Protein AF-0000000078651387 (afdb_homodimer)

pLDDT: mean 91.37, std 6.38, range [48.47, 98.44]

Sequence (576 aa):
MYYMGEIFRELRTGRHISLKEATGEEFSYSMLSKFENGTSDISASKLLIGLENIRTELEEFVYLVRGFQPTSYTLLKNKLWEAQEQKDIKTLWEMYNNEIDQYQSKKEEEHILNAIVIKGHMFFLDETIQATEVELNFLYDYFFSVEIWGEYELRLFSDIAALFPIDLYFRYTREMLQRVDFLGDLQKNKNYIYTILLNGLFKAIDKKSLNKAAYFDKKIKEKFFDENEAYLRIVYLFADGQHDYILGQRNEGLTKMKNAISTLEIIGCEHSANYYSKNMSEWLKEFEMYYMGEIFRELRTGRHISLKEATGEEFSYSMLSKFENGTSDISASKLLIGLENIRTELEEFVYLVRGFQPTSYTLLKNKLWEAQEQKDIKTLWEMYNNEIDQYQSKKEEEHILNAIVIKGHMFFLDETIQATEVELNFLYDYFFSVEIWGEYELRLFSDIAALFPIDLYFRYTREMLQRVDFLGDLQKNKNYIYTILLNGLFKAIDKKSLNKAAYFDKKIKEKFFDENEAYLRIVYLFADGQHDYILGQRNEGLTKMKNAISTLEIIGCEHSANYYSKNMSEWLKEFE

Solvent-accessible surface area (backbone atoms only — not comparable to full-atom values): 29863 Å² total; per-residue (Å²): 114,83,42,43,22,46,50,49,43,50,53,28,53,28,60,72,47,49,60,59,56,26,34,68,81,75,49,58,48,65,58,51,51,33,17,33,68,63,74,39,84,46,40,40,66,57,47,54,49,29,31,56,53,52,59,43,56,67,67,61,51,50,38,58,47,51,68,68,48,66,56,73,68,50,47,51,50,50,53,49,51,52,33,56,75,64,66,36,61,65,61,50,50,50,53,27,48,51,23,44,52,46,20,73,72,67,66,42,68,66,28,50,52,50,24,48,40,43,48,24,54,44,26,81,78,38,77,80,56,69,70,50,69,67,55,50,51,49,48,50,53,50,67,72,58,36,56,61,44,47,63,51,52,47,48,50,51,57,50,31,45,80,58,43,55,65,69,58,45,50,51,51,50,56,51,46,71,68,24,21,64,78,51,41,69,38,68,70,39,34,49,44,51,51,50,48,40,50,51,46,26,50,49,19,51,75,68,66,35,61,70,56,23,48,48,32,50,51,57,46,62,74,65,55,73,56,63,76,41,31,33,59,34,32,54,44,37,29,48,50,8,53,50,35,30,76,73,66,42,44,69,62,8,50,51,32,31,48,50,26,36,48,42,28,49,73,52,63,22,56,68,60,22,51,50,52,48,52,47,48,58,56,48,48,64,70,74,100,112,84,42,43,22,46,49,50,43,51,52,28,54,25,61,70,47,49,60,59,56,25,32,68,82,74,50,58,46,66,59,52,50,33,17,34,70,63,75,38,85,46,39,39,65,56,47,53,50,29,31,55,53,50,58,43,56,67,66,60,51,51,37,57,47,50,68,68,47,67,55,73,68,51,48,52,48,51,53,49,51,53,34,57,74,67,67,36,62,65,60,48,49,52,55,27,50,52,22,45,51,46,20,72,73,65,66,41,67,68,27,50,52,50,24,49,41,43,49,22,53,44,24,80,78,37,78,80,58,70,71,49,70,68,55,50,51,50,49,50,52,49,67,72,56,36,58,58,43,48,63,50,54,47,49,50,52,57,52,30,45,80,56,43,56,65,69,56,45,49,53,50,50,57,49,45,70,67,25,22,62,77,52,42,70,39,69,72,40,36,50,45,51,50,50,48,39,50,52,47,24,49,48,20,51,74,68,67,34,62,69,56,23,50,49,31,50,49,57,44,62,74,65,54,74,55,63,76,41,33,34,60,35,32,54,45,37,28,48,50,8,51,49,34,31,77,73,66,43,43,70,62,8,51,49,32,33,49,50,28,35,49,41,30,48,74,53,63,23,56,69,60,22,51,50,51,49,52,48,48,57,58,48,47,64,70,74,100

Foldseek 3Di:
DQQLLCLLVCLQVVLPHDLCQLQVVVDDSVQSVCSNVSNDPDDPVSVVSSCVSSVHDPVRSVCVVVVVDDPPVVVLVVVLVVCLVVLPLVVLVVLLVVLVVCCVVVVDPVSLLSNLLSLLSSCVSPVVRADDPVSVVSVVCVLQVDQADAPVNLVSCLSNVSRDQLVRLLVSLVSNVVRNPPRCPPPSNVVSNLSSLLVSLQNCLLVLVLVSNVVSVVVCVVPDDDVVVVLSVLSVLLSVLSSCCSVPVVVSSVVSNVVSLVVCVVVPVVVVSVVSVVVVVVSVVVSD/DQQLLCLLVCLQVVLPHDLCQLQVVVDDSVVSVCSNVSNDPDDPVSVVSSCVSSVHDPVRSVCVVVVVDDPPVVVLVVVLVVCLVVLPLVVLVVLLVVLVVCCVVVVDPVSLLSNLLSLLSSCVSPVVRADDPVSVVSVVCVLQVDQADAPVNLVSCLSNVSRDQLVRLLVSLVSNVVRNPPRCPPPSNVVSNLSSLLVSLQNCLLVLVLVSNVVSVVVCVVPDDDVVPVLSVLSVLLSVLSSCCSVPVVVSSVVSNVVSLVVCVVVPVVVVSVVSVVVVVVSVVVSD

Radius of gyration: 25.92 Å; Cα contacts (8 Å, |Δi|>4): 674; chains: 2; bounding box: 67×67×55 Å

Structure (mmCIF, N/CA/C/O backbone):
data_AF-0000000078651387-model_v1
#
loop_
_entity.id
_entity.type
_entity.pdbx_description
1 polymer 'Transcriptional regulator'
#
loop_
_atom_site.group_PDB
_atom_site.id
_atom_site.type_symbol
_atom_site.label_atom_id
_atom_site.label_alt_id
_atom_site.label_comp_id
_atom_site.label_asym_id
_atom_site.label_entity_id
_atom_site.label_seq_id
_atom_site.pdbx_PDB_ins_code
_atom_site.Cartn_x
_atom_site.Cartn_y
_atom_site.Cartn_z
_atom_site.occupancy
_atom_site.B_iso_or_equiv
_atom_site.auth_seq_id
_atom_site.auth_comp_id
_atom_site.auth_asym_id
_atom_site.auth_atom_id
_atom_site.pdbx_PDB_model_num
ATOM 1 N N . MET A 1 1 ? 24.266 -2.66 8.367 1 48.47 1 MET A N 1
ATOM 2 C CA . MET A 1 1 ? 24.156 -3.225 7.027 1 48.47 1 MET A CA 1
ATOM 3 C C . MET A 1 1 ? 24.828 -4.594 6.957 1 48.47 1 MET A C 1
ATOM 5 O O . MET A 1 1 ? 24.969 -5.164 5.875 1 48.47 1 MET A O 1
ATOM 9 N N . TYR A 1 2 ? 25.266 -4.969 8.172 1 57.41 2 TYR A N 1
ATOM 10 C CA . TYR A 1 2 ? 26.141 -6.105 8.422 1 57.41 2 TYR A CA 1
ATOM 11 C C . TYR A 1 2 ? 25.422 -7.422 8.148 1 57.41 2 TYR A C 1
ATOM 13 O O . TYR A 1 2 ? 26.062 -8.43 7.844 1 57.41 2 TYR A O 1
ATOM 21 N N . TYR A 1 3 ? 24.125 -7.297 7.785 1 80.81 3 TYR A N 1
ATOM 22 C CA . TYR A 1 3 ? 23.547 -8.633 7.688 1 80.81 3 TYR A CA 1
ATOM 23 C C . TYR A 1 3 ? 22.891 -8.844 6.332 1 80.81 3 TYR A C 1
ATOM 25 O O . TYR A 1 3 ? 22.031 -9.727 6.184 1 80.81 3 TYR A O 1
ATOM 33 N N . MET A 1 4 ? 23.391 -8.039 5.441 1 87.5 4 MET A N 1
ATOM 34 C CA . MET A 1 4 ? 22.75 -8.141 4.129 1 87.5 4 MET A CA 1
ATOM 35 C C . MET A 1 4 ? 23.047 -9.484 3.48 1 87.5 4 MET A C 1
ATOM 37 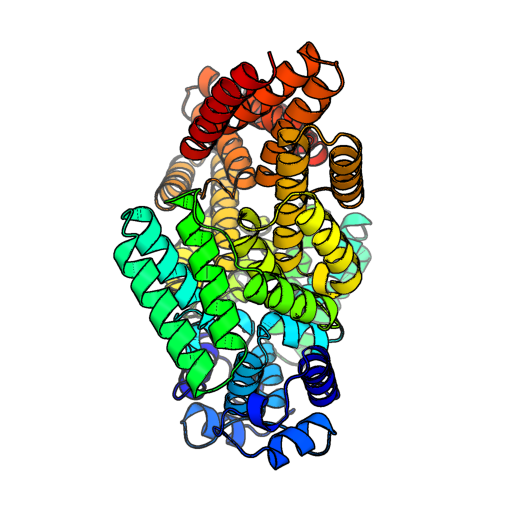O O . MET A 1 4 ? 22.156 -10.141 2.953 1 87.5 4 MET A O 1
ATOM 41 N N . GLY A 1 5 ? 24.297 -9.82 3.598 1 91 5 GLY A N 1
ATOM 42 C CA . GLY A 1 5 ? 24.719 -11.078 3.006 1 91 5 GLY A CA 1
ATOM 43 C C . GLY A 1 5 ? 24.047 -12.289 3.631 1 91 5 GLY A C 1
ATOM 44 O O . GLY A 1 5 ? 23.562 -13.18 2.92 1 91 5 GLY A O 1
ATOM 45 N N . GLU A 1 6 ? 23.969 -12.242 4.895 1 90.5 6 GLU A N 1
ATOM 46 C CA . GLU A 1 6 ? 23.344 -13.336 5.629 1 90.5 6 GLU A CA 1
ATOM 47 C C . GLU A 1 6 ? 21.859 -13.453 5.293 1 90.5 6 GLU A C 1
ATOM 49 O O . GLU A 1 6 ? 21.344 -14.562 5.133 1 90.5 6 GLU A O 1
ATOM 54 N N . ILE A 1 7 ? 21.234 -12.367 5.191 1 88.94 7 ILE A N 1
ATOM 55 C CA . ILE A 1 7 ? 19.812 -12.352 4.871 1 88.94 7 ILE A CA 1
ATOM 56 C C . ILE A 1 7 ? 19.594 -12.891 3.459 1 88.94 7 ILE A C 1
ATOM 58 O O . ILE A 1 7 ? 18.688 -13.688 3.223 1 88.94 7 ILE A O 1
ATOM 62 N N . PHE A 1 8 ? 20.453 -12.43 2.566 1 92.88 8 PHE A N 1
ATOM 63 C CA . PHE A 1 8 ? 20.375 -12.914 1.194 1 92.88 8 PHE A CA 1
ATOM 64 C C . PHE A 1 8 ? 20.5 -14.438 1.15 1 92.88 8 PHE A C 1
ATOM 66 O O . PHE A 1 8 ? 19.719 -15.117 0.488 1 92.88 8 PHE A O 1
ATOM 73 N N . ARG A 1 9 ? 21.469 -14.891 1.906 1 92.06 9 ARG A N 1
ATOM 74 C CA . ARG A 1 9 ? 21.719 -16.328 1.956 1 92.06 9 ARG A CA 1
ATOM 75 C C . ARG A 1 9 ? 20.5 -17.078 2.484 1 92.06 9 ARG A C 1
ATOM 77 O O . ARG A 1 9 ? 20.078 -18.094 1.914 1 92.06 9 ARG A O 1
ATOM 84 N N . GLU A 1 10 ? 19.953 -16.547 3.49 1 89.38 10 GLU A N 1
ATOM 85 C CA . GLU A 1 10 ? 18.797 -17.188 4.105 1 89.38 10 GLU A CA 1
ATOM 86 C C . GLU A 1 10 ? 17.625 -17.25 3.131 1 89.38 10 GLU A C 1
ATOM 88 O O . GLU A 1 10 ? 16.953 -18.281 3.02 1 89.38 10 GLU A O 1
ATOM 93 N N . LEU A 1 11 ? 17.359 -16.188 2.42 1 88.88 11 LEU A N 1
ATOM 94 C CA . LEU A 1 11 ? 16.266 -16.156 1.448 1 88.88 11 LEU A CA 1
ATOM 95 C C . LEU A 1 11 ? 16.547 -17.094 0.285 1 88.88 11 LEU A C 1
ATOM 97 O O . LEU A 1 11 ? 15.648 -17.828 -0.153 1 88.88 11 LEU A O 1
ATOM 101 N N . ARG A 1 12 ? 17.781 -17.047 -0.187 1 91.69 12 ARG A N 1
ATOM 102 C CA . ARG A 1 12 ? 18.172 -17.891 -1.319 1 91.69 12 ARG A CA 1
ATOM 103 C C . ARG A 1 12 ? 18.047 -19.375 -0.971 1 91.69 12 ARG A C 1
ATOM 105 O O . ARG A 1 12 ? 17.391 -20.125 -1.693 1 91.69 12 ARG A O 1
ATOM 112 N N . THR A 1 13 ? 18.625 -19.734 0.197 1 91.56 13 THR A N 1
ATOM 113 C CA . THR A 1 13 ? 18.656 -21.141 0.593 1 91.56 13 THR A CA 1
ATOM 114 C C . THR A 1 13 ? 17.266 -21.609 1.031 1 91.56 13 THR A C 1
ATOM 116 O O . THR A 1 13 ? 16.906 -22.766 0.831 1 91.56 13 THR A O 1
ATOM 119 N N . GLY A 1 14 ? 16.531 -20.734 1.576 1 87.62 14 GLY A N 1
ATOM 120 C CA . GLY A 1 14 ? 15.164 -21.062 1.968 1 87.62 14 GLY A CA 1
ATOM 121 C C . GLY A 1 14 ? 14.281 -21.422 0.793 1 87.62 14 GLY A C 1
ATOM 122 O O . GLY A 1 14 ? 13.25 -22.094 0.968 1 87.62 14 GLY A O 1
ATOM 123 N N . ARG A 1 15 ? 14.656 -20.984 -0.419 1 88.56 15 ARG A N 1
ATOM 124 C CA . ARG A 1 15 ? 13.922 -21.297 -1.64 1 88.56 15 ARG A CA 1
ATOM 125 C C . ARG A 1 15 ? 14.633 -22.375 -2.447 1 88.56 15 ARG A C 1
ATOM 127 O O . ARG A 1 15 ? 14.273 -22.641 -3.596 1 88.56 15 ARG A O 1
ATOM 134 N N . HIS A 1 16 ? 15.672 -22.844 -1.885 1 88.06 16 HIS A N 1
ATOM 135 C CA . HIS A 1 16 ? 16.469 -23.922 -2.488 1 88.06 16 HIS A CA 1
ATOM 136 C C . HIS A 1 16 ? 17.047 -23.484 -3.828 1 88.06 16 HIS A C 1
ATOM 138 O O . HIS A 1 16 ? 17.078 -24.266 -4.785 1 88.06 16 HIS A O 1
ATOM 144 N N . ILE A 1 17 ? 17.469 -22.266 -3.893 1 91.25 17 ILE A N 1
ATOM 145 C CA . ILE A 1 17 ? 18.125 -21.734 -5.086 1 91.25 17 ILE A CA 1
ATOM 146 C C . ILE A 1 17 ? 19.641 -21.781 -4.914 1 91.25 17 ILE A C 1
ATOM 148 O O . ILE A 1 17 ? 20.156 -21.391 -3.873 1 91.25 17 ILE A O 1
ATOM 152 N N . SER A 1 18 ? 20.297 -22.281 -5.887 1 92.69 18 SER A N 1
ATOM 153 C CA . SER A 1 18 ? 21.75 -22.406 -5.824 1 92.69 18 SER A CA 1
ATOM 154 C C . SER A 1 18 ? 22.438 -21.062 -6.082 1 92.69 18 SER A C 1
ATOM 156 O O . SER A 1 18 ? 21.781 -20.109 -6.523 1 92.69 18 SER A O 1
ATOM 158 N N . LEU A 1 19 ? 23.719 -20.984 -5.711 1 94.5 19 LEU A N 1
ATOM 159 C CA . LEU A 1 19 ? 24.484 -19.781 -6 1 94.5 19 LEU A CA 1
ATOM 160 C C . LEU A 1 19 ? 24.5 -19.484 -7.496 1 94.5 19 LEU A C 1
ATOM 162 O O . LEU A 1 19 ? 24.375 -18.344 -7.91 1 94.5 19 LEU A O 1
ATOM 166 N N . LYS A 1 20 ? 24.562 -20.547 -8.211 1 92.06 20 LYS A N 1
ATOM 167 C CA . LYS A 1 20 ? 24.609 -20.422 -9.664 1 92.06 20 LYS A CA 1
ATOM 168 C C . LYS A 1 20 ? 23.312 -19.844 -10.211 1 92.06 20 LYS A C 1
ATOM 170 O O . LYS A 1 20 ? 23.328 -18.922 -11.031 1 92.06 20 LYS A O 1
ATOM 175 N N . GLU A 1 21 ? 22.234 -20.359 -9.727 1 91.25 21 GLU A N 1
ATOM 176 C CA . GLU A 1 21 ? 20.938 -19.875 -10.156 1 91.25 21 GLU A CA 1
ATOM 177 C C . GLU A 1 21 ? 20.703 -18.422 -9.734 1 91.25 21 GLU A C 1
ATOM 179 O O . GLU A 1 21 ? 20.094 -17.641 -10.461 1 91.25 21 GLU A O 1
ATOM 184 N N . ALA A 1 22 ? 21.203 -18.062 -8.578 1 93.44 22 ALA A N 1
ATOM 185 C CA . ALA A 1 22 ? 21.016 -16.719 -8.031 1 93.44 22 ALA A CA 1
ATOM 186 C C . ALA A 1 22 ? 21.781 -15.688 -8.844 1 93.44 22 ALA A C 1
ATOM 188 O O . ALA A 1 22 ? 21.297 -14.562 -9.039 1 93.44 22 ALA A O 1
ATOM 189 N N . THR A 1 23 ? 22.891 -16.016 -9.383 1 94 23 THR A N 1
ATOM 190 C CA . THR A 1 23 ? 23.719 -15.07 -10.125 1 94 23 THR A CA 1
ATOM 191 C C . THR A 1 23 ? 23.312 -15.047 -11.602 1 94 23 THR A C 1
ATOM 193 O O . THR A 1 23 ? 23.547 -14.055 -12.297 1 94 23 THR A O 1
ATOM 196 N N . GLY A 1 24 ? 22.547 -16.047 -12.203 1 85.94 24 GLY A N 1
ATOM 197 C CA . GLY A 1 24 ? 22.047 -16.109 -13.57 1 85.94 24 GLY A CA 1
ATOM 198 C C . GLY A 1 24 ? 23.125 -15.836 -14.609 1 85.94 24 GLY A C 1
ATOM 199 O O . GLY A 1 24 ? 22.859 -15.18 -15.617 1 85.94 24 GLY A O 1
ATOM 200 N N . GLU A 1 25 ? 24.438 -16.141 -14.32 1 85.62 25 GLU A N 1
ATOM 201 C CA . GLU A 1 25 ? 25.594 -15.945 -15.18 1 85.62 25 GLU A CA 1
ATOM 202 C C . GLU A 1 25 ? 25.953 -14.461 -15.289 1 85.62 25 GLU A C 1
ATOM 204 O O . GLU A 1 25 ? 26.766 -14.078 -16.125 1 85.62 25 GLU A O 1
ATOM 209 N N . GLU A 1 26 ? 25.172 -13.672 -14.594 1 88.62 26 GLU A N 1
ATOM 210 C CA . GLU A 1 26 ? 25.406 -12.234 -14.68 1 88.62 26 GLU A CA 1
ATOM 211 C C . GLU A 1 26 ? 26.625 -11.82 -13.867 1 88.62 26 GLU A C 1
ATOM 213 O O . GLU A 1 26 ? 27.234 -10.781 -14.133 1 88.62 26 GLU A O 1
ATOM 218 N N . PHE A 1 27 ? 27 -12.578 -12.836 1 91.25 27 PHE A N 1
ATOM 219 C CA . PHE A 1 27 ? 28.234 -12.398 -12.078 1 91.25 27 PHE A CA 1
ATOM 220 C C . PHE A 1 27 ? 28.641 -13.703 -11.391 1 91.25 27 PHE A C 1
ATOM 222 O O . PHE A 1 27 ? 27.906 -14.688 -11.438 1 91.25 27 PHE A O 1
ATOM 229 N N . SER A 1 28 ? 29.781 -13.719 -10.867 1 91.56 28 SER A N 1
ATOM 230 C CA . SER A 1 28 ? 30.344 -14.992 -10.438 1 91.56 28 SER A CA 1
ATOM 231 C C . SER A 1 28 ? 29.719 -15.469 -9.133 1 91.56 28 SER A C 1
ATOM 233 O O . SER A 1 28 ? 29.344 -14.656 -8.281 1 91.56 28 SER A O 1
ATOM 235 N N . TYR A 1 29 ? 29.625 -16.844 -9.055 1 92.31 29 TYR A N 1
ATOM 236 C CA . TYR A 1 29 ? 29.125 -17.438 -7.828 1 92.31 29 TYR A CA 1
ATOM 237 C C . TYR A 1 29 ? 30.047 -17.156 -6.652 1 92.31 29 TYR A C 1
ATOM 239 O O . TYR A 1 29 ? 29.594 -17 -5.516 1 92.31 29 TYR A O 1
ATOM 247 N N . SER A 1 30 ? 31.359 -16.922 -6.914 1 92.31 30 SER A N 1
ATOM 248 C CA . SER A 1 30 ? 32.312 -16.609 -5.875 1 92.31 30 SER A CA 1
ATOM 249 C C . SER A 1 30 ? 32.031 -15.25 -5.234 1 92.31 30 SER A C 1
ATOM 251 O O . SER A 1 30 ? 32.094 -15.102 -4.016 1 92.31 30 SER A O 1
ATOM 253 N N . MET A 1 31 ? 31.672 -14.375 -6.023 1 92.62 31 MET A N 1
ATOM 254 C CA . MET A 1 31 ? 31.328 -13.039 -5.539 1 92.62 31 MET A CA 1
ATOM 255 C C . MET A 1 31 ? 30.125 -13.078 -4.621 1 92.62 31 MET A C 1
ATOM 257 O O . MET A 1 31 ? 30.109 -12.445 -3.562 1 92.62 31 MET A O 1
ATOM 261 N N . LEU A 1 32 ? 29.125 -13.82 -5.062 1 95 32 LEU A N 1
ATOM 262 C CA . LEU A 1 32 ? 27.922 -13.93 -4.254 1 95 32 LEU A CA 1
ATOM 263 C C . LEU A 1 32 ? 28.203 -14.633 -2.934 1 95 32 LEU A C 1
ATOM 265 O O . LEU A 1 32 ? 27.688 -14.234 -1.886 1 95 32 LEU A O 1
ATOM 269 N N . SER A 1 33 ? 29.016 -15.664 -3.01 1 93.88 33 SER A N 1
ATOM 270 C CA . SER A 1 33 ? 29.359 -16.406 -1.805 1 93.88 33 SER A CA 1
ATOM 271 C C . SER A 1 33 ? 30.094 -15.523 -0.797 1 93.88 33 SER A C 1
ATOM 273 O O . SER A 1 33 ? 29.797 -15.57 0.399 1 93.88 33 SER A O 1
ATOM 275 N N . LYS A 1 34 ? 30.984 -14.703 -1.296 1 94.06 34 LYS A N 1
ATOM 276 C CA . LYS A 1 34 ? 31.719 -13.773 -0.429 1 94.06 34 LYS A CA 1
ATOM 277 C C . LYS A 1 34 ? 30.766 -12.766 0.212 1 94.06 34 LYS A C 1
ATOM 279 O O . LYS A 1 34 ? 30.906 -12.438 1.391 1 94.06 34 LYS A O 1
ATOM 284 N N . PHE A 1 35 ? 29.859 -12.344 -0.554 1 94.44 35 PHE A N 1
ATOM 285 C CA . PHE A 1 35 ? 28.844 -11.422 -0.05 1 94.44 35 PHE A CA 1
ATOM 286 C C . PHE A 1 35 ? 28 -12.086 1.031 1 94.44 35 PHE A C 1
ATOM 288 O O . PHE A 1 35 ? 27.828 -11.531 2.117 1 94.44 35 PHE A O 1
ATOM 295 N N . GLU A 1 36 ? 27.562 -13.305 0.775 1 94.31 36 GLU A N 1
ATOM 296 C CA . GLU A 1 36 ? 26.688 -14.023 1.695 1 94.31 36 GLU A CA 1
ATOM 297 C C . GLU A 1 36 ? 27.406 -14.328 3.008 1 94.31 36 GLU A C 1
ATOM 299 O O . GLU A 1 36 ? 26.781 -14.422 4.062 1 94.31 36 GLU A O 1
ATOM 304 N N . ASN A 1 37 ? 28.734 -14.43 2.922 1 91.31 37 ASN A N 1
ATOM 305 C CA . ASN A 1 37 ? 29.516 -14.781 4.102 1 91.31 37 ASN A CA 1
ATOM 306 C C . ASN A 1 37 ? 30.062 -13.539 4.809 1 91.31 37 ASN A C 1
ATOM 308 O O . ASN A 1 37 ? 30.781 -13.648 5.805 1 91.31 37 ASN A O 1
ATOM 312 N N . GLY A 1 38 ? 29.734 -12.406 4.344 1 88.62 38 GLY A N 1
ATOM 313 C CA . GLY A 1 38 ? 30.094 -11.156 5.004 1 88.62 38 GLY A CA 1
ATOM 314 C C . GLY A 1 38 ? 31.516 -10.711 4.707 1 88.62 38 GLY A C 1
ATOM 315 O O . GLY A 1 38 ? 32.031 -9.789 5.344 1 88.62 38 GLY A O 1
ATOM 316 N N . THR A 1 39 ? 32.188 -11.312 3.727 1 88.25 39 THR A N 1
ATOM 317 C CA . THR A 1 39 ? 33.562 -11.016 3.439 1 88.25 39 THR A CA 1
ATOM 318 C C . THR A 1 39 ? 33.688 -9.82 2.5 1 88.25 39 THR A C 1
ATOM 320 O O . THR A 1 39 ? 34.719 -9.148 2.469 1 88.25 39 THR A O 1
ATOM 323 N N . SER A 1 40 ? 32.688 -9.656 1.709 1 89.19 40 SER A N 1
ATOM 324 C CA . SER A 1 40 ? 32.688 -8.516 0.794 1 89.19 40 SER A CA 1
ATOM 325 C C . SER A 1 40 ? 31.281 -7.961 0.598 1 89.19 40 SER A C 1
ATOM 327 O O . SER A 1 40 ? 30.281 -8.664 0.819 1 89.19 40 SER A O 1
ATOM 329 N N . ASP A 1 41 ? 31.297 -6.703 0.237 1 91.25 41 ASP A N 1
ATOM 330 C CA . ASP A 1 41 ? 30.031 -6.105 -0.182 1 91.25 41 ASP A CA 1
ATOM 331 C C . ASP A 1 41 ? 29.719 -6.445 -1.638 1 91.25 41 ASP A C 1
ATOM 333 O O . ASP A 1 41 ? 30.562 -7.02 -2.34 1 91.25 41 ASP A O 1
ATOM 337 N N . ILE A 1 42 ? 28.516 -6.289 -2.025 1 92.19 42 ILE A N 1
ATOM 338 C CA . ILE A 1 42 ? 28.094 -6.527 -3.4 1 92.19 42 ILE A CA 1
ATOM 339 C C . ILE A 1 42 ? 27.641 -5.215 -4.035 1 92.19 42 ILE A C 1
ATOM 341 O O . ILE A 1 42 ? 27.203 -4.297 -3.336 1 92.19 42 ILE A O 1
ATOM 345 N N . SER A 1 43 ? 27.844 -5.121 -5.301 1 91.12 43 SER A N 1
ATOM 346 C CA . SER A 1 43 ? 27.391 -3.906 -5.969 1 91.12 43 SER A CA 1
ATOM 347 C C . SER A 1 43 ? 25.859 -3.834 -6.004 1 91.12 43 SER A C 1
ATOM 349 O O . SER A 1 43 ? 25.188 -4.863 -5.926 1 91.12 43 SER A O 1
ATOM 351 N N . ALA A 1 44 ? 25.359 -2.643 -6.141 1 89.5 44 ALA A N 1
ATOM 352 C CA . ALA A 1 44 ? 23.906 -2.436 -6.195 1 89.5 44 ALA A CA 1
ATOM 353 C C . ALA A 1 44 ? 23.297 -3.164 -7.387 1 89.5 44 ALA A C 1
ATOM 355 O O . ALA A 1 44 ? 22.25 -3.812 -7.254 1 89.5 44 ALA A O 1
ATOM 356 N N . SER A 1 45 ? 23.922 -3.105 -8.492 1 89.19 45 SER A N 1
ATOM 357 C CA . SER A 1 45 ? 23.391 -3.746 -9.703 1 89.19 45 SER A CA 1
ATOM 358 C C . SER A 1 45 ? 23.344 -5.262 -9.539 1 89.19 45 SER A C 1
ATOM 360 O O . SER A 1 45 ? 22.344 -5.895 -9.906 1 89.19 45 SER A O 1
ATOM 362 N N . LYS A 1 46 ? 24.312 -5.773 -8.984 1 91.06 46 LYS A N 1
ATOM 363 C CA . LYS A 1 46 ? 24.391 -7.219 -8.797 1 91.06 46 LYS A CA 1
ATOM 364 C C . LYS A 1 46 ? 23.375 -7.684 -7.754 1 91.06 46 LYS A C 1
ATOM 366 O O . LYS A 1 46 ? 22.781 -8.758 -7.887 1 91.06 46 LYS A O 1
ATOM 371 N N . LEU A 1 47 ? 23.25 -6.816 -6.766 1 90.94 47 LEU A N 1
ATOM 372 C CA . LEU A 1 47 ? 22.25 -7.141 -5.754 1 90.94 47 LEU A CA 1
ATOM 373 C C . LEU A 1 47 ? 20.859 -7.23 -6.375 1 90.94 47 LEU A C 1
ATOM 375 O O . LEU A 1 47 ? 20.094 -8.164 -6.09 1 90.94 47 LEU A O 1
ATOM 379 N N . LEU A 1 48 ? 20.547 -6.324 -7.219 1 87.56 48 LEU A N 1
ATOM 380 C CA . LEU A 1 48 ? 19.234 -6.285 -7.84 1 87.56 48 LEU A CA 1
ATOM 381 C C . LEU A 1 48 ? 19 -7.512 -8.719 1 87.56 48 LEU A C 1
ATOM 383 O O . LEU A 1 48 ? 17.922 -8.094 -8.719 1 87.56 48 LEU A O 1
ATOM 387 N N . ILE A 1 49 ? 20 -7.887 -9.391 1 88.88 49 ILE A N 1
ATOM 388 C CA . ILE A 1 49 ? 19.922 -9.07 -10.242 1 88.88 49 ILE A CA 1
ATOM 389 C C . ILE A 1 49 ? 19.719 -10.312 -9.383 1 88.88 49 ILE A C 1
ATOM 391 O O . ILE A 1 49 ? 18.859 -11.141 -9.68 1 88.88 49 ILE A O 1
ATOM 395 N N . GLY A 1 50 ? 20.516 -10.383 -8.367 1 92 50 GLY A N 1
ATOM 396 C CA . GLY A 1 50 ? 20.391 -11.516 -7.461 1 92 50 GLY A CA 1
ATOM 397 C C . GLY A 1 50 ? 19.031 -11.633 -6.824 1 92 50 GLY A C 1
ATOM 398 O O . GLY A 1 50 ? 18.453 -12.727 -6.746 1 92 50 GLY A O 1
ATOM 399 N N . LEU A 1 51 ? 18.562 -10.523 -6.371 1 90.38 51 LEU A N 1
ATOM 400 C CA . LEU A 1 51 ? 17.25 -10.508 -5.719 1 90.38 51 LEU A CA 1
ATOM 401 C C . LEU A 1 51 ? 16.172 -10.969 -6.684 1 90.38 51 LEU A C 1
ATOM 403 O O . LEU A 1 51 ? 15.266 -11.711 -6.297 1 90.38 51 LEU A O 1
ATOM 407 N N . GLU A 1 52 ? 16.234 -10.5 -7.875 1 86.94 52 GLU A N 1
ATOM 408 C CA . GLU A 1 52 ? 15.289 -10.938 -8.891 1 86.94 52 GLU A CA 1
ATOM 409 C C . GLU A 1 52 ? 15.367 -12.445 -9.117 1 86.94 52 GLU A C 1
ATOM 411 O O . GLU A 1 52 ? 14.344 -13.125 -9.164 1 86.94 52 GLU A O 1
ATOM 416 N N . ASN A 1 53 ? 16.547 -12.93 -9.164 1 90.12 53 ASN A N 1
ATOM 417 C CA . ASN A 1 53 ? 16.766 -14.344 -9.461 1 90.12 53 ASN A CA 1
ATOM 418 C C . ASN A 1 53 ? 16.328 -15.234 -8.312 1 90.12 53 ASN A C 1
ATOM 420 O O . ASN A 1 53 ? 16 -16.406 -8.516 1 90.12 53 ASN A O 1
ATOM 424 N N . ILE A 1 54 ? 16.297 -14.641 -7.137 1 90.94 54 ILE A N 1
ATOM 425 C CA . ILE A 1 54 ? 15.883 -15.469 -6.012 1 90.94 54 ILE A CA 1
ATOM 426 C C . ILE A 1 54 ? 14.453 -15.102 -5.609 1 90.94 54 ILE A C 1
ATOM 428 O O . ILE A 1 54 ? 14.023 -15.406 -4.492 1 90.94 54 ILE A O 1
ATOM 432 N N . ARG A 1 55 ? 13.812 -14.367 -6.434 1 87.56 55 ARG A N 1
ATOM 433 C CA . ARG A 1 55 ? 12.383 -14.078 -6.324 1 87.56 55 ARG A CA 1
ATOM 434 C C . ARG A 1 55 ? 12.086 -13.266 -5.066 1 87.56 55 ARG A C 1
ATOM 436 O O . ARG A 1 55 ? 11.141 -13.578 -4.332 1 87.56 55 ARG A O 1
ATOM 443 N N . THR A 1 56 ? 12.906 -12.328 -4.801 1 86.44 56 THR A N 1
ATOM 444 C CA . THR A 1 56 ? 12.742 -11.453 -3.645 1 86.44 56 THR A CA 1
ATOM 445 C C . THR A 1 56 ? 12.602 -10 -4.082 1 86.44 56 THR A C 1
ATOM 447 O O . THR A 1 56 ? 13.391 -9.5 -4.883 1 86.44 56 THR A O 1
ATOM 450 N N . GLU A 1 57 ? 11.547 -9.406 -3.557 1 82.44 57 GLU A N 1
ATOM 451 C CA . GLU A 1 57 ? 11.359 -7.98 -3.822 1 82.44 57 GLU A CA 1
ATOM 452 C C . GLU A 1 57 ? 12.312 -7.133 -2.979 1 82.44 57 GLU A C 1
ATOM 454 O O . GLU A 1 57 ? 12.555 -7.441 -1.81 1 82.44 57 GLU A O 1
ATOM 459 N N . LEU A 1 58 ? 12.797 -6.125 -3.602 1 81.06 58 LEU A N 1
ATOM 460 C CA . LEU A 1 58 ? 13.758 -5.246 -2.943 1 81.06 58 LEU A CA 1
ATOM 461 C C . LEU A 1 58 ? 13.203 -4.723 -1.623 1 81.06 58 LEU A C 1
ATOM 463 O O . LEU A 1 58 ? 13.922 -4.652 -0.625 1 81.06 58 LEU A O 1
ATOM 467 N N . GLU A 1 59 ? 11.977 -4.375 -1.611 1 77.69 59 GLU A N 1
ATOM 468 C CA . GLU A 1 59 ? 11.352 -3.846 -0.401 1 77.69 59 GLU A CA 1
ATOM 469 C C . GLU A 1 59 ? 11.398 -4.867 0.733 1 77.69 59 GLU A C 1
ATOM 471 O O . GLU A 1 59 ? 11.688 -4.516 1.879 1 77.69 59 GLU A O 1
ATOM 476 N N . GLU A 1 60 ? 11.109 -6.105 0.439 1 82.25 60 GLU A N 1
ATOM 477 C CA . GLU A 1 60 ? 11.164 -7.172 1.434 1 82.25 60 GLU A CA 1
ATOM 478 C C . GLU A 1 60 ? 12.578 -7.359 1.974 1 82.25 60 GLU A C 1
ATOM 480 O O . GLU A 1 60 ? 12.773 -7.52 3.18 1 82.25 60 GLU A O 1
ATOM 485 N N . PHE A 1 61 ? 13.477 -7.316 1.045 1 86.38 61 PHE A N 1
ATOM 486 C CA . PHE A 1 61 ? 14.875 -7.527 1.411 1 86.38 61 PHE A CA 1
ATOM 487 C C . PHE A 1 61 ? 15.359 -6.434 2.355 1 86.38 61 PHE A C 1
ATOM 489 O O . PHE A 1 61 ? 15.969 -6.719 3.385 1 86.38 61 PHE A O 1
ATOM 496 N N . VAL A 1 62 ? 15.07 -5.199 2.051 1 82 62 VAL A N 1
ATOM 497 C CA . VAL A 1 62 ? 15.523 -4.062 2.846 1 82 62 VAL A CA 1
ATOM 498 C C . VAL A 1 62 ? 14.844 -4.078 4.211 1 82 62 VAL A C 1
ATOM 500 O O . VAL A 1 62 ? 15.453 -3.736 5.223 1 82 62 VAL A O 1
ATOM 503 N N . TYR A 1 63 ? 13.617 -4.477 4.172 1 79.12 63 TYR A N 1
ATOM 504 C CA . TYR A 1 63 ? 12.891 -4.629 5.43 1 79.12 63 TYR A CA 1
ATOM 505 C C . TYR A 1 63 ? 13.609 -5.59 6.363 1 79.12 63 TYR A C 1
ATOM 507 O O . TYR A 1 63 ? 13.758 -5.312 7.555 1 79.12 63 TYR A O 1
ATOM 515 N N . LEU A 1 64 ? 14.078 -6.672 5.816 1 80.5 64 LEU A N 1
ATOM 516 C CA . LEU A 1 64 ? 14.789 -7.676 6.598 1 80.5 64 LEU A CA 1
ATOM 517 C C . LEU A 1 64 ? 16.156 -7.164 7.031 1 80.5 64 LEU A C 1
ATOM 519 O O . LEU A 1 64 ? 16.562 -7.348 8.188 1 80.5 64 LEU A O 1
ATOM 523 N N . VAL A 1 65 ? 16.828 -6.504 6.156 1 81.88 65 VAL A N 1
ATOM 524 C CA . VAL A 1 65 ? 18.188 -6.035 6.402 1 81.88 65 VAL A CA 1
ATOM 525 C C . VAL A 1 65 ? 18.172 -4.973 7.496 1 81.88 65 VAL A C 1
ATOM 527 O O . VAL A 1 65 ? 19.109 -4.902 8.305 1 81.88 65 VAL A O 1
ATOM 530 N N . ARG A 1 66 ? 17.156 -4.145 7.496 1 76.12 66 ARG A N 1
ATOM 531 C CA . ARG A 1 66 ? 17.047 -3.08 8.492 1 76.12 66 ARG A CA 1
ATOM 532 C C . ARG A 1 66 ? 16.609 -3.633 9.836 1 76.12 66 ARG A C 1
ATOM 534 O O . ARG A 1 66 ? 16.484 -2.885 10.812 1 76.12 66 ARG A O 1
ATOM 541 N N . GLY A 1 67 ? 16.453 -5.02 9.938 1 74.25 67 GLY A N 1
ATOM 542 C CA . GLY A 1 67 ? 15.977 -5.605 11.188 1 74.25 67 GLY A CA 1
ATOM 543 C C . GLY A 1 67 ? 14.562 -5.191 11.531 1 74.25 67 GLY A C 1
ATOM 544 O O . GLY A 1 67 ? 14.258 -4.914 12.695 1 74.25 67 GLY A O 1
ATOM 545 N N . PHE A 1 68 ? 13.898 -4.961 10.508 1 67.94 68 PHE A N 1
ATOM 546 C CA . PHE A 1 68 ? 12.484 -4.621 10.633 1 67.94 68 PHE A CA 1
ATOM 547 C C . PHE A 1 68 ? 12.312 -3.199 11.148 1 67.94 68 PHE A C 1
ATOM 549 O O . PHE A 1 68 ? 11.219 -2.812 11.57 1 67.94 68 PHE A O 1
ATOM 556 N N . GLN A 1 69 ? 13.539 -2.555 11.25 1 67.12 69 GLN A N 1
ATOM 557 C CA . GLN A 1 69 ? 13.469 -1.177 11.727 1 67.12 69 GLN A CA 1
ATOM 558 C C . GLN A 1 69 ? 13 -0.238 10.617 1 67.12 69 GLN A C 1
ATOM 560 O O . GLN A 1 69 ? 13.375 -0.408 9.453 1 67.12 69 GLN A O 1
ATOM 565 N N . PRO A 1 70 ? 12.148 0.682 11.094 1 68.31 70 PRO A N 1
ATOM 566 C CA . PRO A 1 70 ? 11.68 1.654 10.102 1 68.31 70 PRO A CA 1
ATOM 567 C C . PRO A 1 70 ? 12.742 2.688 9.742 1 68.31 70 PRO A C 1
ATOM 569 O O . PRO A 1 70 ? 13.836 2.676 10.312 1 68.31 70 PRO A O 1
ATOM 572 N N . THR A 1 71 ? 12.648 3.441 8.633 1 76.25 71 THR A N 1
ATOM 573 C CA . THR A 1 71 ? 13.5 4.562 8.258 1 76.25 71 THR A CA 1
ATOM 574 C C . THR A 1 71 ? 13.539 5.613 9.367 1 76.25 71 THR A C 1
ATOM 576 O O . THR A 1 71 ? 12.742 5.559 10.305 1 76.25 71 THR A O 1
ATOM 579 N N . SER A 1 72 ? 14.508 6.48 9.328 1 79.81 72 SER A N 1
ATOM 580 C CA . SER A 1 72 ? 14.625 7.535 10.328 1 79.81 72 SER A CA 1
ATOM 581 C C . SER A 1 72 ? 13.336 8.344 10.43 1 79.81 72 SER A C 1
ATOM 583 O O . SER A 1 72 ? 12.898 8.695 11.523 1 79.81 72 SER A O 1
ATOM 585 N N . TYR A 1 73 ? 12.781 8.586 9.289 1 84.25 73 TYR A N 1
ATOM 586 C CA . TYR A 1 73 ? 11.539 9.352 9.281 1 84.25 73 TYR A CA 1
ATOM 587 C C . TYR A 1 73 ? 10.414 8.57 9.945 1 84.25 73 TYR A C 1
ATOM 589 O O . TYR A 1 73 ? 9.641 9.133 10.727 1 84.25 73 TYR A O 1
ATOM 597 N N . THR A 1 74 ? 10.398 7.305 9.664 1 83.06 74 THR A N 1
ATOM 598 C CA . THR A 1 74 ? 9.367 6.457 10.25 1 83.06 74 THR A CA 1
ATOM 599 C C . THR A 1 74 ? 9.562 6.328 11.758 1 83.06 74 THR A C 1
ATOM 601 O O . THR A 1 74 ? 8.586 6.328 12.516 1 83.06 74 THR A O 1
ATOM 604 N N . LEU A 1 75 ? 10.766 6.266 12.148 1 83.38 75 LEU A N 1
ATOM 605 C CA . LEU A 1 75 ? 11.07 6.215 13.57 1 83.38 75 LEU A CA 1
ATOM 606 C C . LEU A 1 75 ? 10.617 7.488 14.273 1 83.38 75 LEU A C 1
ATOM 608 O O . LEU A 1 75 ? 10.031 7.43 15.359 1 83.38 75 LEU A O 1
ATOM 612 N N . LEU A 1 76 ? 10.945 8.602 13.695 1 89.25 76 LEU A N 1
ATOM 613 C CA . LEU A 1 76 ? 10.484 9.883 14.234 1 89.25 76 LEU A CA 1
ATOM 614 C C . LEU A 1 76 ? 8.961 9.898 14.352 1 89.25 76 LEU A C 1
ATOM 616 O O . LEU A 1 76 ? 8.43 10.242 15.406 1 89.25 76 LEU A O 1
ATOM 620 N N . LYS A 1 77 ? 8.242 9.438 13.32 1 89.75 77 LYS A N 1
ATOM 621 C CA . LYS A 1 77 ? 6.781 9.445 13.305 1 89.75 77 LYS A CA 1
ATOM 622 C C . LYS A 1 77 ? 6.215 8.57 14.422 1 89.75 77 LYS A C 1
ATOM 624 O O . LYS A 1 77 ? 5.234 8.945 15.07 1 89.75 77 LYS A O 1
ATOM 629 N N . ASN A 1 78 ? 6.902 7.484 14.586 1 87.44 78 ASN A N 1
ATOM 630 C CA . ASN A 1 78 ? 6.449 6.59 15.641 1 87.44 78 ASN A CA 1
ATOM 631 C C . ASN A 1 78 ? 6.566 7.242 17.016 1 87.44 78 ASN A C 1
ATOM 633 O O . ASN A 1 78 ? 5.652 7.141 17.844 1 87.44 78 ASN A O 1
ATOM 637 N N . LYS A 1 79 ? 7.641 7.859 17.234 1 90.62 79 LYS A N 1
ATOM 638 C CA . LYS A 1 79 ? 7.848 8.562 18.484 1 90.62 79 LYS A CA 1
ATOM 639 C C . LYS A 1 79 ? 6.832 9.688 18.672 1 90.62 79 LYS A C 1
ATOM 641 O O . LYS A 1 79 ? 6.309 9.891 19.766 1 90.62 79 LYS A O 1
ATOM 646 N N . LEU A 1 80 ? 6.559 10.367 17.594 1 93.06 80 LEU A N 1
ATOM 647 C CA . LEU A 1 80 ? 5.617 11.477 17.641 1 93.06 80 LEU A CA 1
ATOM 648 C C . LEU A 1 80 ? 4.203 10.984 17.922 1 93.06 80 LEU A C 1
ATOM 650 O O . LEU A 1 80 ? 3.471 11.594 18.703 1 93.06 80 LEU A O 1
ATOM 654 N N . TRP A 1 81 ? 3.865 9.914 17.281 1 88.81 81 TRP A N 1
ATOM 655 C CA . TRP A 1 81 ? 2.545 9.328 17.5 1 88.81 81 TRP A CA 1
ATOM 656 C C . TRP A 1 81 ? 2.377 8.891 18.953 1 88.81 81 TRP A C 1
ATOM 658 O O . TRP A 1 81 ? 1.316 9.094 19.547 1 88.81 81 TRP A O 1
ATOM 668 N N . GLU A 1 82 ? 3.41 8.289 19.5 1 89 82 GLU A N 1
ATOM 669 C CA . GLU A 1 82 ? 3.383 7.852 20.891 1 89 82 GLU A CA 1
ATOM 670 C C . GLU A 1 82 ? 3.207 9.031 21.844 1 89 82 GLU A C 1
ATOM 672 O O . GLU A 1 82 ? 2.387 8.984 22.766 1 89 82 GLU A O 1
ATOM 677 N N . ALA A 1 83 ? 3.947 10.023 21.625 1 91.56 83 ALA A N 1
ATOM 678 C CA . ALA A 1 83 ? 3.867 11.219 22.469 1 91.56 83 ALA A CA 1
ATOM 679 C C . ALA A 1 83 ? 2.51 11.898 22.328 1 91.56 83 ALA A C 1
ATOM 681 O O . ALA A 1 83 ? 1.938 12.367 23.312 1 91.56 83 ALA A O 1
ATOM 682 N N . GLN A 1 84 ? 1.975 11.969 21.125 1 89.75 84 GLN A N 1
ATOM 683 C CA . GLN A 1 84 ? 0.673 12.578 20.859 1 89.75 84 GLN A CA 1
ATOM 684 C C . GLN A 1 84 ? -0.444 11.805 21.547 1 89.75 84 GLN A C 1
ATOM 686 O O . GLN A 1 84 ? -1.342 12.398 22.156 1 89.75 84 GLN A O 1
ATOM 691 N N . GLU A 1 85 ? -0.339 10.508 21.469 1 86.88 85 GLU A N 1
ATOM 692 C CA . GLU A 1 85 ? -1.333 9.648 22.109 1 86.88 85 GLU A CA 1
ATOM 693 C C . GLU A 1 85 ? -1.335 9.844 23.625 1 86.88 85 GLU A C 1
ATOM 695 O O . GLU A 1 85 ? -2.393 9.812 24.25 1 86.88 85 GLU A O 1
ATOM 700 N N . GLN A 1 86 ? -0.189 10.07 24.141 1 90.75 86 GLN A N 1
ATOM 701 C CA . GLN A 1 86 ? -0.046 10.242 25.578 1 90.75 86 GLN A CA 1
ATOM 702 C C . GLN A 1 86 ? -0.267 11.695 25.984 1 90.75 86 GLN A C 1
ATOM 704 O O . GLN A 1 86 ? -0.165 12.047 27.156 1 90.75 86 GLN A O 1
ATOM 709 N N . LYS A 1 87 ? -0.568 12.555 25.031 1 92.12 87 LYS A N 1
ATOM 710 C CA . LYS A 1 87 ? -0.762 13.984 25.25 1 92.12 87 LYS A CA 1
ATOM 711 C C . LYS A 1 87 ? 0.439 14.602 25.953 1 92.12 87 LYS A C 1
ATOM 713 O O . LYS A 1 87 ? 0.277 15.422 26.859 1 92.12 87 LYS A O 1
ATOM 718 N N . ASP A 1 88 ? 1.606 14.094 25.625 1 93.19 88 ASP A N 1
ATOM 719 C CA . ASP A 1 88 ? 2.855 14.508 26.25 1 93.19 88 ASP A CA 1
ATOM 720 C C . ASP A 1 88 ? 3.516 15.641 25.469 1 93.19 88 ASP A C 1
ATOM 722 O O . ASP A 1 88 ? 4.547 15.438 24.828 1 93.19 88 ASP A O 1
ATOM 726 N N . ILE A 1 89 ? 3.049 16.797 25.641 1 93.88 89 ILE A N 1
ATOM 727 C CA . ILE A 1 89 ? 3.516 17.969 24.891 1 93.88 89 ILE A CA 1
ATOM 728 C C . ILE A 1 89 ? 4.938 18.312 25.312 1 93.88 89 ILE A C 1
ATOM 730 O O . ILE A 1 89 ? 5.711 18.859 24.531 1 93.88 89 ILE A O 1
ATOM 734 N N . LYS A 1 90 ? 5.328 18.016 26.516 1 94.88 90 LYS A N 1
ATOM 735 C CA . LYS A 1 90 ? 6.668 18.297 27.031 1 94.88 90 LYS A CA 1
ATOM 736 C C . LYS A 1 90 ? 7.73 17.547 26.234 1 94.88 90 LYS A C 1
ATOM 738 O O . LYS A 1 90 ? 8.734 18.125 25.828 1 94.88 90 LYS A O 1
ATOM 743 N N . THR A 1 91 ? 7.453 16.281 26.031 1 95.44 91 THR A N 1
ATOM 744 C CA . THR A 1 91 ? 8.375 15.469 25.25 1 95.44 91 THR A CA 1
ATOM 745 C C . THR A 1 91 ? 8.516 16.016 23.828 1 95.44 91 THR A C 1
ATOM 747 O O . THR A 1 91 ? 9.609 16.047 23.281 1 95.44 91 THR A O 1
ATOM 750 N N . LEU A 1 92 ? 7.453 16.438 23.219 1 96.5 92 LEU A N 1
ATOM 751 C CA . LEU A 1 92 ? 7.48 16.969 21.859 1 96.5 92 LEU A CA 1
ATOM 752 C C . LEU A 1 92 ? 8.305 18.25 21.812 1 96.5 92 LEU A C 1
ATOM 754 O O . LEU A 1 92 ? 9.086 18.453 20.875 1 96.5 92 LEU A O 1
ATOM 758 N N . TRP A 1 93 ? 8.156 19.031 22.859 1 95.5 93 TRP A N 1
ATOM 759 C CA . TRP A 1 93 ? 8.953 20.25 22.922 1 95.5 93 TRP A CA 1
ATOM 760 C C . TRP A 1 93 ? 10.438 19.922 23.047 1 95.5 93 TRP A C 1
ATOM 762 O O . TRP A 1 93 ? 11.273 20.594 22.453 1 95.5 93 TRP A O 1
ATOM 772 N N . GLU A 1 94 ? 10.734 18.938 23.828 1 96.56 94 GLU A N 1
ATOM 773 C CA . GLU A 1 94 ? 12.117 18.516 23.969 1 96.56 94 GLU A CA 1
ATOM 774 C C . GLU A 1 94 ? 12.688 18.031 22.641 1 96.56 94 GLU A C 1
ATOM 776 O O . GLU A 1 94 ? 13.82 18.359 22.281 1 96.56 94 GLU A O 1
ATOM 781 N N . MET A 1 95 ? 11.922 17.25 21.938 1 96.44 95 MET A N 1
ATOM 782 C CA . MET A 1 95 ? 12.344 16.766 20.625 1 96.44 95 MET A CA 1
ATOM 783 C C . MET A 1 95 ? 12.555 17.938 19.656 1 96.44 95 MET A C 1
ATOM 785 O O . MET A 1 95 ? 13.531 17.953 18.906 1 96.44 95 MET A O 1
ATOM 789 N N . TYR A 1 96 ? 11.633 18.859 19.734 1 97.06 96 TYR A N 1
ATOM 790 C CA . TYR A 1 96 ? 11.719 20.047 18.859 1 97.06 96 TYR A CA 1
ATOM 791 C C . TYR A 1 96 ? 13 20.828 19.141 1 97.06 96 TYR A C 1
ATOM 793 O O . TYR A 1 96 ? 13.758 21.125 18.203 1 97.06 96 TYR A O 1
ATOM 801 N N . ASN A 1 97 ? 13.227 21.047 20.406 1 96.81 97 ASN A N 1
ATOM 802 C CA . ASN A 1 97 ? 14.406 21.828 20.781 1 96.81 97 ASN A CA 1
ATOM 803 C C . ASN A 1 97 ? 15.695 21.094 20.438 1 96.81 97 ASN A C 1
ATOM 805 O O . ASN A 1 97 ? 16.672 21.719 20.016 1 96.81 97 ASN A O 1
ATOM 809 N N . ASN A 1 98 ? 15.68 19.859 20.594 1 96.38 98 ASN A N 1
ATOM 810 C CA . ASN A 1 98 ? 16.844 19.062 20.219 1 96.38 98 ASN A CA 1
ATOM 811 C C . ASN A 1 98 ? 17.141 19.172 18.734 1 96.38 98 ASN A C 1
ATOM 813 O O . ASN A 1 98 ? 18.297 19.328 18.344 1 96.38 98 ASN A O 1
ATOM 817 N N . GLU A 1 99 ? 16.109 19.125 17.922 1 95.75 99 GLU A N 1
ATOM 818 C CA . GLU A 1 99 ? 16.281 19.25 16.469 1 95.75 99 GLU A CA 1
ATOM 819 C C . GLU A 1 99 ? 16.781 20.641 16.094 1 95.75 99 GLU A C 1
ATOM 821 O O . GLU A 1 99 ? 17.641 20.781 15.219 1 95.75 99 GLU A O 1
ATOM 826 N N . ILE A 1 100 ? 16.266 21.594 16.797 1 95.44 100 ILE A N 1
ATOM 827 C CA . ILE A 1 100 ? 16.656 22.969 16.516 1 95.44 100 ILE A CA 1
ATOM 828 C C . ILE A 1 100 ? 18.125 23.172 16.891 1 95.44 100 ILE A C 1
ATOM 830 O O . ILE A 1 100 ? 18.875 23.812 16.156 1 95.44 100 ILE A O 1
ATOM 834 N N . ASP A 1 101 ? 18.484 22.594 18 1 96.06 101 ASP A N 1
ATOM 835 C CA . ASP A 1 101 ? 19.875 22.672 18.422 1 96.06 101 ASP A CA 1
ATOM 836 C C . ASP A 1 101 ? 20.812 22.016 17.406 1 96.06 101 ASP A C 1
ATOM 838 O O . ASP A 1 101 ? 21.859 22.562 17.062 1 96.06 101 ASP A O 1
ATOM 842 N N . GLN A 1 102 ? 20.375 20.938 16.906 1 93.56 102 GLN A N 1
ATOM 843 C CA . GLN A 1 102 ? 21.172 20.234 15.898 1 93.56 102 GLN A CA 1
ATOM 844 C C . GLN A 1 102 ? 21.234 21.047 14.602 1 93.56 102 GLN A C 1
ATOM 846 O O . GLN A 1 102 ? 22.281 21.094 13.953 1 93.56 102 GLN A O 1
ATOM 851 N N . TYR A 1 103 ? 20.156 21.656 14.266 1 92.56 103 TYR A N 1
ATOM 852 C CA . TYR A 1 103 ? 20.125 22.484 13.062 1 92.56 103 TYR A CA 1
ATOM 853 C C . TYR A 1 103 ? 21.062 23.672 13.188 1 92.56 103 TYR A C 1
ATOM 855 O O . TYR A 1 103 ? 21.75 24.031 12.234 1 92.56 103 TYR A O 1
ATOM 863 N N . GLN A 1 104 ? 21.078 24.25 14.367 1 92.94 104 GLN A N 1
ATOM 864 C CA . GLN A 1 104 ? 21.938 25.406 14.594 1 92.94 104 GLN A CA 1
ATOM 865 C C . GLN A 1 104 ? 23.406 25 14.602 1 92.94 104 GLN A C 1
ATOM 867 O O . GLN A 1 104 ? 24.266 25.75 14.141 1 92.94 104 GLN A O 1
ATOM 872 N N . SER A 1 105 ? 23.688 23.781 15.016 1 91.75 105 SER A N 1
ATOM 873 C CA . SER A 1 105 ? 25.047 23.297 15.125 1 91.75 105 SER A CA 1
ATOM 874 C C . SER A 1 105 ? 25.547 22.75 13.789 1 91.75 105 SER A C 1
ATOM 876 O O . SER A 1 105 ? 26.656 23.062 13.352 1 91.75 105 SER A O 1
ATOM 878 N N . LYS A 1 106 ? 24.703 22.031 13.102 1 87.62 106 LYS A N 1
ATOM 879 C CA . LYS A 1 106 ? 25.172 21.266 11.945 1 87.62 106 LYS A CA 1
ATOM 880 C C . LYS A 1 106 ? 24.703 21.922 10.641 1 87.62 106 LYS A C 1
ATOM 882 O O . LYS A 1 106 ? 25.234 21.625 9.57 1 87.62 106 LYS A O 1
ATOM 887 N N . LYS A 1 107 ? 23.719 22.672 10.734 1 84.56 107 LYS A N 1
ATOM 888 C CA . LYS A 1 107 ? 23.125 23.391 9.602 1 84.56 107 LYS A CA 1
ATOM 889 C C . LYS A 1 107 ? 22.641 22.406 8.539 1 84.56 107 LYS A C 1
ATOM 891 O O . LYS A 1 107 ? 22.766 22.688 7.34 1 84.56 107 LYS A O 1
ATOM 896 N N . GLU A 1 108 ? 22.266 21.297 8.977 1 85.44 108 GLU A N 1
ATOM 897 C CA . GLU A 1 108 ? 21.641 20.312 8.094 1 85.44 108 GLU A CA 1
ATOM 898 C C . GLU A 1 108 ? 20.141 20.516 8.023 1 85.44 108 GLU A C 1
ATOM 900 O O . GLU A 1 108 ? 19.453 20.562 9.055 1 85.44 108 GLU A O 1
ATOM 905 N N . GLU A 1 109 ? 19.609 20.516 6.805 1 89.06 109 GLU A N 1
ATOM 906 C CA . GLU A 1 109 ? 18.203 20.844 6.562 1 89.06 109 GLU A CA 1
ATOM 907 C C . GLU A 1 109 ? 17.281 19.812 7.184 1 89.06 109 GLU A C 1
ATOM 909 O O . GLU A 1 109 ? 16.141 20.141 7.539 1 89.06 109 GLU A O 1
ATOM 914 N N . GLU A 1 110 ? 17.766 18.625 7.309 1 88.19 110 GLU A N 1
ATOM 915 C CA . GLU A 1 110 ? 16.938 17.547 7.855 1 88.19 110 GLU A CA 1
ATOM 916 C C . GLU A 1 110 ? 16.453 17.891 9.266 1 88.19 110 GLU A C 1
ATOM 918 O O . GLU A 1 110 ? 15.336 17.547 9.633 1 88.19 110 GLU A O 1
ATOM 923 N N . HIS A 1 111 ? 17.234 18.609 10.031 1 91.56 111 HIS A N 1
ATOM 924 C CA . HIS A 1 111 ? 16.906 18.891 11.422 1 91.56 111 HIS A CA 1
ATOM 925 C C . HIS A 1 111 ? 15.805 19.938 11.523 1 91.56 111 HIS A C 1
ATOM 927 O O . HIS A 1 111 ? 14.922 19.828 12.375 1 91.56 111 HIS A O 1
ATOM 933 N N . ILE A 1 112 ? 15.867 20.938 10.734 1 94.25 112 ILE A N 1
ATOM 934 C CA . ILE A 1 112 ? 14.805 21.938 10.766 1 94.25 112 ILE A CA 1
ATOM 935 C C . ILE A 1 112 ? 13.508 21.328 10.227 1 94.25 112 ILE A C 1
ATOM 937 O O . ILE A 1 112 ? 12.422 21.625 10.719 1 94.25 112 ILE A O 1
ATOM 941 N N . LEU A 1 113 ? 13.57 20.5 9.234 1 94.25 113 LEU A N 1
ATOM 942 C CA . LEU A 1 113 ? 12.398 19.797 8.719 1 94.25 113 LEU A CA 1
ATOM 943 C C . LEU A 1 113 ? 11.773 18.922 9.797 1 94.25 113 LEU A C 1
ATOM 945 O O . LEU A 1 113 ? 10.555 18.938 9.992 1 94.25 113 LEU A O 1
ATOM 949 N N . ASN A 1 114 ? 12.648 18.188 10.461 1 94.81 114 ASN A N 1
ATOM 950 C CA . ASN A 1 114 ? 12.172 17.375 11.578 1 94.81 114 ASN A CA 1
ATOM 951 C C . ASN A 1 114 ? 11.484 18.219 12.641 1 94.81 114 ASN A C 1
ATOM 953 O O . ASN A 1 114 ? 10.438 17.844 13.164 1 94.81 114 ASN A O 1
ATOM 957 N N . ALA A 1 115 ? 12.102 19.344 12.93 1 96.06 115 ALA A N 1
ATOM 958 C CA . ALA A 1 115 ? 11.531 20.25 13.93 1 96.06 115 ALA A CA 1
ATOM 959 C C . ALA A 1 115 ? 10.141 20.719 13.523 1 96.06 115 ALA A C 1
ATOM 961 O O . ALA A 1 115 ? 9.227 20.766 14.352 1 96.06 115 ALA A O 1
ATOM 962 N N . ILE A 1 116 ? 9.961 21.031 12.289 1 95.81 116 ILE A N 1
ATOM 963 C CA . ILE A 1 116 ? 8.688 21.516 11.781 1 95.81 116 ILE A CA 1
ATOM 964 C C . ILE A 1 116 ? 7.648 20.391 11.844 1 95.81 116 ILE A C 1
ATOM 966 O O . ILE A 1 116 ? 6.492 20.625 12.195 1 95.81 116 ILE A O 1
ATOM 970 N N . VAL A 1 117 ? 8.039 19.156 11.523 1 95.62 117 VAL A N 1
ATOM 971 C CA . VAL A 1 117 ? 7.152 18 11.625 1 95.62 117 VAL A CA 1
ATOM 972 C C . VAL A 1 117 ? 6.688 17.828 13.07 1 95.62 117 VAL A C 1
ATOM 974 O O . VAL A 1 117 ? 5.508 17.562 13.32 1 95.62 117 VAL A O 1
ATOM 977 N N . ILE A 1 118 ? 7.621 17.984 13.977 1 96.25 118 ILE A N 1
ATOM 978 C CA . ILE A 1 118 ? 7.293 17.875 15.398 1 96.25 118 ILE A CA 1
ATOM 979 C C . ILE A 1 118 ? 6.242 18.922 15.758 1 96.25 118 ILE A C 1
ATOM 981 O O . ILE A 1 118 ? 5.258 18.609 16.438 1 96.25 118 ILE A O 1
ATOM 985 N N . LYS A 1 119 ? 6.402 20.109 15.258 1 94.75 119 LYS A N 1
ATOM 986 C CA . LYS A 1 119 ? 5.449 21.188 15.516 1 94.75 119 LYS A CA 1
ATOM 987 C C . LYS A 1 119 ? 4.074 20.844 14.945 1 94.75 119 LYS A C 1
ATOM 989 O O . LYS A 1 119 ? 3.051 21.188 15.539 1 94.75 119 LYS A O 1
ATOM 994 N N . GLY A 1 120 ? 4.066 20.25 13.797 1 92.56 120 GLY A N 1
ATOM 995 C CA . GLY A 1 120 ? 2.807 19.812 13.227 1 92.56 120 GLY A CA 1
ATOM 996 C C . GLY A 1 120 ? 2.025 18.891 14.148 1 92.56 120 GLY A C 1
ATOM 997 O O . GLY A 1 120 ? 0.807 19.031 14.281 1 92.56 120 GLY A O 1
ATOM 998 N N . HIS A 1 121 ? 2.725 18.031 14.781 1 92.19 121 HIS A N 1
ATOM 999 C CA . HIS A 1 121 ? 2.082 17.125 15.727 1 92.19 121 HIS A CA 1
ATOM 1000 C C . HIS A 1 121 ? 1.678 17.844 17 1 92.19 121 HIS A C 1
ATOM 1002 O O . HIS A 1 121 ? 0.654 17.516 17.609 1 92.19 121 HIS A O 1
ATOM 1008 N N . MET A 1 122 ? 2.527 18.828 17.406 1 93.69 122 MET A N 1
ATOM 1009 C CA . MET A 1 122 ? 2.213 19.609 18.594 1 93.69 122 MET A CA 1
ATOM 1010 C C . MET A 1 122 ? 0.898 20.359 18.406 1 93.69 122 MET A C 1
ATOM 1012 O O . MET A 1 122 ? 0.161 20.578 19.375 1 93.69 122 MET A O 1
ATOM 1016 N N . PHE A 1 123 ? 0.616 20.75 17.219 1 92.06 123 PHE A N 1
ATOM 1017 C CA . PHE A 1 123 ? -0.598 21.5 16.906 1 92.06 123 PHE A CA 1
ATOM 1018 C C . PHE A 1 123 ? -1.838 20.703 17.297 1 92.06 123 PHE A C 1
ATOM 1020 O O . PHE A 1 123 ? -2.828 21.281 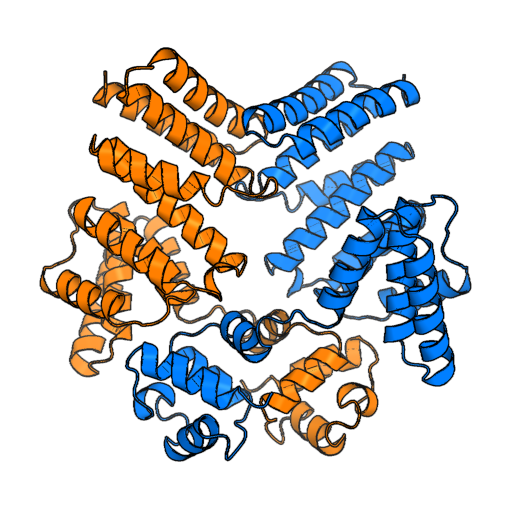17.766 1 92.06 123 PHE A O 1
ATOM 1027 N N . PHE A 1 124 ? -1.831 19.406 17.156 1 87.5 124 PHE A N 1
ATOM 1028 C CA . PHE A 1 124 ? -2.973 18.562 17.469 1 87.5 124 PHE A CA 1
ATOM 1029 C C . PHE A 1 124 ? -3.248 18.547 18.969 1 87.5 124 PHE A C 1
ATOM 1031 O O . PHE A 1 124 ? -4.359 18.234 19.391 1 87.5 124 PHE A O 1
ATOM 1038 N N . LEU A 1 125 ? -2.201 18.891 19.719 1 90.69 125 LEU A N 1
ATOM 1039 C CA . LEU A 1 125 ? -2.35 18.922 21.172 1 90.69 125 LEU A CA 1
ATOM 1040 C C . LEU A 1 125 ? -2.641 20.328 21.656 1 90.69 125 LEU A C 1
ATOM 1042 O O . LEU A 1 125 ? -3.291 20.516 22.688 1 90.69 125 LEU A O 1
ATOM 1046 N N . ASP A 1 126 ? -2.064 21.297 20.984 1 92.12 126 ASP A N 1
ATOM 1047 C CA . ASP A 1 126 ? -2.197 22.703 21.312 1 92.12 126 ASP A CA 1
ATOM 1048 C C . ASP A 1 126 ? -2.352 23.547 20.047 1 92.12 126 ASP A C 1
ATOM 1050 O O . ASP A 1 126 ? -1.362 23.875 19.391 1 92.12 126 ASP A O 1
ATOM 1054 N N . GLU A 1 127 ? -3.527 23.969 19.719 1 89 127 GLU A N 1
ATOM 1055 C CA . GLU A 1 127 ? -3.867 24.656 18.484 1 89 127 GLU A CA 1
ATOM 1056 C C . GLU A 1 127 ? -3.271 26.062 18.438 1 89 127 GLU A C 1
ATOM 1058 O O . GLU A 1 127 ? -3.336 26.734 17.406 1 89 127 GLU A O 1
ATOM 1063 N N . THR A 1 128 ? -2.633 26.422 19.484 1 90.88 128 THR A N 1
ATOM 1064 C CA . THR A 1 128 ? -2.016 27.734 19.5 1 90.88 128 THR A CA 1
ATOM 1065 C C . THR A 1 128 ? -0.619 27.688 18.891 1 90.88 128 THR A C 1
ATOM 1067 O O . THR A 1 128 ? -0.04 28.734 18.562 1 90.88 128 THR A O 1
ATOM 1070 N N . ILE A 1 129 ? -0.157 26.516 18.766 1 91.88 129 ILE A N 1
ATOM 1071 C CA . ILE A 1 129 ? 1.163 26.359 18.172 1 91.88 129 ILE A CA 1
ATOM 1072 C C . ILE A 1 129 ? 1.098 26.656 16.688 1 91.88 129 ILE A C 1
ATOM 1074 O O . ILE A 1 129 ? 0.227 26.156 15.977 1 91.88 129 ILE A O 1
ATOM 1078 N N . GLN A 1 130 ? 2.004 27.547 16.266 1 90.88 130 GLN A N 1
ATOM 1079 C CA . GLN A 1 130 ? 2.07 27.922 14.852 1 90.88 130 GLN A CA 1
ATOM 1080 C C . GLN A 1 130 ? 3.508 27.891 14.344 1 90.88 130 GLN A C 1
ATOM 1082 O O . GLN A 1 130 ? 4.457 27.969 15.125 1 90.88 130 GLN A O 1
ATOM 1087 N N . ALA A 1 131 ? 3.646 27.734 13.094 1 93.25 131 ALA A N 1
ATOM 1088 C CA . ALA A 1 131 ? 4.965 27.859 12.477 1 93.25 131 ALA A CA 1
ATOM 1089 C C . ALA A 1 131 ? 5.441 29.312 12.477 1 93.25 131 ALA A C 1
ATOM 1091 O O . ALA A 1 131 ? 4.648 30.234 12.266 1 93.25 131 ALA A O 1
ATOM 1092 N N . THR A 1 132 ? 6.684 29.531 12.758 1 93.12 132 THR A N 1
ATOM 1093 C CA . THR A 1 132 ? 7.266 30.859 12.695 1 93.12 132 THR A CA 1
ATOM 1094 C C . THR A 1 132 ? 7.477 31.297 11.25 1 93.12 132 THR A C 1
ATOM 1096 O O . THR A 1 132 ? 7.422 30.469 10.336 1 93.12 132 THR A O 1
ATOM 1099 N N . GLU A 1 133 ? 7.715 32.531 11.07 1 93.06 133 GLU A N 1
ATOM 1100 C CA . GLU A 1 133 ? 7.988 33.062 9.734 1 93.06 133 GLU A CA 1
ATOM 1101 C C . GLU A 1 133 ? 9.234 32.406 9.141 1 93.06 133 GLU A C 1
ATOM 1103 O O . GLU A 1 133 ? 9.289 32.156 7.938 1 93.06 133 GLU A O 1
ATOM 1108 N N . VAL A 1 134 ? 10.188 32.25 9.961 1 93.12 134 VAL A N 1
ATOM 1109 C CA . VAL A 1 134 ? 11.438 31.625 9.531 1 93.12 134 VAL A CA 1
ATOM 1110 C C . VAL A 1 134 ? 11.172 30.203 9.039 1 93.12 134 VAL A C 1
ATOM 1112 O O . VAL A 1 134 ? 11.672 29.797 7.984 1 93.12 134 VAL A O 1
ATOM 1115 N N . GLU A 1 135 ? 10.398 29.516 9.766 1 94.56 135 GLU A N 1
ATOM 1116 C CA . GLU A 1 135 ? 10.062 28.141 9.406 1 94.56 135 GLU A CA 1
ATOM 1117 C C . GLU A 1 135 ? 9.25 28.094 8.117 1 94.56 135 GLU A C 1
ATOM 1119 O O . GLU A 1 135 ? 9.508 27.25 7.242 1 94.56 135 GLU A O 1
ATOM 1124 N N . LEU A 1 136 ? 8.289 28.984 7.984 1 93.44 136 LEU A N 1
ATOM 1125 C CA . LEU A 1 136 ? 7.438 29.031 6.797 1 93.44 136 LEU A CA 1
ATOM 1126 C C . LEU A 1 136 ? 8.25 29.391 5.559 1 93.44 136 LEU A C 1
ATOM 1128 O O . LEU A 1 136 ? 8.047 28.797 4.492 1 93.44 136 LEU A O 1
ATOM 1132 N N . ASN A 1 137 ? 9.156 30.328 5.738 1 92.56 137 ASN A N 1
ATOM 1133 C CA . ASN A 1 137 ? 10.023 30.703 4.621 1 92.56 137 ASN A CA 1
ATOM 1134 C C . ASN A 1 137 ? 10.922 29.547 4.199 1 92.56 137 ASN A C 1
ATOM 1136 O O . ASN A 1 137 ? 11.141 29.328 3.006 1 92.56 137 ASN A O 1
ATOM 1140 N N . PHE A 1 138 ? 11.422 28.906 5.176 1 93.5 138 PHE A N 1
ATOM 1141 C CA . PHE A 1 138 ? 12.258 27.75 4.883 1 93.5 138 PHE A CA 1
ATOM 1142 C C . PHE A 1 138 ? 11.477 26.703 4.086 1 93.5 138 PHE A C 1
ATOM 1144 O O . PHE A 1 138 ? 11.977 26.188 3.086 1 93.5 138 PHE A O 1
ATOM 1151 N N . LEU A 1 139 ? 10.25 26.406 4.551 1 92.81 139 LEU A N 1
ATOM 1152 C CA . LEU A 1 139 ? 9.406 25.406 3.885 1 92.81 139 LEU A CA 1
ATOM 1153 C C . LEU A 1 139 ? 9.094 25.828 2.455 1 92.81 139 LEU A C 1
ATOM 1155 O O . LEU A 1 139 ? 9.102 25 1.542 1 92.81 139 LEU A O 1
ATOM 1159 N N . TYR A 1 140 ? 8.82 27.078 2.328 1 90.06 140 TYR A N 1
ATOM 1160 C CA . TYR A 1 140 ? 8.562 27.609 0.995 1 90.06 140 TYR A CA 1
ATOM 1161 C C . TYR A 1 140 ? 9.75 27.359 0.068 1 90.06 140 TYR A C 1
ATOM 1163 O O . TYR A 1 140 ? 9.586 26.797 -1.017 1 90.06 140 TYR A O 1
ATOM 1171 N N . ASP A 1 141 ? 10.875 27.719 0.54 1 91 141 ASP A N 1
ATOM 1172 C CA . ASP A 1 141 ? 12.086 27.531 -0.254 1 91 141 ASP A CA 1
ATOM 1173 C C . ASP A 1 141 ? 12.32 26.047 -0.551 1 91 141 ASP A C 1
ATOM 1175 O O . ASP A 1 141 ? 12.656 25.672 -1.678 1 91 141 ASP A O 1
ATOM 1179 N N . TYR A 1 142 ? 12.102 25.266 0.441 1 90.69 142 TYR A N 1
ATOM 1180 C CA . TYR A 1 142 ? 12.336 23.828 0.293 1 90.69 142 TYR A CA 1
ATOM 1181 C C . TYR A 1 142 ? 11.398 23.234 -0.747 1 90.69 142 TYR A C 1
ATOM 1183 O O . TYR A 1 142 ? 11.844 22.672 -1.744 1 90.69 142 TYR A O 1
ATOM 1191 N N . PHE A 1 143 ? 10.062 23.422 -0.604 1 89.5 143 PHE A N 1
ATOM 1192 C CA . PHE A 1 143 ? 9.062 22.781 -1.448 1 89.5 143 PHE A CA 1
ATOM 1193 C C . PHE A 1 143 ? 9.148 23.297 -2.879 1 89.5 143 PHE A C 1
ATOM 1195 O O . PHE A 1 143 ? 8.906 22.547 -3.83 1 89.5 143 PHE A O 1
ATOM 1202 N N . PHE A 1 144 ? 9.617 24.531 -3.033 1 88.62 144 PHE A N 1
ATOM 1203 C CA . PHE A 1 144 ? 9.594 25.109 -4.367 1 88.62 144 PHE A CA 1
ATOM 1204 C C . PHE A 1 144 ? 10.914 24.859 -5.086 1 88.62 144 PHE A C 1
ATOM 1206 O O . PHE A 1 144 ? 11.008 25.031 -6.305 1 88.62 144 PHE A O 1
ATOM 1213 N N . SER A 1 145 ? 11.875 24.484 -4.309 1 88.31 145 SER A N 1
ATOM 1214 C CA . SER A 1 145 ? 13.172 24.234 -4.934 1 88.31 145 SER A CA 1
ATOM 1215 C C . SER A 1 145 ? 13.32 22.766 -5.32 1 88.31 145 SER A C 1
ATOM 1217 O O . SER A 1 145 ? 14.078 22.438 -6.234 1 88.31 145 SER A O 1
ATOM 1219 N N . VAL A 1 146 ? 12.586 21.875 -4.656 1 87.75 146 VAL A N 1
ATOM 1220 C CA . VAL A 1 146 ? 12.688 20.453 -4.949 1 87.75 146 VAL A CA 1
ATOM 1221 C C . VAL A 1 146 ? 12.062 20.156 -6.312 1 87.75 146 VAL A C 1
ATOM 1223 O O . VAL A 1 146 ? 10.922 20.547 -6.578 1 87.75 146 VAL A O 1
ATOM 1226 N N . GLU A 1 147 ? 12.727 19.531 -7.172 1 84.25 147 GLU A N 1
ATOM 1227 C CA . GLU A 1 147 ? 12.312 19.359 -8.555 1 84.25 147 GLU A CA 1
ATOM 1228 C C . GLU A 1 147 ? 11.273 18.234 -8.68 1 84.25 147 GLU A C 1
ATOM 1230 O O . GLU A 1 147 ? 10.32 18.359 -9.453 1 84.25 147 GLU A O 1
ATOM 1235 N N . ILE A 1 148 ? 11.453 17.219 -7.914 1 84.5 148 ILE A N 1
ATOM 1236 C CA . ILE A 1 148 ? 10.531 16.078 -7.965 1 84.5 148 ILE A CA 1
ATOM 1237 C C . ILE A 1 148 ? 10.109 15.695 -6.547 1 84.5 148 ILE A C 1
ATOM 1239 O O . ILE A 1 148 ? 10.953 15.367 -5.711 1 84.5 148 ILE A O 1
ATOM 1243 N N . TRP A 1 149 ? 8.812 15.781 -6.352 1 87.44 149 TRP A N 1
ATOM 1244 C CA . TRP A 1 149 ? 8.297 15.359 -5.059 1 87.44 149 TRP A CA 1
ATOM 1245 C C . TRP A 1 149 ? 8.203 13.836 -4.98 1 87.44 149 TRP A C 1
ATOM 1247 O O . TRP A 1 149 ? 7.48 13.211 -5.766 1 87.44 149 TRP A O 1
ATOM 1257 N N . GLY A 1 150 ? 8.977 13.328 -4.145 1 89 150 GLY A N 1
ATOM 1258 C CA . GLY A 1 150 ? 8.875 11.906 -3.863 1 89 150 GLY A CA 1
ATOM 1259 C C . GLY A 1 150 ? 8.07 11.602 -2.613 1 89 150 GLY A C 1
ATOM 1260 O O . GLY A 1 150 ? 7.281 12.438 -2.158 1 89 150 GLY A O 1
ATOM 1261 N N . GLU A 1 151 ? 8.195 10.398 -2.113 1 88.69 151 GLU A N 1
ATOM 1262 C CA . GLU A 1 151 ? 7.465 9.969 -0.928 1 88.69 151 GLU A CA 1
ATOM 1263 C C . GLU A 1 151 ? 7.785 10.852 0.273 1 88.69 151 GLU A C 1
ATOM 1265 O O . GLU A 1 151 ? 6.895 11.195 1.053 1 88.69 151 GLU A O 1
ATOM 1270 N N . TYR A 1 152 ? 9.023 11.227 0.387 1 90.25 152 TYR A N 1
ATOM 1271 C CA . TYR A 1 152 ? 9.438 12.039 1.529 1 90.25 152 TYR A CA 1
ATOM 1272 C C . TYR A 1 152 ? 8.695 13.367 1.556 1 90.25 152 TYR A C 1
ATOM 1274 O O . TYR A 1 152 ? 8.133 13.75 2.584 1 90.25 152 TYR A O 1
ATOM 1282 N N . GLU A 1 153 ? 8.703 14.07 0.43 1 92.5 153 GLU A N 1
ATOM 1283 C CA . GLU A 1 153 ? 8.047 15.367 0.361 1 92.5 153 GLU A CA 1
ATOM 1284 C C . GLU A 1 153 ? 6.547 15.242 0.622 1 92.5 153 GLU A C 1
ATOM 1286 O O . GLU A 1 153 ? 5.957 16.078 1.303 1 92.5 153 GLU A O 1
ATOM 1291 N N . LEU A 1 154 ? 5.969 14.156 0.047 1 93.75 154 LEU A N 1
ATOM 1292 C CA . LEU A 1 154 ? 4.535 13.945 0.224 1 93.75 154 LEU A CA 1
ATOM 1293 C C . LEU A 1 154 ? 4.203 13.688 1.689 1 93.75 154 LEU A C 1
ATOM 1295 O O . LEU A 1 154 ? 3.234 14.242 2.215 1 93.75 154 LEU A O 1
ATOM 1299 N N . ARG A 1 155 ? 5.008 12.938 2.34 1 92.69 155 ARG A N 1
ATOM 1300 C CA . ARG A 1 155 ? 4.828 12.648 3.758 1 92.69 155 ARG A CA 1
ATOM 1301 C C . ARG A 1 155 ? 5.027 13.906 4.602 1 92.69 155 ARG A C 1
ATOM 1303 O O . ARG A 1 155 ? 4.234 14.188 5.504 1 92.69 155 ARG A O 1
ATOM 1310 N N . LEU A 1 156 ? 6.098 14.508 4.305 1 93.38 156 LEU A N 1
ATOM 1311 C CA . LEU A 1 156 ? 6.398 15.75 5.008 1 93.38 156 LEU A CA 1
ATOM 1312 C C . LEU A 1 156 ? 5.23 16.734 4.91 1 93.38 156 LEU A C 1
ATOM 1314 O O . LEU A 1 156 ? 4.762 17.25 5.926 1 93.38 156 LEU A O 1
ATOM 1318 N N . PHE A 1 157 ? 4.789 16.953 3.695 1 94.56 157 PHE A N 1
ATOM 1319 C CA . PHE A 1 157 ? 3.688 17.875 3.451 1 94.56 157 PHE A CA 1
ATOM 1320 C C . PHE A 1 157 ? 2.449 17.453 4.238 1 94.56 157 PHE A C 1
ATOM 1322 O O . PHE A 1 157 ? 1.791 18.281 4.859 1 94.56 157 PHE A O 1
ATOM 1329 N N . SER A 1 158 ? 2.152 16.203 4.23 1 92.56 158 SER A N 1
ATOM 1330 C CA . SER A 1 158 ? 0.996 15.672 4.949 1 92.56 158 SER A CA 1
ATOM 1331 C C . SER A 1 158 ? 1.135 15.891 6.453 1 92.56 158 SER A C 1
ATOM 1333 O O . SER A 1 158 ? 0.173 16.266 7.125 1 92.56 158 SER A O 1
ATOM 1335 N N . ASP A 1 159 ? 2.275 15.664 6.949 1 91.88 159 ASP A N 1
ATOM 1336 C CA . ASP A 1 159 ? 2.518 15.711 8.391 1 91.88 159 ASP A CA 1
ATOM 1337 C C . ASP A 1 159 ? 2.441 17.141 8.922 1 91.88 159 ASP A C 1
ATOM 1339 O O . ASP A 1 159 ? 2.072 17.359 10.078 1 91.88 159 ASP A O 1
ATOM 1343 N N . ILE A 1 160 ? 2.775 18.125 8.086 1 93.75 160 ILE A N 1
ATOM 1344 C CA . ILE A 1 160 ? 2.834 19.484 8.586 1 93.75 160 ILE A CA 1
ATOM 1345 C C . ILE A 1 160 ? 1.619 20.266 8.094 1 93.75 160 ILE A C 1
ATOM 1347 O O . ILE A 1 160 ? 1.565 21.5 8.227 1 93.75 160 ILE A O 1
ATOM 1351 N N . ALA A 1 161 ? 0.637 19.609 7.461 1 90.75 161 ALA A N 1
ATOM 1352 C CA . ALA A 1 161 ? -0.542 20.203 6.836 1 90.75 161 ALA A CA 1
ATOM 1353 C C . ALA A 1 161 ? -1.273 21.125 7.805 1 90.75 161 ALA A C 1
ATOM 1355 O O . ALA A 1 161 ? -1.745 22.203 7.418 1 90.75 161 ALA A O 1
ATOM 1356 N N . ALA A 1 162 ? -1.311 20.75 9 1 88.69 162 ALA A N 1
ATOM 1357 C CA . ALA A 1 162 ? -2.078 21.484 10 1 88.69 162 ALA A CA 1
ATOM 1358 C C . ALA A 1 162 ? -1.497 22.875 10.234 1 88.69 162 ALA A C 1
ATOM 1360 O O . ALA A 1 162 ? -2.211 23.797 10.648 1 88.69 162 ALA A O 1
ATOM 1361 N N . LEU A 1 163 ? -0.273 23.062 9.93 1 91.62 163 LEU A N 1
ATOM 1362 C CA . LEU A 1 163 ? 0.416 24.328 10.211 1 91.62 163 LEU A CA 1
ATOM 1363 C C . LEU A 1 163 ? 0.161 25.344 9.102 1 91.62 163 LEU A C 1
ATOM 1365 O O . LEU A 1 163 ? 0.474 26.531 9.25 1 91.62 163 LEU A O 1
ATOM 1369 N N . PHE A 1 164 ? -0.405 24.906 8.016 1 91.94 164 PHE A N 1
ATOM 1370 C CA . PHE A 1 164 ? -0.567 25.797 6.863 1 91.94 164 PHE A CA 1
ATOM 1371 C C . PHE A 1 164 ? -1.97 26.391 6.832 1 91.94 164 PHE A C 1
ATOM 1373 O O . PHE A 1 164 ? -2.961 25.656 6.844 1 91.94 164 PHE A O 1
ATOM 1380 N N . PRO A 1 165 ? -2.074 27.719 6.809 1 90.56 165 PRO A N 1
ATOM 1381 C CA . PRO A 1 165 ? -3.371 28.281 6.434 1 90.56 165 PRO A CA 1
ATOM 1382 C C . PRO A 1 165 ? -3.824 27.859 5.039 1 90.56 165 PRO A C 1
ATOM 1384 O O . PRO A 1 165 ? -3.016 27.359 4.246 1 90.56 165 PRO A O 1
ATOM 1387 N N . ILE A 1 166 ? -5.039 28 4.711 1 93.69 166 ILE A N 1
ATOM 1388 C CA . ILE A 1 166 ? -5.656 27.422 3.52 1 93.69 166 ILE A CA 1
ATOM 1389 C C . ILE A 1 166 ? -4.988 27.984 2.268 1 93.69 166 ILE A C 1
ATOM 1391 O O . ILE A 1 166 ? -4.797 27.266 1.284 1 93.69 166 ILE A O 1
ATOM 1395 N N . ASP A 1 167 ? -4.594 29.266 2.26 1 93.19 167 ASP A N 1
ATOM 1396 C CA . ASP A 1 167 ? -3.984 29.859 1.076 1 93.19 167 ASP A CA 1
ATOM 1397 C C . ASP A 1 167 ? -2.627 29.234 0.776 1 93.19 167 ASP A C 1
ATOM 1399 O O . ASP A 1 167 ? -2.324 28.922 -0.377 1 93.19 167 ASP A O 1
ATOM 1403 N N . LEU A 1 168 ? -1.871 29.047 1.797 1 93 168 LEU A N 1
ATOM 1404 C CA . LEU A 1 168 ? -0.558 28.438 1.641 1 93 168 LEU A CA 1
ATOM 1405 C C . LEU A 1 168 ? -0.689 26.969 1.274 1 93 168 LEU A C 1
ATOM 1407 O O . LEU A 1 168 ? 0.026 26.469 0.399 1 93 168 LEU A O 1
ATOM 1411 N N . TYR A 1 169 ? -1.579 26.266 1.956 1 94.5 169 TYR A N 1
ATOM 1412 C CA . TYR A 1 169 ? -1.829 24.859 1.659 1 94.5 169 TYR A CA 1
ATOM 1413 C C . TYR A 1 169 ? -2.211 24.672 0.196 1 94.5 169 TYR A C 1
ATOM 1415 O O . TYR A 1 169 ? -1.707 23.766 -0.471 1 94.5 169 TYR A O 1
ATOM 1423 N N . PHE A 1 170 ? -3.057 25.562 -0.238 1 94.81 170 PHE A N 1
ATOM 1424 C CA . PHE A 1 170 ? -3.535 25.531 -1.615 1 94.81 170 PHE A CA 1
ATOM 1425 C C . PHE A 1 170 ? -2.383 25.734 -2.592 1 94.81 170 PHE A C 1
ATOM 1427 O O . PHE A 1 170 ? -2.24 24.969 -3.551 1 94.81 170 PHE A O 1
ATOM 1434 N N . ARG A 1 171 ? -1.575 26.656 -2.326 1 92.44 171 ARG A N 1
ATOM 1435 C CA . ARG A 1 171 ? -0.436 26.953 -3.186 1 92.44 171 ARG A CA 1
ATOM 1436 C C . ARG A 1 171 ? 0.53 25.781 -3.246 1 92.44 171 ARG A C 1
ATOM 1438 O O . ARG A 1 171 ? 0.996 25.406 -4.324 1 92.44 171 ARG A O 1
ATOM 1445 N N . TYR A 1 172 ? 0.808 25.203 -2.104 1 93.75 172 TYR A N 1
ATOM 1446 C CA . TYR A 1 172 ? 1.743 24.078 -2.031 1 93.75 172 TYR A CA 1
ATOM 1447 C C . TYR A 1 172 ? 1.173 22.844 -2.721 1 93.75 172 TYR A C 1
ATOM 1449 O O . TYR A 1 172 ? 1.909 22.094 -3.355 1 93.75 172 TYR A O 1
ATOM 1457 N N . THR A 1 173 ? -0.113 22.625 -2.602 1 94.69 173 THR A N 1
ATOM 1458 C CA . THR A 1 173 ? -0.75 21.484 -3.26 1 94.69 173 THR A CA 1
ATOM 1459 C C . THR A 1 173 ? -0.644 21.609 -4.777 1 94.69 173 THR A C 1
ATOM 1461 O O . THR A 1 173 ? -0.362 20.625 -5.469 1 94.69 173 THR A O 1
ATOM 1464 N N . ARG A 1 174 ? -0.828 22.797 -5.223 1 92.12 174 ARG A N 1
ATOM 1465 C CA . ARG A 1 174 ? -0.695 23.031 -6.656 1 92.12 174 ARG A CA 1
ATOM 1466 C C . ARG A 1 174 ? 0.722 22.734 -7.133 1 92.12 174 ARG A C 1
ATOM 1468 O O . ARG A 1 174 ? 0.913 22.125 -8.18 1 92.12 174 ARG A O 1
ATOM 1475 N N . GLU A 1 175 ? 1.635 23.188 -6.348 1 89.69 175 GLU A N 1
ATOM 1476 C CA . GLU A 1 175 ? 3.031 22.891 -6.668 1 89.69 175 GLU A CA 1
ATOM 1477 C C . GLU A 1 175 ? 3.303 21.391 -6.652 1 89.69 175 GLU A C 1
ATOM 1479 O O . GLU A 1 175 ? 3.967 20.859 -7.547 1 89.69 175 GLU A O 1
ATOM 1484 N N . MET A 1 176 ? 2.855 20.719 -5.66 1 91.5 176 MET A N 1
ATOM 1485 C CA . MET A 1 176 ? 3.016 19.281 -5.512 1 91.5 176 MET A CA 1
ATOM 1486 C C . MET A 1 176 ? 2.514 18.547 -6.75 1 91.5 176 MET A C 1
ATOM 1488 O O . MET A 1 176 ? 3.205 17.672 -7.285 1 91.5 176 MET A O 1
ATOM 1492 N N . LEU A 1 177 ? 1.327 18.906 -7.219 1 91.75 177 LEU A N 1
ATOM 1493 C CA . LEU A 1 177 ? 0.686 18.203 -8.328 1 91.75 177 LEU A CA 1
ATOM 1494 C C . LEU A 1 177 ? 1.505 18.359 -9.609 1 91.75 177 LEU A C 1
ATOM 1496 O O . LEU A 1 177 ? 1.462 17.484 -10.484 1 91.75 177 LEU A O 1
ATOM 1500 N N . GLN A 1 178 ? 2.301 19.391 -9.664 1 87.19 178 GLN A N 1
ATOM 1501 C CA . GLN A 1 178 ? 3.156 19.625 -10.82 1 87.19 178 GLN A CA 1
ATOM 1502 C C . GLN A 1 178 ? 4.461 18.844 -10.703 1 87.19 178 GLN A C 1
ATOM 1504 O O . GLN A 1 178 ? 5.051 18.453 -11.719 1 87.19 178 GLN A O 1
ATOM 1509 N N . ARG A 1 179 ? 4.809 18.531 -9.539 1 88.81 179 ARG A N 1
ATOM 1510 C CA . ARG A 1 179 ? 6.164 18.031 -9.32 1 88.81 179 ARG A CA 1
ATOM 1511 C C . ARG A 1 179 ? 6.164 16.531 -9.047 1 88.81 179 ARG A C 1
ATOM 1513 O O . ARG A 1 179 ? 7.215 15.891 -9.078 1 88.81 179 ARG A O 1
ATOM 1520 N N . VAL A 1 180 ? 5.082 15.922 -8.766 1 87.12 180 VAL A N 1
ATOM 1521 C CA . VAL A 1 180 ? 5.055 14.5 -8.453 1 87.12 180 VAL A CA 1
ATOM 1522 C C . VAL A 1 180 ? 5.367 13.688 -9.711 1 87.12 180 VAL A C 1
ATOM 1524 O O . VAL A 1 180 ? 5.867 12.562 -9.625 1 87.12 180 VAL A O 1
ATOM 1527 N N . ASP A 1 181 ? 5.094 14.227 -10.898 1 79.69 181 ASP A N 1
ATOM 1528 C CA . ASP A 1 181 ? 5.387 13.641 -12.203 1 79.69 181 ASP A CA 1
ATOM 1529 C C . ASP A 1 181 ? 5.117 12.141 -12.203 1 79.69 181 ASP A C 1
ATOM 1531 O O . ASP A 1 181 ? 4.027 11.695 -11.82 1 79.69 181 ASP A O 1
ATOM 1535 N N . PHE A 1 182 ? 6.094 11.312 -12.516 1 74.75 182 PHE A N 1
ATOM 1536 C CA . PHE A 1 182 ? 5.98 9.875 -12.703 1 74.75 182 PHE A CA 1
ATOM 1537 C C . PHE A 1 182 ? 5.895 9.156 -11.367 1 74.75 182 PHE A C 1
ATOM 1539 O O . PHE A 1 182 ? 5.359 8.047 -11.281 1 74.75 182 PHE A O 1
ATOM 1546 N N . LEU A 1 183 ? 6.34 9.758 -10.32 1 79.31 183 LEU A N 1
ATOM 1547 C CA . LEU A 1 183 ? 6.336 9.117 -9.008 1 79.31 183 LEU A CA 1
ATOM 1548 C C . LEU A 1 183 ? 4.922 9.07 -8.43 1 79.31 183 LEU A C 1
ATOM 1550 O O . LEU A 1 183 ? 4.641 8.266 -7.539 1 79.31 183 LEU A O 1
ATOM 1554 N N . GLY A 1 184 ? 4.152 9.938 -8.984 1 77.62 184 GLY A N 1
ATOM 1555 C CA . GLY A 1 184 ? 2.775 9.984 -8.516 1 77.62 184 GLY A CA 1
ATOM 1556 C C . GLY A 1 184 ? 1.977 8.75 -8.891 1 77.62 184 GLY A C 1
ATOM 1557 O O . GLY A 1 184 ? 0.894 8.516 -8.352 1 77.62 184 GLY A O 1
ATOM 1558 N N . ASP A 1 185 ? 2.562 7.914 -9.664 1 78.5 185 ASP A N 1
ATOM 1559 C CA . ASP A 1 185 ? 1.858 6.719 -10.117 1 78.5 185 ASP A CA 1
ATOM 1560 C C . ASP A 1 185 ? 2.123 5.539 -9.188 1 78.5 185 ASP A C 1
ATOM 1562 O O . ASP A 1 185 ? 1.429 4.523 -9.25 1 78.5 185 ASP A O 1
ATOM 1566 N N . LEU A 1 186 ? 3.123 5.723 -8.383 1 82.12 186 LEU A N 1
ATOM 1567 C CA . LEU A 1 186 ? 3.352 4.699 -7.367 1 82.12 186 LEU A CA 1
ATOM 1568 C C . LEU A 1 186 ? 2.188 4.637 -6.383 1 82.12 186 LEU A C 1
ATOM 1570 O O . LEU A 1 186 ? 1.712 5.672 -5.91 1 82.12 186 LEU A O 1
ATOM 1574 N N . GLN A 1 187 ? 1.764 3.498 -6.094 1 79.38 187 GLN A N 1
ATOM 1575 C CA . GLN A 1 187 ? 0.569 3.305 -5.277 1 79.38 187 GLN A CA 1
ATOM 1576 C C . GLN A 1 187 ? 0.683 4.051 -3.949 1 79.38 187 GLN A C 1
ATOM 1578 O O . GLN A 1 187 ? -0.253 4.734 -3.535 1 79.38 187 GLN A O 1
ATOM 1583 N N . LYS A 1 188 ? 1.789 3.961 -3.326 1 84.56 188 LYS A N 1
ATOM 1584 C CA . LYS A 1 188 ? 1.991 4.637 -2.047 1 84.56 188 LYS A CA 1
ATOM 1585 C C . LYS A 1 188 ? 1.904 6.152 -2.203 1 84.56 188 LYS A C 1
ATOM 1587 O O . LYS A 1 188 ? 1.272 6.828 -1.392 1 84.56 188 LYS A O 1
ATOM 1592 N N . ASN A 1 189 ? 2.537 6.684 -3.232 1 89.12 189 ASN A N 1
ATOM 1593 C CA . ASN A 1 189 ? 2.525 8.125 -3.469 1 89.12 189 ASN A CA 1
ATOM 1594 C C . ASN A 1 189 ? 1.134 8.617 -3.859 1 89.12 189 ASN A C 1
ATOM 1596 O O . ASN A 1 189 ? 0.713 9.695 -3.439 1 89.12 189 ASN A O 1
ATOM 1600 N N . LYS A 1 190 ? 0.453 7.73 -4.574 1 90.88 190 LYS A N 1
ATOM 1601 C CA . LYS A 1 190 ? -0.92 8.055 -4.945 1 90.88 190 LYS A CA 1
ATOM 1602 C C . LYS A 1 190 ? -1.794 8.25 -3.711 1 90.88 190 LYS A C 1
ATOM 1604 O O . LYS A 1 190 ? -2.586 9.195 -3.645 1 90.88 190 LYS A O 1
ATOM 1609 N N . ASN A 1 191 ? -1.594 7.438 -2.768 1 91.38 191 ASN A N 1
ATOM 1610 C CA . ASN A 1 191 ? -2.375 7.512 -1.537 1 91.38 191 ASN A CA 1
ATOM 1611 C C . ASN A 1 191 ? -2.1 8.805 -0.778 1 91.38 191 ASN A C 1
ATOM 1613 O O . ASN A 1 191 ? -3.02 9.422 -0.233 1 91.38 191 ASN A O 1
ATOM 1617 N N . TYR A 1 192 ? -0.886 9.188 -0.725 1 93.44 192 TYR A N 1
ATOM 1618 C CA . TYR A 1 192 ? -0.55 10.453 -0.085 1 93.44 192 TYR A CA 1
ATOM 1619 C C . TYR A 1 192 ? -1.188 11.625 -0.823 1 93.44 192 TYR A C 1
ATOM 1621 O O . TYR A 1 192 ? -1.716 12.547 -0.199 1 93.44 192 TYR A O 1
ATOM 1629 N N . ILE A 1 193 ? -1.138 11.516 -2.131 1 94.88 193 ILE A N 1
ATOM 1630 C CA . ILE A 1 193 ? -1.691 12.586 -2.947 1 94.88 193 ILE A CA 1
ATOM 1631 C C . ILE A 1 193 ? -3.193 12.703 -2.697 1 94.88 193 ILE A C 1
ATOM 1633 O O . ILE A 1 193 ? -3.707 13.805 -2.473 1 94.88 193 ILE A O 1
ATOM 1637 N N . TYR A 1 194 ? -3.83 11.586 -2.648 1 94.94 194 TYR A N 1
ATOM 1638 C CA . TYR A 1 194 ? -5.266 11.578 -2.385 1 94.94 194 TYR A CA 1
ATOM 1639 C C . TYR A 1 194 ? -5.574 12.172 -1.018 1 94.94 194 TYR A C 1
ATOM 1641 O O . TYR A 1 194 ? -6.488 12.992 -0.882 1 94.94 194 TYR A O 1
ATOM 1649 N N . THR A 1 195 ? -4.812 11.805 -0.049 1 94.62 195 THR A N 1
ATOM 1650 C CA . THR A 1 195 ? -5.016 12.289 1.312 1 94.62 195 THR A CA 1
ATOM 1651 C C . THR A 1 195 ? -4.793 13.797 1.391 1 94.62 195 THR A C 1
ATOM 1653 O O . THR A 1 195 ? -5.562 14.508 2.041 1 94.62 195 THR A O 1
ATOM 1656 N N . ILE A 1 196 ? -3.787 14.234 0.701 1 96.25 196 ILE A N 1
ATOM 1657 C CA . ILE A 1 196 ? -3.473 15.656 0.687 1 96.25 196 ILE A CA 1
ATOM 1658 C C . ILE A 1 196 ? -4.609 16.422 0.028 1 96.25 196 ILE A C 1
ATOM 1660 O O . ILE A 1 196 ? -5.039 17.469 0.535 1 96.25 196 ILE A O 1
ATOM 1664 N N . LEU A 1 197 ? -5.102 15.898 -1.062 1 97.12 197 LEU A N 1
ATOM 1665 C CA . LEU A 1 197 ? -6.199 16.562 -1.766 1 97.12 197 LEU A CA 1
ATOM 1666 C C . LEU A 1 197 ? -7.465 16.562 -0.912 1 97.12 197 LEU A C 1
ATOM 1668 O O . LEU A 1 197 ? -8.156 17.578 -0.837 1 97.12 197 LEU A O 1
ATOM 1672 N N . LEU A 1 198 ? -7.738 15.492 -0.253 1 96.81 198 LEU A N 1
ATOM 1673 C CA . LEU A 1 198 ? -8.906 15.414 0.618 1 96.81 198 LEU A CA 1
ATOM 1674 C C . LEU A 1 198 ? -8.781 16.391 1.786 1 96.81 198 LEU A C 1
ATOM 1676 O O . LEU A 1 198 ? -9.742 17.078 2.125 1 96.81 198 LEU A O 1
ATOM 1680 N N . ASN A 1 199 ? -7.629 16.406 2.367 1 95.44 199 ASN A N 1
ATOM 1681 C CA . ASN A 1 199 ? -7.387 17.344 3.451 1 95.44 199 ASN A CA 1
ATOM 1682 C C . ASN A 1 199 ? -7.574 18.797 2.986 1 95.44 199 ASN A C 1
ATOM 1684 O O . ASN A 1 199 ? -8.109 19.625 3.725 1 95.44 199 ASN A O 1
ATOM 1688 N N . GLY A 1 200 ? -7.105 19.031 1.786 1 97 200 GLY A N 1
ATOM 1689 C CA . GLY A 1 200 ? -7.328 20.359 1.215 1 97 200 GLY A CA 1
ATOM 1690 C C . GLY A 1 200 ? -8.797 20.688 1.019 1 97 200 GLY A C 1
ATOM 1691 O O . GLY A 1 200 ? -9.234 21.797 1.305 1 97 200 GLY A O 1
ATOM 1692 N N . LEU A 1 201 ? -9.555 19.75 0.553 1 97.62 201 LEU A N 1
ATOM 1693 C CA . LEU A 1 201 ? -10.992 19.922 0.381 1 97.62 201 LEU A CA 1
ATOM 1694 C C . LEU A 1 201 ? -11.664 20.25 1.713 1 97.62 201 LEU A C 1
ATOM 1696 O O . LEU A 1 201 ? -12.414 21.219 1.82 1 97.62 201 LEU A O 1
ATOM 1700 N N . PHE A 1 202 ? -11.352 19.484 2.73 1 96.69 202 PHE A N 1
ATOM 1701 C CA . PHE A 1 202 ? -11.898 19.719 4.062 1 96.69 202 PHE A CA 1
ATOM 1702 C C . PHE A 1 202 ? -11.531 21.125 4.555 1 96.69 202 PHE A C 1
ATOM 1704 O O . PHE A 1 202 ? -12.391 21.844 5.07 1 96.69 202 PHE A O 1
ATOM 1711 N N . LYS A 1 203 ? -10.281 21.406 4.387 1 95.56 203 LYS A N 1
ATOM 1712 C CA . LYS A 1 203 ? -9.797 22.703 4.863 1 95.56 203 LYS A CA 1
ATOM 1713 C C . LYS A 1 203 ? -10.5 23.859 4.141 1 95.56 203 LYS A C 1
ATOM 1715 O O . LYS A 1 203 ? -10.883 24.844 4.766 1 95.56 203 LYS A O 1
ATOM 1720 N N . ALA A 1 204 ? -10.656 23.734 2.838 1 96.5 204 ALA A N 1
ATOM 1721 C CA . ALA A 1 204 ? -11.32 24.75 2.035 1 96.5 204 ALA A CA 1
ATOM 1722 C C . ALA A 1 204 ? -12.789 24.891 2.443 1 96.5 204 ALA A C 1
ATOM 1724 O O . ALA A 1 204 ? -13.312 26 2.525 1 96.5 204 ALA A O 1
ATOM 1725 N N . ILE A 1 205 ? -13.406 23.781 2.715 1 96.62 205 ILE A N 1
ATOM 1726 C CA . ILE A 1 205 ? -14.805 23.781 3.141 1 96.62 205 ILE A CA 1
ATOM 1727 C C . ILE A 1 205 ? -14.93 24.453 4.5 1 96.62 205 ILE A C 1
ATOM 1729 O O . ILE A 1 205 ? -15.805 25.297 4.695 1 96.62 205 ILE A O 1
ATOM 1733 N N . ASP A 1 206 ? -14.047 24.156 5.383 1 94.06 206 ASP A N 1
ATOM 1734 C CA . ASP A 1 206 ? -14.07 24.703 6.73 1 94.06 206 ASP A CA 1
ATOM 1735 C C . ASP A 1 206 ? -13.898 26.219 6.711 1 94.06 206 ASP A C 1
ATOM 1737 O O . ASP A 1 206 ? -14.469 26.922 7.543 1 94.06 206 ASP A O 1
ATOM 1741 N N . LYS A 1 207 ? -13.133 26.688 5.766 1 93.81 207 LYS A N 1
ATOM 1742 C CA . LYS A 1 207 ? -12.891 28.125 5.66 1 93.81 207 LYS A CA 1
ATOM 1743 C C . LYS A 1 207 ? -13.898 28.781 4.73 1 93.81 207 LYS A C 1
ATOM 1745 O O . LYS A 1 207 ? -13.789 29.969 4.434 1 93.81 207 LYS A O 1
ATOM 1750 N N . LYS A 1 208 ? -14.836 28.016 4.242 1 92.5 208 LYS A N 1
ATOM 1751 C CA . LYS A 1 208 ? -15.898 28.469 3.355 1 92.5 208 LYS A CA 1
ATOM 1752 C C . LYS A 1 208 ? -15.328 29.109 2.094 1 92.5 208 LYS A C 1
ATOM 1754 O O . LYS A 1 208 ? -15.859 30.109 1.597 1 92.5 208 LYS A O 1
ATOM 1759 N N . SER A 1 209 ? -14.164 28.625 1.732 1 94.62 209 SER A N 1
ATOM 1760 C CA . SER A 1 209 ? -13.57 29.016 0.463 1 94.62 209 SER A CA 1
ATOM 1761 C C . SER A 1 209 ? -14.078 28.156 -0.686 1 94.62 209 SER A C 1
ATOM 1763 O O . SER A 1 209 ? -13.438 27.172 -1.054 1 94.62 209 SER A O 1
ATOM 1765 N N . LEU A 1 210 ? -15.078 28.578 -1.334 1 94.19 210 LEU A N 1
ATOM 1766 C CA . LEU A 1 210 ? -15.797 27.766 -2.303 1 94.19 210 LEU A CA 1
ATOM 1767 C C . LEU A 1 210 ? -14.945 27.5 -3.543 1 94.19 210 LEU A C 1
ATOM 1769 O O . LEU A 1 210 ? -15 26.422 -4.121 1 94.19 210 LEU A O 1
ATOM 1773 N N . ASN A 1 211 ? -14.273 28.516 -3.928 1 94.88 211 ASN A N 1
ATOM 1774 C CA . ASN A 1 211 ? -13.422 28.359 -5.105 1 94.88 211 ASN A CA 1
ATOM 1775 C C . ASN A 1 211 ? -12.336 27.312 -4.883 1 94.88 211 ASN A C 1
ATOM 1777 O O . ASN A 1 211 ? -12.094 26.469 -5.75 1 94.88 211 ASN A O 1
ATOM 1781 N N . LYS A 1 212 ? -11.68 27.328 -3.748 1 96.56 212 LYS A N 1
ATOM 1782 C CA . LYS A 1 212 ? -10.641 26.344 -3.441 1 96.56 212 LYS A CA 1
ATOM 1783 C C . LYS A 1 212 ? -11.227 24.953 -3.252 1 96.56 212 LYS A C 1
ATOM 1785 O O . LYS A 1 212 ? -10.625 23.953 -3.654 1 96.56 212 LYS A O 1
ATOM 1790 N N . ALA A 1 213 ? -12.375 24.906 -2.592 1 96.75 213 ALA A N 1
ATOM 1791 C CA . ALA A 1 213 ? -13.062 23.625 -2.455 1 96.75 213 ALA A CA 1
ATOM 1792 C C . ALA A 1 213 ? -13.352 23 -3.822 1 96.75 213 ALA A C 1
ATOM 1794 O O . ALA A 1 213 ? -13.141 21.812 -4.031 1 96.75 213 ALA A O 1
ATOM 1795 N N . ALA A 1 214 ? -13.812 23.875 -4.707 1 96.06 214 ALA A N 1
ATOM 1796 C CA . ALA A 1 214 ? -14.102 23.422 -6.066 1 96.06 214 ALA A CA 1
ATOM 1797 C C . ALA A 1 214 ? -12.836 22.906 -6.754 1 96.06 214 ALA A C 1
ATOM 1799 O O . ALA A 1 214 ? -12.875 21.922 -7.48 1 96.06 214 ALA A O 1
ATOM 1800 N N . TYR A 1 215 ? -11.781 23.578 -6.555 1 96.06 215 TYR A N 1
ATOM 1801 C CA . TYR A 1 215 ? -10.516 23.172 -7.141 1 96.06 215 TYR A CA 1
ATOM 1802 C C . TYR A 1 215 ? -10.109 21.781 -6.648 1 96.06 215 TYR A C 1
ATOM 1804 O O . TYR A 1 215 ? -9.789 20.906 -7.453 1 96.06 215 TYR A O 1
ATOM 1812 N N . PHE A 1 216 ? -10.062 21.609 -5.355 1 97.44 216 PHE A N 1
ATOM 1813 C CA . PHE A 1 216 ? -9.68 20.328 -4.781 1 97.44 216 PHE A CA 1
ATOM 1814 C C . PHE A 1 216 ? -10.617 19.219 -5.25 1 97.44 216 PHE A C 1
ATOM 1816 O O . PHE A 1 216 ? -10.172 18.125 -5.578 1 97.44 216 PHE A O 1
ATOM 1823 N N . ASP A 1 217 ? -11.898 19.547 -5.242 1 97.06 217 ASP A N 1
ATOM 1824 C CA . ASP A 1 217 ? -12.883 18.594 -5.715 1 97.06 217 ASP A CA 1
ATOM 1825 C C . ASP A 1 217 ? -12.602 18.172 -7.16 1 97.06 217 ASP A C 1
ATOM 1827 O O . ASP A 1 217 ? -12.664 17 -7.496 1 97.06 217 ASP A O 1
ATOM 1831 N N . LYS A 1 218 ? -12.328 19.141 -7.98 1 96.38 218 LYS A N 1
ATOM 1832 C CA . LYS A 1 218 ? -12.023 18.875 -9.383 1 96.38 218 LYS A CA 1
ATOM 1833 C C . LYS A 1 218 ? -10.797 17.984 -9.523 1 96.38 218 LYS A C 1
ATOM 1835 O O . LYS A 1 218 ? -10.805 17.031 -10.297 1 96.38 218 LYS A O 1
ATOM 1840 N N . LYS A 1 219 ? -9.773 18.297 -8.781 1 96 219 LYS A N 1
ATOM 1841 C CA . LYS A 1 219 ? -8.539 17.531 -8.852 1 96 219 LYS A CA 1
ATOM 1842 C C . LYS A 1 219 ? -8.75 16.094 -8.391 1 96 219 LYS A C 1
ATOM 1844 O O . LYS A 1 219 ? -8.172 15.156 -8.945 1 96 219 LYS A O 1
ATOM 1849 N N . ILE A 1 220 ? -9.531 15.875 -7.371 1 96.56 220 ILE A N 1
ATOM 1850 C CA . ILE A 1 220 ? -9.867 14.547 -6.879 1 96.56 220 ILE A CA 1
ATOM 1851 C C . ILE A 1 220 ? -10.609 13.766 -7.965 1 96.56 220 ILE A C 1
ATOM 1853 O O . ILE A 1 220 ? -10.289 12.602 -8.234 1 96.56 220 ILE A O 1
ATOM 1857 N N . LYS A 1 221 ? -11.492 14.422 -8.656 1 95.25 221 LYS A N 1
ATOM 1858 C CA . LYS A 1 221 ? -12.336 13.766 -9.648 1 95.25 221 LYS A CA 1
ATOM 1859 C C . LYS A 1 221 ? -11.547 13.422 -10.906 1 95.25 221 LYS A C 1
ATOM 1861 O O . LYS A 1 221 ? -11.898 12.484 -11.633 1 95.25 221 LYS A O 1
ATOM 1866 N N . GLU A 1 222 ? -10.531 14.164 -11.234 1 93.06 222 GLU A N 1
ATOM 1867 C CA . GLU A 1 222 ? -9.68 13.898 -12.391 1 93.06 222 GLU A CA 1
ATOM 1868 C C . GLU A 1 222 ? -9.016 12.531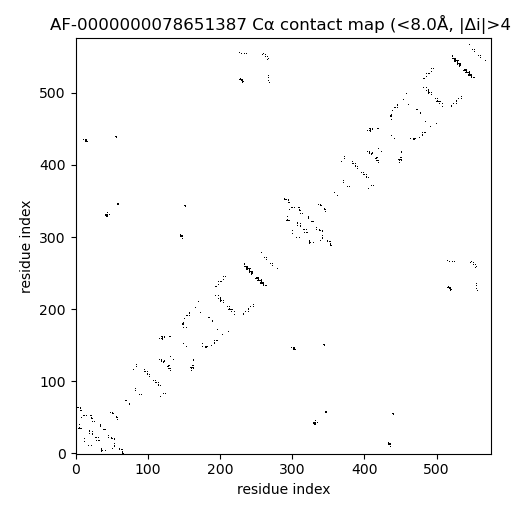 -12.281 1 93.06 222 GLU A C 1
ATOM 1870 O O . GLU A 1 222 ? -8.867 11.82 -13.281 1 93.06 222 GLU A O 1
ATOM 1875 N N . LYS A 1 223 ? -8.516 12.258 -11.141 1 90.31 223 LYS A N 1
ATOM 1876 C CA . LYS A 1 223 ? -7.98 10.93 -10.836 1 90.31 223 LYS A CA 1
ATOM 1877 C C . LYS A 1 223 ? -8.648 10.344 -9.594 1 90.31 223 LYS A C 1
ATOM 1879 O O . LYS A 1 223 ? -8.07 10.344 -8.508 1 90.31 223 LYS A O 1
ATOM 1884 N N . PHE A 1 224 ? -9.797 9.82 -9.844 1 92.69 224 PHE A N 1
ATOM 1885 C CA . PHE A 1 224 ? -10.633 9.391 -8.727 1 92.69 224 PHE A CA 1
ATOM 1886 C C . PHE A 1 224 ? -10.117 8.086 -8.141 1 92.69 224 PHE A C 1
ATOM 1888 O O . PHE A 1 224 ? -9.32 7.383 -8.766 1 92.69 224 PHE A O 1
ATOM 1895 N N . PHE A 1 225 ? -10.516 7.793 -6.988 1 93.81 225 PHE A N 1
ATOM 1896 C CA . PHE A 1 225 ? -10.086 6.637 -6.207 1 93.81 225 PHE A CA 1
ATOM 1897 C C . PHE A 1 225 ? -10.5 5.34 -6.887 1 93.81 225 PHE A C 1
ATOM 1899 O O . PHE A 1 225 ? -11.617 5.227 -7.395 1 93.81 225 PHE A O 1
ATOM 1906 N N . ASP A 1 226 ? -9.578 4.398 -6.93 1 92.25 226 ASP A N 1
ATOM 1907 C CA . ASP A 1 226 ? -9.969 3.057 -7.352 1 92.25 226 ASP A CA 1
ATOM 1908 C C . ASP A 1 226 ? -10.969 2.441 -6.375 1 92.25 226 ASP A C 1
ATOM 1910 O O . ASP A 1 226 ? -11.055 2.867 -5.219 1 92.25 226 ASP A O 1
ATOM 1914 N N . GLU A 1 227 ? -11.68 1.479 -6.801 1 93.12 227 GLU A N 1
ATOM 1915 C CA . GLU A 1 227 ? -12.719 0.898 -5.957 1 93.12 227 GLU A CA 1
ATOM 1916 C C . GLU A 1 227 ? -12.117 0.21 -4.734 1 93.12 227 GLU A C 1
ATOM 1918 O O . GLU A 1 227 ? -12.75 0.141 -3.68 1 93.12 227 GLU A O 1
ATOM 1923 N N . ASN A 1 228 ? -10.875 -0.226 -4.902 1 91.44 228 ASN A N 1
ATOM 1924 C CA . ASN A 1 228 ? -10.211 -0.859 -3.766 1 91.44 228 ASN A CA 1
ATOM 1925 C C . ASN A 1 228 ? -9.805 0.165 -2.711 1 91.44 228 ASN A C 1
ATOM 1927 O O . ASN A 1 228 ? -9.469 -0.199 -1.584 1 91.44 228 ASN A O 1
ATOM 1931 N N . GLU A 1 229 ? -9.828 1.435 -3.039 1 94.12 229 GLU A N 1
ATOM 1932 C CA . GLU A 1 229 ? -9.609 2.508 -2.074 1 94.12 229 GLU A CA 1
ATOM 1933 C C . GLU A 1 229 ? -10.922 2.98 -1.462 1 94.12 229 GLU A C 1
ATOM 1935 O O . GLU A 1 229 ? -11.203 4.18 -1.435 1 94.12 229 GLU A O 1
ATOM 1940 N N . ALA A 1 230 ? -11.633 2.074 -0.921 1 96.38 230 ALA A N 1
ATOM 1941 C CA . ALA A 1 230 ? -13 2.309 -0.459 1 96.38 230 ALA A CA 1
ATOM 1942 C C . ALA A 1 230 ? -13.023 3.295 0.707 1 96.38 230 ALA A C 1
ATOM 1944 O O . ALA A 1 230 ? -13.945 4.109 0.821 1 96.38 230 ALA A O 1
ATOM 1945 N N . TYR A 1 231 ? -12.062 3.244 1.541 1 96.62 231 TYR A N 1
ATOM 1946 C CA . TYR A 1 231 ? -12.031 4.152 2.682 1 96.62 231 TYR A CA 1
ATOM 1947 C C . TYR A 1 231 ? -11.969 5.605 2.223 1 96.62 231 TYR A C 1
ATOM 1949 O O . TYR A 1 231 ? -12.711 6.453 2.721 1 96.62 231 TYR A O 1
ATOM 1957 N N . LEU A 1 232 ? -11.07 5.809 1.331 1 95.94 232 LEU A N 1
ATOM 1958 C CA . LEU A 1 232 ? -10.914 7.16 0.81 1 95.94 232 LEU A CA 1
ATOM 1959 C C . LEU A 1 232 ? -12.188 7.617 0.102 1 95.94 232 LEU A C 1
ATOM 1961 O O . LEU A 1 232 ? -12.539 8.797 0.153 1 95.94 232 LEU A O 1
ATOM 1965 N N . ARG A 1 233 ? -12.844 6.684 -0.553 1 97.44 233 ARG A N 1
ATOM 1966 C CA . ARG A 1 233 ? -14.117 7.008 -1.198 1 97.44 233 ARG A CA 1
ATOM 1967 C C . ARG A 1 233 ? -15.164 7.402 -0.168 1 97.44 233 ARG A C 1
ATOM 1969 O O . ARG A 1 233 ? -15.969 8.305 -0.409 1 97.44 233 ARG A O 1
ATOM 1976 N N . ILE A 1 234 ? -15.18 6.766 0.964 1 98.19 234 ILE A N 1
ATOM 1977 C CA . ILE A 1 234 ? -16.125 7.082 2.033 1 98.19 234 ILE A CA 1
ATOM 1978 C C . ILE A 1 234 ? -15.82 8.477 2.586 1 98.19 234 ILE A C 1
ATOM 1980 O O . ILE A 1 234 ? -16.734 9.289 2.758 1 98.19 234 ILE A O 1
ATOM 1984 N N . VAL A 1 235 ? -14.547 8.719 2.828 1 97.69 235 VAL A N 1
ATOM 1985 C CA . VAL A 1 235 ? -14.133 10.023 3.35 1 97.69 235 VAL A CA 1
ATOM 1986 C C . VAL A 1 235 ? -14.5 11.117 2.355 1 97.69 235 VAL A C 1
ATOM 1988 O O . VAL A 1 235 ? -14.984 12.18 2.746 1 97.69 235 VAL A O 1
ATOM 1991 N N . TYR A 1 236 ? -14.273 10.789 1.101 1 98.19 236 TYR A N 1
ATOM 1992 C CA . TYR A 1 236 ? -14.625 11.75 0.063 1 98.19 236 TYR A CA 1
ATOM 1993 C C . TYR A 1 236 ? -16.125 12 0.044 1 98.19 236 TYR A C 1
ATOM 1995 O O . TYR A 1 236 ? -16.578 13.141 -0.135 1 98.19 236 TYR A O 1
ATOM 2003 N N . LEU A 1 237 ? -16.922 10.969 0.164 1 98.31 237 LEU A N 1
ATOM 2004 C CA . LEU A 1 237 ? -18.375 11.109 0.195 1 98.31 237 LEU A CA 1
ATOM 2005 C C . LEU A 1 237 ? -18.797 12.07 1.296 1 98.31 237 LEU A C 1
ATOM 2007 O O . LEU A 1 237 ? -19.688 12.898 1.091 1 98.31 237 LEU A O 1
ATOM 2011 N N . PHE A 1 238 ? -18.219 12 2.436 1 98.44 238 PHE A N 1
ATOM 2012 C CA . PHE A 1 238 ? -18.484 12.898 3.547 1 98.44 238 PHE A CA 1
ATOM 2013 C C . PHE A 1 238 ? -18.125 14.336 3.184 1 98.44 238 PHE A C 1
ATOM 2015 O O . PHE A 1 238 ? -18.922 15.25 3.359 1 98.44 238 PHE A O 1
ATOM 2022 N N . ALA A 1 239 ? -16.922 14.461 2.654 1 98 239 ALA A N 1
ATOM 2023 C CA . ALA A 1 239 ? -16.453 15.789 2.26 1 98 239 ALA A CA 1
ATOM 2024 C C . ALA A 1 239 ? -17.344 16.375 1.164 1 98 239 ALA A C 1
ATOM 2026 O O . ALA A 1 239 ? -17.641 17.578 1.178 1 98 239 ALA A O 1
ATOM 2027 N N . ASP A 1 240 ? -17.672 15.523 0.227 1 97.69 240 ASP A N 1
ATOM 2028 C CA . ASP A 1 240 ? -18.562 15.93 -0.859 1 97.69 240 ASP A CA 1
ATOM 2029 C C . ASP A 1 240 ? -19.922 16.391 -0.32 1 97.69 240 ASP A C 1
ATOM 2031 O O . ASP A 1 240 ? -20.516 17.328 -0.846 1 97.69 240 ASP A O 1
ATOM 2035 N N . GLY A 1 241 ? -20.391 15.688 0.688 1 97.88 241 GLY A N 1
ATOM 2036 C CA . GLY A 1 241 ? -21.609 16.109 1.367 1 97.88 241 GLY A CA 1
ATOM 2037 C C . GLY A 1 241 ? -21.484 17.484 1.993 1 97.88 241 GLY A C 1
ATOM 2038 O O . GLY A 1 241 ? -22.391 18.328 1.845 1 97.88 241 GLY A O 1
ATOM 2039 N N . GLN A 1 242 ? -20.391 17.703 2.67 1 97.75 242 GLN A N 1
ATOM 2040 C CA . GLN A 1 242 ? -20.141 19.031 3.246 1 97.75 242 GLN A CA 1
ATOM 2041 C C . GLN A 1 242 ? -20.109 20.109 2.162 1 97.75 242 GLN A C 1
ATOM 2043 O O . GLN A 1 242 ? -20.641 21.203 2.342 1 97.75 242 GLN A O 1
ATOM 2048 N N . HIS A 1 243 ? -19.391 19.734 1.12 1 97.06 243 HIS A N 1
ATOM 2049 C CA . HIS A 1 243 ? -19.266 20.656 -0.004 1 97.06 243 HIS A CA 1
ATOM 2050 C C . HIS A 1 243 ? -20.641 21.031 -0.571 1 97.06 243 HIS A C 1
ATOM 2052 O O . HIS A 1 243 ? -20.938 22.203 -0.758 1 97.06 243 HIS A O 1
ATOM 2058 N N . ASP A 1 244 ? -21.5 20.062 -0.837 1 96.81 244 ASP A N 1
ATOM 2059 C CA . ASP A 1 244 ? -22.844 20.297 -1.332 1 96.81 244 ASP A CA 1
ATOM 2060 C C . ASP A 1 244 ? -23.656 21.141 -0.354 1 96.81 244 ASP A C 1
ATOM 2062 O O . ASP A 1 244 ? -24.406 22.031 -0.766 1 96.81 244 ASP A O 1
ATOM 2066 N N . TYR A 1 245 ? -23.453 20.844 0.907 1 96.38 245 TYR A N 1
ATOM 2067 C CA . TYR A 1 245 ? -24.188 21.562 1.943 1 96.38 245 TYR A CA 1
ATOM 2068 C C . TYR A 1 245 ? -23.891 23.047 1.895 1 96.38 245 TYR A C 1
ATOM 2070 O O . TYR A 1 245 ? -24.812 23.875 1.916 1 96.38 245 TYR A O 1
ATOM 2078 N N . ILE A 1 246 ? -22.656 23.406 1.745 1 94.81 246 ILE A N 1
ATOM 2079 C CA . ILE A 1 246 ? -22.266 24.812 1.798 1 94.81 246 ILE A CA 1
ATOM 2080 C C . ILE A 1 246 ? -22.625 25.484 0.474 1 94.81 246 ILE A C 1
ATOM 2082 O O . ILE A 1 246 ? -22.688 26.719 0.399 1 94.81 246 ILE A O 1
ATOM 2086 N N . LEU A 1 247 ? -22.828 24.719 -0.582 1 94.62 247 LEU A N 1
ATOM 2087 C CA . LEU A 1 247 ? -23.25 25.25 -1.877 1 94.62 247 LEU A CA 1
ATOM 2088 C C . LEU A 1 247 ? -24.75 25.5 -1.905 1 94.62 247 LEU A C 1
ATOM 2090 O O . LEU A 1 247 ? -25.266 26.047 -2.883 1 94.62 247 LEU A O 1
ATOM 2094 N N . GLY A 1 248 ? -25.469 25.078 -0.802 1 93.81 248 GLY A N 1
ATOM 2095 C CA . GLY A 1 248 ? -26.891 25.344 -0.704 1 93.81 248 GLY A CA 1
ATOM 2096 C C . GLY A 1 248 ? -27.75 24.109 -0.881 1 93.81 248 GLY A C 1
ATOM 2097 O O . GLY A 1 248 ? -28.969 24.141 -0.663 1 93.81 248 GLY A O 1
ATOM 2098 N N . GLN A 1 249 ? -27.141 23.047 -1.368 1 95.88 249 GLN A N 1
ATOM 2099 C CA . GLN A 1 249 ? -27.859 21.781 -1.459 1 95.88 249 GLN A CA 1
ATOM 2100 C C . GLN A 1 249 ? -27.828 21.031 -0.127 1 95.88 249 GLN A C 1
ATOM 2102 O O . GLN A 1 249 ? -27.281 19.938 -0.04 1 95.88 249 GLN A O 1
ATOM 2107 N N . ARG A 1 250 ? -28.469 21.562 0.825 1 96.31 250 ARG A N 1
ATOM 2108 C CA . ARG A 1 250 ? -28.328 21.156 2.221 1 96.31 250 ARG A CA 1
ATOM 2109 C C . ARG A 1 250 ? -28.828 19.734 2.439 1 96.31 250 ARG A C 1
ATOM 2111 O O . ARG A 1 250 ? -28.172 18.922 3.09 1 96.31 250 ARG A O 1
ATOM 2118 N N . ASN A 1 251 ? -30 19.391 1.867 1 97 251 ASN A N 1
ATOM 2119 C CA . ASN A 1 251 ? -30.562 18.047 2.061 1 97 251 ASN A CA 1
ATOM 2120 C C . ASN A 1 251 ? -29.688 16.969 1.446 1 97 251 ASN A C 1
ATOM 2122 O O . ASN A 1 251 ? -29.453 15.93 2.059 1 97 251 ASN A O 1
ATOM 2126 N N . GLU A 1 252 ? -29.297 17.281 0.257 1 97.12 252 GLU A N 1
ATOM 2127 C CA . GLU A 1 252 ? -28.406 16.344 -0.415 1 97.12 252 GLU A CA 1
ATOM 2128 C C . GLU A 1 252 ? -27.094 16.172 0.355 1 97.12 252 GLU A C 1
ATOM 2130 O O . GLU A 1 252 ? -26.594 15.062 0.494 1 97.12 252 GLU A O 1
ATOM 2135 N N . GLY A 1 253 ? -26.516 17.281 0.801 1 97.69 253 GLY A N 1
ATOM 2136 C CA . GLY A 1 253 ? -25.297 17.266 1.577 1 97.69 253 GLY A CA 1
ATOM 2137 C C . GLY A 1 253 ? -25.406 16.453 2.854 1 97.69 253 GLY A C 1
ATOM 2138 O O . GLY A 1 253 ? -24.531 15.633 3.158 1 97.69 253 GLY A O 1
ATOM 2139 N N . LEU A 1 254 ? -26.5 16.641 3.547 1 97.69 254 LEU A N 1
ATOM 2140 C CA . LEU A 1 254 ? -26.734 15.914 4.785 1 97.69 254 LEU A CA 1
ATOM 2141 C C . LEU A 1 254 ? -26.859 14.414 4.52 1 97.69 254 LEU A C 1
ATOM 2143 O O . LEU A 1 254 ? -26.328 13.602 5.273 1 97.69 254 LEU A O 1
ATOM 2147 N N . THR A 1 255 ? -27.578 14.125 3.467 1 98.12 255 THR A N 1
ATOM 2148 C CA . THR A 1 255 ? -27.766 12.727 3.105 1 98.12 255 THR A CA 1
ATOM 2149 C C . THR A 1 255 ? -26.438 12.055 2.822 1 98.12 255 THR A C 1
ATOM 2151 O O . THR A 1 255 ? -26.172 10.945 3.291 1 98.12 255 THR A O 1
ATOM 2154 N N . LYS A 1 256 ? -25.594 12.727 2.08 1 98.12 256 LYS A N 1
ATOM 2155 C CA . LYS A 1 256 ? -24.266 12.188 1.748 1 98.12 256 LYS A CA 1
ATOM 2156 C C . LYS A 1 256 ? -23.438 11.977 3.004 1 98.12 256 LYS A C 1
ATOM 2158 O O . LYS A 1 256 ? -22.781 10.938 3.152 1 98.12 256 LYS A O 1
ATOM 2163 N N . MET A 1 257 ? -23.391 12.938 3.887 1 98.38 257 MET A N 1
ATOM 2164 C CA . MET A 1 257 ? -22.625 12.828 5.125 1 98.38 257 MET A CA 1
ATOM 2165 C C . MET A 1 257 ? -23.125 11.656 5.969 1 98.38 257 MET A C 1
ATOM 2167 O O . MET A 1 257 ? -22.328 10.859 6.473 1 98.38 257 MET A O 1
ATOM 2171 N N . LYS A 1 258 ? -24.406 11.547 6.066 1 98.12 258 LYS A N 1
ATOM 2172 C CA . LYS A 1 258 ? -25 10.461 6.84 1 98.12 258 LYS A CA 1
ATOM 2173 C C . LYS A 1 258 ? -24.703 9.102 6.207 1 98.12 258 LYS A C 1
ATOM 2175 O O . LYS A 1 258 ? -24.453 8.125 6.914 1 98.12 258 LYS A O 1
ATOM 2180 N N . ASN A 1 259 ? -24.828 9.094 4.867 1 98.25 259 ASN A N 1
ATOM 2181 C CA . ASN A 1 259 ? -24.5 7.859 4.16 1 98.25 259 ASN A CA 1
ATOM 2182 C C . ASN A 1 259 ? -23.047 7.438 4.422 1 98.25 259 ASN A C 1
ATOM 2184 O O . ASN A 1 259 ? -22.766 6.25 4.609 1 98.25 259 ASN A O 1
ATOM 2188 N N . ALA A 1 260 ? -22.125 8.391 4.398 1 98.38 260 ALA A N 1
ATOM 2189 C CA . ALA A 1 260 ? -20.719 8.102 4.668 1 98.38 260 ALA A CA 1
ATOM 2190 C C . ALA A 1 260 ? -20.547 7.508 6.059 1 98.38 260 ALA A C 1
ATOM 2192 O O . ALA A 1 260 ? -19.875 6.48 6.223 1 98.38 260 ALA A O 1
ATOM 2193 N N . ILE A 1 261 ? -21.172 8.125 7.035 1 98.19 261 ILE A N 1
ATOM 2194 C CA . ILE A 1 261 ? -21.062 7.688 8.422 1 98.19 261 ILE A CA 1
ATOM 2195 C C . ILE A 1 261 ? -21.703 6.312 8.586 1 98.19 261 ILE A C 1
ATOM 2197 O O . ILE A 1 261 ? -21.125 5.418 9.203 1 98.19 261 ILE A O 1
ATOM 2201 N N . SER A 1 262 ? -22.875 6.156 8 1 97.5 262 SER A N 1
ATOM 2202 C CA . SER A 1 262 ? -23.578 4.883 8.07 1 97.5 262 SER A CA 1
ATOM 2203 C C . SER A 1 262 ? -22.766 3.762 7.434 1 97.5 262 SER A C 1
ATOM 2205 O O . SER A 1 262 ? -22.75 2.635 7.934 1 97.5 262 SER A O 1
ATOM 2207 N N . THR A 1 263 ? -22.156 4.066 6.34 1 97.69 263 THR A N 1
ATOM 2208 C CA . THR A 1 263 ? -21.297 3.094 5.664 1 97.69 263 THR A CA 1
ATOM 2209 C C . THR A 1 263 ? -20.172 2.631 6.582 1 97.69 263 THR A C 1
ATOM 2211 O O . THR A 1 263 ? -19.891 1.435 6.676 1 97.69 263 THR A O 1
ATOM 2214 N N . LEU A 1 264 ? -19.5 3.553 7.238 1 98 264 LEU A N 1
ATOM 2215 C CA . LEU A 1 264 ? -18.438 3.23 8.18 1 98 264 LEU A CA 1
ATOM 2216 C C . LEU A 1 264 ? -18.953 2.342 9.305 1 98 264 LEU A C 1
ATOM 2218 O O . LEU A 1 264 ? -18.281 1.385 9.703 1 98 264 LEU A O 1
ATOM 2222 N N . GLU A 1 265 ? -20.141 2.635 9.773 1 97.5 265 GLU A N 1
ATOM 2223 C CA . GLU A 1 265 ? -20.75 1.846 10.844 1 97.5 265 GLU A CA 1
ATOM 2224 C C . GLU A 1 265 ? -21.047 0.422 10.375 1 97.5 265 GLU A C 1
ATOM 2226 O O . GLU A 1 265 ? -20.766 -0.542 11.086 1 97.5 265 GLU A O 1
ATOM 2231 N N . ILE A 1 266 ? -21.594 0.351 9.219 1 97.12 266 ILE A N 1
ATOM 2232 C CA . ILE A 1 266 ? -22.016 -0.927 8.656 1 97.12 266 ILE A CA 1
ATOM 2233 C C . ILE A 1 266 ? -20.812 -1.854 8.516 1 97.12 266 ILE A C 1
ATOM 2235 O O . ILE A 1 266 ? -20.906 -3.051 8.789 1 97.12 266 ILE A O 1
ATOM 2239 N N . ILE A 1 267 ? -19.672 -1.304 8.141 1 96.56 267 ILE A N 1
ATOM 2240 C CA . ILE A 1 267 ? -18.516 -2.156 7.859 1 96.56 267 ILE A CA 1
ATOM 2241 C C . ILE A 1 267 ? -17.625 -2.238 9.094 1 96.56 267 ILE A C 1
ATOM 2243 O O . ILE A 1 267 ? -16.484 -2.713 9.016 1 96.56 267 ILE A O 1
ATOM 2247 N N . GLY A 1 268 ? -18.047 -1.681 10.188 1 95.12 268 GLY A N 1
ATOM 2248 C CA . GLY A 1 268 ? -17.391 -1.878 11.469 1 95.12 268 GLY A CA 1
ATOM 2249 C C . GLY A 1 268 ? -16.219 -0.939 11.695 1 95.12 268 GLY A C 1
ATOM 2250 O O . GLY A 1 268 ? -15.266 -1.275 12.406 1 95.12 268 GLY A O 1
ATOM 2251 N N . CYS A 1 269 ? -16.141 0.103 11.008 1 96.25 269 CYS A N 1
ATOM 2252 C CA . CYS A 1 269 ? -15.148 1.143 11.266 1 96.25 269 CYS A CA 1
ATOM 2253 C C . CYS A 1 269 ? -15.602 2.061 12.391 1 96.25 269 CYS A C 1
ATOM 2255 O O . CYS A 1 269 ? -15.961 3.217 12.148 1 96.25 269 CYS A O 1
ATOM 2257 N N . GLU A 1 270 ? -15.516 1.599 13.539 1 95.5 270 GLU A N 1
ATOM 2258 C CA . GLU A 1 270 ? -16.125 2.254 14.695 1 95.5 270 GLU A CA 1
ATOM 2259 C C . GLU A 1 270 ? -15.414 3.568 15.023 1 95.5 270 GLU A C 1
ATOM 2261 O O . GLU A 1 270 ? -16.062 4.578 15.289 1 95.5 270 GLU A O 1
ATOM 2266 N N . HIS A 1 271 ? -14.164 3.543 15.023 1 94.31 271 HIS A N 1
ATOM 2267 C CA . HIS A 1 271 ? -13.406 4.746 15.344 1 94.31 271 HIS A CA 1
ATOM 2268 C C . HIS A 1 271 ? -13.672 5.855 14.336 1 94.31 271 HIS A C 1
ATOM 2270 O O . HIS A 1 271 ? -13.961 6.992 14.711 1 94.31 271 HIS A O 1
ATOM 2276 N N . SER A 1 272 ? -13.609 5.492 13.102 1 95.69 272 SER A N 1
ATOM 2277 C CA . SER A 1 272 ? -13.859 6.465 12.039 1 95.69 272 SER A CA 1
ATOM 2278 C C . SER A 1 272 ? -15.305 6.961 12.078 1 95.69 272 SER A C 1
ATOM 2280 O O . SER A 1 272 ? -15.555 8.156 11.922 1 95.69 272 SER A O 1
ATOM 2282 N N . ALA A 1 273 ? -16.234 6.047 12.242 1 97.12 273 ALA A N 1
ATOM 2283 C CA . ALA A 1 273 ? -17.641 6.426 12.312 1 97.12 273 ALA A CA 1
ATOM 2284 C C . ALA A 1 273 ? -17.875 7.43 13.438 1 97.12 273 ALA A C 1
ATOM 2286 O O . ALA A 1 273 ? -18.562 8.438 13.234 1 97.12 273 ALA A O 1
ATOM 2287 N N . ASN A 1 274 ? -17.328 7.141 14.57 1 96.44 274 ASN A N 1
ATOM 2288 C CA . ASN A 1 274 ? -17.453 8.047 15.711 1 96.44 274 ASN A CA 1
ATOM 2289 C C . ASN A 1 274 ? -16.812 9.398 15.422 1 96.44 274 ASN A C 1
ATOM 2291 O O . ASN A 1 274 ? -17.391 10.445 15.758 1 96.44 274 ASN A O 1
ATOM 2295 N N . TYR A 1 275 ? -15.703 9.344 14.867 1 94.38 275 TYR A N 1
ATOM 2296 C CA . TYR A 1 275 ? -14.969 10.562 14.539 1 94.38 275 TYR A CA 1
ATOM 2297 C C . TYR A 1 275 ? -15.789 11.453 13.609 1 94.38 275 TYR A C 1
ATOM 2299 O O . TYR A 1 275 ? -15.984 12.633 13.891 1 94.38 275 TYR A O 1
ATOM 2307 N N . TYR A 1 276 ? -16.297 10.914 12.547 1 96.25 276 TYR A N 1
ATOM 2308 C CA . TYR A 1 276 ? -17 11.719 11.555 1 96.25 276 TYR A CA 1
ATOM 2309 C C . TYR A 1 276 ? -18.391 12.109 12.047 1 96.25 276 TYR A C 1
ATOM 2311 O O . TYR A 1 276 ? -18.922 13.164 11.688 1 96.25 276 TYR A O 1
ATOM 2319 N N . SER A 1 277 ? -19.016 11.266 12.891 1 96.94 277 SER A N 1
ATOM 2320 C CA . SER A 1 277 ? -20.281 11.625 13.508 1 96.94 277 SER A CA 1
ATOM 2321 C C . SER A 1 277 ? -20.141 12.852 14.406 1 96.94 277 SER A C 1
ATOM 2323 O O . SER A 1 277 ? -20.922 13.797 14.312 1 96.94 277 SER A O 1
ATOM 2325 N N . LYS A 1 278 ? -19.125 12.781 15.203 1 95.25 278 LYS A N 1
ATOM 2326 C CA . LYS A 1 278 ? -18.859 13.922 16.078 1 95.25 278 LYS A CA 1
ATOM 2327 C C . LYS A 1 278 ? -18.531 15.172 15.258 1 95.25 278 LYS A C 1
ATOM 2329 O O . LYS A 1 278 ? -19.031 16.266 15.555 1 95.25 278 LYS A O 1
ATOM 2334 N N . ASN A 1 279 ? -17.688 14.977 14.359 1 93 279 ASN A N 1
ATOM 2335 C CA . ASN A 1 279 ? -17.312 16.094 13.492 1 93 279 ASN A CA 1
ATOM 2336 C C . ASN A 1 279 ? -18.516 16.703 12.797 1 93 279 ASN A C 1
ATOM 2338 O O . ASN A 1 279 ? -18.625 17.922 12.688 1 93 279 ASN A O 1
ATOM 2342 N N . MET A 1 280 ? -19.391 15.828 12.273 1 95.88 280 MET A N 1
ATOM 2343 C CA . MET A 1 280 ? -20.578 16.328 11.586 1 95.88 280 MET A CA 1
ATOM 2344 C C . MET A 1 280 ? -21.422 17.188 12.508 1 95.88 280 MET A C 1
ATOM 2346 O O . MET A 1 280 ? -21.859 18.281 12.125 1 95.88 280 MET A O 1
ATOM 2350 N N . SER A 1 281 ? -21.641 16.719 13.727 1 94.81 281 SER A N 1
ATOM 2351 C CA . SER A 1 281 ? -22.453 17.453 14.703 1 94.81 281 SER A CA 1
ATOM 2352 C C . SER A 1 281 ? -21.844 18.812 15.016 1 94.81 281 SER A C 1
ATOM 2354 O O . SER A 1 281 ? -22.547 19.828 15.016 1 94.81 281 SER A O 1
ATOM 2356 N N . GLU A 1 282 ? -20.578 18.844 15.219 1 94.06 282 GLU A N 1
ATOM 2357 C CA . GLU A 1 282 ? -19.891 20.094 15.531 1 94.06 282 GLU A CA 1
ATOM 2358 C C . GLU A 1 282 ? -19.859 21.016 14.32 1 94.06 282 GLU A C 1
ATOM 2360 O O . GLU A 1 282 ? -20.047 22.234 14.453 1 94.06 282 GLU A O 1
ATOM 2365 N N . TRP A 1 283 ? -19.641 20.406 13.234 1 94.44 283 TRP A N 1
ATOM 2366 C CA . TRP A 1 283 ? -19.547 21.156 11.992 1 94.44 283 TRP A CA 1
ATOM 2367 C C . TRP A 1 283 ? -20.891 21.797 11.641 1 94.44 283 TRP A C 1
ATOM 2369 O O . TRP A 1 283 ? -20.953 22.953 11.227 1 94.44 283 TRP A O 1
ATOM 2379 N N . LEU A 1 284 ? -21.969 21.109 11.828 1 94.69 284 LEU A N 1
ATOM 2380 C CA . LEU A 1 284 ? -23.297 21.609 11.508 1 94.69 284 LEU A CA 1
ATOM 2381 C C . LEU A 1 284 ? -23.672 22.766 12.43 1 94.69 284 LEU A C 1
ATOM 2383 O O . LEU A 1 284 ? -24.391 23.688 12.016 1 94.69 284 LEU A O 1
ATOM 2387 N N . LYS A 1 285 ? -23.172 22.797 13.617 1 93.06 285 LYS A N 1
ATOM 2388 C CA . LYS A 1 285 ? -23.422 23.906 14.539 1 93.06 285 LYS A CA 1
ATOM 2389 C C . LYS A 1 285 ? -22.797 25.203 14.039 1 93.06 285 LYS A C 1
ATOM 2391 O O . LYS A 1 285 ? -23.344 26.281 14.242 1 93.06 285 LYS A O 1
ATOM 2396 N N . GLU A 1 286 ? -21.688 24.969 13.422 1 88.5 286 GLU A N 1
ATOM 2397 C CA . GLU A 1 286 ? -20.953 26.125 12.922 1 88.5 286 GLU A CA 1
ATOM 2398 C C . GLU A 1 286 ? -21.562 26.641 11.617 1 88.5 286 GLU A C 1
ATOM 2400 O O . GLU A 1 286 ? -21.438 27.828 11.297 1 88.5 286 GLU A O 1
ATOM 2405 N N . PHE A 1 287 ? -22.141 25.859 10.781 1 85.88 287 PHE A N 1
ATOM 2406 C CA . PHE A 1 287 ? -22.578 26.234 9.445 1 85.88 287 PHE A CA 1
ATOM 2407 C C . PHE A 1 287 ? -24.094 26.375 9.398 1 85.88 287 PHE A C 1
ATOM 2409 O O . PHE A 1 287 ? -24.656 26.781 8.375 1 85.88 287 PHE A O 1
ATOM 2416 N N . GLU A 1 288 ? -24.812 25.984 10.5 1 79 288 GLU A N 1
ATOM 2417 C CA . GLU A 1 288 ? -26.234 26.344 10.609 1 79 288 GLU A CA 1
ATOM 2418 C C . GLU A 1 288 ? -26.406 27.828 10.938 1 79 288 GLU A C 1
ATOM 2420 O O . GLU A 1 288 ? -25.609 28.391 11.688 1 79 288 GLU A O 1
ATOM 2425 N N . MET B 1 1 ? 20.359 -1.371 -15.781 1 48.81 1 MET B N 1
ATOM 2426 C CA . MET B 1 1 ? 20.859 -0.868 -14.5 1 48.81 1 MET B CA 1
ATOM 2427 C C . MET B 1 1 ? 21.734 0.363 -14.703 1 48.81 1 MET B C 1
ATOM 2429 O O . MET B 1 1 ? 22.25 0.925 -13.734 1 48.81 1 MET B O 1
ATOM 2433 N N . TYR B 1 2 ? 21.812 0.682 -16.016 1 58.19 2 TYR B N 1
ATOM 2434 C CA . TYR B 1 2 ? 22.75 1.649 -16.578 1 58.19 2 TYR B CA 1
ATOM 2435 C C . TYR B 1 2 ? 22.391 3.066 -16.141 1 58.19 2 TYR B C 1
ATOM 2437 O O . TYR B 1 2 ? 23.266 3.941 -16.094 1 58.19 2 TYR B O 1
ATOM 2445 N N . TYR B 1 3 ? 21.266 3.158 -15.406 1 81 3 TYR B N 1
ATOM 2446 C CA . TYR B 1 3 ? 20.984 4.57 -15.172 1 81 3 TYR B CA 1
ATOM 2447 C C . TYR B 1 3 ? 20.812 4.855 -13.68 1 81 3 TYR B C 1
ATOM 2449 O O . TYR B 1 3 ? 20.219 5.863 -13.305 1 81 3 TYR B O 1
ATOM 2457 N N . MET B 1 4 ? 21.422 3.969 -12.961 1 87.38 4 MET B N 1
ATOM 2458 C CA . MET B 1 4 ? 21.25 4.137 -11.523 1 87.38 4 MET B CA 1
ATOM 2459 C C . MET B 1 4 ? 21.938 5.402 -11.039 1 87.38 4 MET B C 1
ATOM 2461 O O . MET B 1 4 ? 21.375 6.18 -10.273 1 87.38 4 MET B O 1
ATOM 2465 N N . GLY B 1 5 ? 23.125 5.539 -11.539 1 90.88 5 GLY B N 1
ATOM 2466 C CA . GLY B 1 5 ? 23.906 6.699 -11.141 1 90.88 5 GLY B CA 1
ATOM 2467 C C . GLY B 1 5 ? 23.266 8.016 -11.555 1 90.88 5 GLY B C 1
ATOM 2468 O O . GLY B 1 5 ? 23.188 8.945 -10.75 1 90.88 5 GLY B O 1
ATOM 2469 N N . GLU B 1 6 ? 22.812 8.016 -12.734 1 90.44 6 GLU B N 1
ATOM 2470 C CA . GLU B 1 6 ? 22.172 9.219 -13.266 1 90.44 6 GLU B CA 1
ATOM 2471 C C . GLU B 1 6 ? 20.906 9.562 -12.492 1 90.44 6 GLU B C 1
ATOM 2473 O O . GLU B 1 6 ? 20.641 10.727 -12.203 1 90.44 6 GLU B O 1
ATOM 2478 N N . ILE B 1 7 ? 20.172 8.586 -12.172 1 88.88 7 ILE B N 1
ATOM 2479 C CA . ILE B 1 7 ? 18.922 8.789 -11.43 1 88.88 7 ILE B CA 1
ATOM 2480 C C . ILE B 1 7 ? 19.25 9.312 -10.031 1 88.88 7 ILE B C 1
ATOM 2482 O O . ILE B 1 7 ? 18.594 10.234 -9.547 1 88.88 7 ILE B O 1
ATOM 2486 N N . PHE B 1 8 ? 20.25 8.695 -9.438 1 92.81 8 PHE B N 1
ATOM 2487 C CA . PHE B 1 8 ? 20.672 9.148 -8.117 1 92.81 8 PHE B CA 1
ATOM 2488 C C . PHE B 1 8 ? 21.062 10.625 -8.148 1 92.81 8 PHE B C 1
ATOM 2490 O O . PHE B 1 8 ? 20.625 11.398 -7.293 1 92.81 8 PHE B O 1
ATOM 2497 N N . ARG B 1 9 ? 21.781 10.953 -9.172 1 91.94 9 ARG B N 1
ATOM 2498 C CA . ARG B 1 9 ? 22.234 12.336 -9.336 1 91.94 9 ARG B CA 1
ATOM 2499 C C . ARG B 1 9 ? 21.047 13.281 -9.484 1 91.94 9 ARG B C 1
ATOM 2501 O O . ARG B 1 9 ? 21 14.336 -8.836 1 91.94 9 ARG B O 1
ATOM 2508 N N . GLU B 1 10 ? 20.156 12.867 -10.258 1 89.25 10 GLU B N 1
ATOM 2509 C CA . GLU B 1 10 ? 18.984 13.695 -10.5 1 89.25 10 GLU B CA 1
ATOM 2510 C C . GLU B 1 10 ? 18.188 13.922 -9.219 1 89.25 10 GLU B C 1
ATOM 2512 O O . GLU B 1 10 ? 17.75 15.039 -8.93 1 89.25 10 GLU B O 1
ATOM 2517 N N . LEU B 1 11 ? 17.984 12.898 -8.438 1 88.69 11 LEU B N 1
ATOM 2518 C CA . LEU B 1 11 ? 17.25 13.008 -7.184 1 88.69 11 LEU B CA 1
ATOM 2519 C C . LEU B 1 11 ? 18.016 13.859 -6.18 1 88.69 11 LEU B C 1
ATOM 2521 O O . LEU B 1 11 ? 17.422 14.711 -5.504 1 88.69 11 LEU B O 1
ATOM 2525 N N . ARG B 1 12 ? 19.328 13.594 -6.109 1 91.62 12 ARG B N 1
ATOM 2526 C CA . ARG B 1 12 ? 20.156 14.336 -5.168 1 91.62 12 ARG B CA 1
ATOM 2527 C C . ARG B 1 12 ? 20.172 15.82 -5.492 1 91.62 12 ARG B C 1
ATOM 2529 O O . ARG B 1 12 ? 19.906 16.656 -4.625 1 91.62 12 ARG B O 1
ATOM 2536 N N . THR B 1 13 ? 20.422 16.141 -6.793 1 91.38 13 THR B N 1
ATOM 2537 C CA . THR B 1 13 ? 20.547 17.531 -7.211 1 91.38 13 THR B CA 1
ATOM 2538 C C . THR B 1 13 ? 19.172 18.219 -7.215 1 91.38 13 THR B C 1
ATOM 2540 O O . THR B 1 13 ? 19.078 19.422 -6.945 1 91.38 13 THR B O 1
ATOM 2543 N N . GLY B 1 14 ? 18.188 17.484 -7.477 1 87.31 14 GLY B N 1
ATOM 2544 C CA . GLY B 1 14 ? 16.828 18.031 -7.434 1 87.31 14 GLY B CA 1
ATOM 2545 C C . GLY B 1 14 ? 16.422 18.5 -6.055 1 87.31 14 GLY B C 1
ATOM 2546 O O . GLY B 1 14 ? 15.508 19.312 -5.918 1 87.31 14 GLY B O 1
ATOM 2547 N N . ARG B 1 15 ? 17.094 17.969 -5.012 1 88.19 15 ARG B N 1
ATOM 2548 C CA . ARG B 1 15 ? 16.828 18.375 -3.631 1 88.19 15 ARG B CA 1
ATOM 2549 C C . ARG B 1 15 ? 17.922 19.297 -3.109 1 88.19 15 ARG B C 1
ATOM 2551 O O . ARG B 1 15 ? 17.969 19.578 -1.912 1 88.19 15 ARG B O 1
ATOM 2558 N N . HIS B 1 16 ? 18.797 19.625 -3.979 1 87.94 16 HIS B N 1
ATOM 2559 C CA . HIS B 1 16 ? 19.891 20.531 -3.674 1 87.94 16 HIS B CA 1
ATOM 2560 C C . HIS B 1 16 ? 20.781 19.969 -2.57 1 87.94 16 HIS B C 1
ATOM 2562 O O . HIS B 1 16 ? 21.203 20.703 -1.681 1 87.94 16 HIS B O 1
ATOM 2568 N N . ILE B 1 17 ? 21 18.719 -2.605 1 91.19 17 ILE B N 1
ATOM 2569 C CA . ILE B 1 17 ? 21.891 18.047 -1.66 1 91.19 17 ILE B CA 1
ATOM 2570 C C . ILE B 1 17 ? 23.266 17.859 -2.291 1 91.19 17 ILE B C 1
ATOM 2572 O O . ILE B 1 17 ? 23.375 17.422 -3.438 1 91.19 17 ILE B O 1
ATOM 2576 N N . SER B 1 18 ? 24.266 18.219 -1.589 1 92.69 18 SER B N 1
ATOM 2577 C CA . SER B 1 18 ? 25.641 18.109 -2.1 1 92.69 18 SER B CA 1
ATOM 2578 C C . SER B 1 18 ? 26.125 16.672 -2.031 1 92.69 18 SER B C 1
ATOM 2580 O O . SER B 1 18 ? 25.5 15.82 -1.391 1 92.69 18 SER B O 1
ATOM 2582 N N . LEU B 1 19 ? 27.203 16.391 -2.773 1 94.62 19 LEU B N 1
ATOM 2583 C CA . LEU B 1 19 ? 27.828 15.07 -2.707 1 94.62 19 LEU B CA 1
ATOM 2584 C C . LEU B 1 19 ? 28.25 14.742 -1.28 1 94.62 19 LEU B C 1
ATOM 2586 O O . LEU B 1 19 ? 28.062 13.609 -0.82 1 94.62 19 LEU B O 1
ATOM 2590 N N . LYS B 1 20 ? 28.719 15.758 -0.653 1 92.25 20 LYS B N 1
ATOM 2591 C CA . LYS B 1 20 ? 29.188 15.594 0.72 1 92.25 20 LYS B CA 1
ATOM 2592 C C . LYS B 1 20 ? 28.031 15.219 1.651 1 92.25 20 LYS B C 1
ATOM 2594 O O . LYS B 1 20 ? 28.156 14.297 2.457 1 92.25 20 LYS B O 1
ATOM 2599 N N . GLU B 1 21 ? 26.953 15.898 1.514 1 91.44 21 GLU B N 1
ATOM 2600 C CA . GLU B 1 21 ? 25.781 15.625 2.338 1 91.44 21 GLU B CA 1
ATOM 2601 C C . GLU B 1 21 ? 25.219 14.242 2.041 1 91.44 21 GLU B C 1
ATOM 2603 O O . GLU B 1 21 ? 24.734 13.562 2.945 1 91.44 21 GLU B O 1
ATOM 2608 N N . ALA B 1 22 ? 25.25 13.836 0.801 1 93.5 22 ALA B N 1
ATOM 2609 C CA . ALA B 1 22 ? 24.688 12.555 0.374 1 93.5 22 ALA B CA 1
ATOM 2610 C C . ALA B 1 22 ? 25.484 11.391 0.94 1 93.5 22 ALA B C 1
ATOM 2612 O O . ALA B 1 22 ? 24.922 10.352 1.297 1 93.5 22 ALA B O 1
ATOM 2613 N N . THR B 1 23 ? 26.766 11.539 1.103 1 94.19 23 THR B N 1
ATOM 2614 C CA . THR B 1 23 ? 27.609 10.445 1.58 1 94.19 23 THR B CA 1
ATOM 2615 C C . THR B 1 23 ? 27.688 10.445 3.104 1 94.19 23 THR B C 1
ATOM 2617 O O . THR B 1 23 ? 27.969 9.414 3.719 1 94.19 23 THR B O 1
ATOM 2620 N N . GLY B 1 24 ? 27.281 11.516 3.9 1 86.5 24 GLY B N 1
ATOM 2621 C CA . GLY B 1 24 ? 27.25 11.617 5.352 1 86.5 24 GLY B CA 1
ATOM 2622 C C . GLY B 1 24 ? 28.516 11.125 6.012 1 86.5 24 GLY B C 1
ATOM 2623 O O . GLY B 1 24 ? 28.469 10.445 7.035 1 86.5 24 GLY B O 1
ATOM 2624 N N . GLU B 1 25 ? 29.734 11.289 5.387 1 85.81 25 GLU B N 1
ATOM 2625 C CA . GLU B 1 25 ? 31.062 10.883 5.855 1 85.81 25 GLU B CA 1
ATOM 2626 C C . GLU B 1 25 ? 31.203 9.359 5.867 1 85.81 25 GLU B C 1
ATOM 2628 O O . GLU B 1 25 ? 32.156 8.82 6.426 1 85.81 25 GLU B O 1
ATOM 2633 N N . GLU B 1 26 ? 30.141 8.719 5.445 1 89 26 GLU B N 1
ATOM 2634 C CA . GLU B 1 26 ? 30.141 7.262 5.484 1 89 26 GLU B CA 1
ATOM 2635 C C . GLU B 1 26 ? 30.984 6.684 4.348 1 89 26 GLU B C 1
ATOM 2637 O O . GLU B 1 26 ? 31.469 5.559 4.441 1 89 26 GLU B O 1
ATOM 2642 N N . PHE B 1 27 ? 31.141 7.41 3.229 1 91.38 27 PHE B N 1
ATOM 2643 C CA . PHE B 1 27 ? 32.031 7.059 2.135 1 91.38 27 PHE B CA 1
ATOM 2644 C C . PHE B 1 27 ? 32.406 8.289 1.33 1 91.38 27 PHE B C 1
ATOM 2646 O O . PHE B 1 27 ? 31.906 9.383 1.576 1 91.38 27 PHE B O 1
ATOM 2653 N N . SER B 1 28 ? 33.312 8.148 0.479 1 91.75 28 SER B N 1
ATOM 2654 C CA . SER B 1 28 ? 33.938 9.32 -0.146 1 91.75 28 SER B CA 1
ATOM 2655 C C . SER B 1 28 ? 33 9.914 -1.204 1 91.75 28 SER B C 1
ATOM 2657 O O . SER B 1 28 ? 32.281 9.188 -1.878 1 91.75 28 SER B O 1
ATOM 2659 N N . TYR B 1 29 ? 33.094 11.289 -1.273 1 92.56 29 TYR B N 1
ATOM 2660 C CA . TYR B 1 29 ? 32.344 11.984 -2.301 1 92.56 29 TYR B CA 1
ATOM 2661 C C . TYR B 1 29 ? 32.812 11.594 -3.695 1 92.56 29 TYR B C 1
ATOM 2663 O O . TYR B 1 29 ? 32 11.555 -4.641 1 92.56 29 TYR B O 1
ATOM 2671 N N . SER B 1 30 ? 34.094 11.172 -3.844 1 92.5 30 SER B N 1
ATOM 2672 C CA . SER B 1 30 ? 34.625 10.734 -5.125 1 92.5 30 SER B CA 1
ATOM 2673 C C . SER B 1 30 ? 33.938 9.461 -5.609 1 92.5 30 SER B C 1
ATOM 2675 O O . SER B 1 30 ? 33.625 9.336 -6.793 1 92.5 30 SER B O 1
ATOM 2677 N N . MET B 1 31 ? 33.719 8.617 -4.73 1 92.88 31 MET B N 1
ATOM 2678 C CA . MET B 1 31 ? 33.031 7.363 -5.059 1 92.88 31 MET B CA 1
ATOM 2679 C C . MET B 1 31 ? 31.625 7.617 -5.562 1 92.88 31 MET B C 1
ATOM 2681 O O . MET B 1 31 ? 31.203 7.02 -6.551 1 92.88 31 MET B O 1
ATOM 2685 N N . LEU B 1 32 ? 30.938 8.492 -4.859 1 95.12 32 LEU B N 1
ATOM 2686 C CA . LEU B 1 32 ? 29.578 8.805 -5.262 1 95.12 32 LEU B CA 1
ATOM 2687 C C . LEU B 1 32 ? 29.562 9.492 -6.625 1 95.12 32 LEU B C 1
ATOM 2689 O O . LEU B 1 32 ? 28.703 9.203 -7.457 1 95.12 32 LEU B O 1
ATOM 2693 N N . SER B 1 33 ? 30.5 10.391 -6.816 1 93.94 33 SER B N 1
ATOM 2694 C CA . SER B 1 33 ? 30.578 11.102 -8.086 1 93.94 33 SER B CA 1
ATOM 2695 C C . SER B 1 33 ? 30.812 10.141 -9.25 1 93.94 33 SER B C 1
ATOM 2697 O O . SER B 1 33 ? 30.188 10.266 -10.297 1 93.94 33 SER B O 1
ATOM 2699 N N . LYS B 1 34 ? 31.688 9.172 -9.039 1 94.12 34 LYS B N 1
ATOM 2700 C CA . LYS B 1 34 ? 31.953 8.172 -10.062 1 94.12 34 LYS B CA 1
ATOM 2701 C C . LYS B 1 34 ? 30.719 7.34 -10.367 1 94.12 34 LYS B C 1
ATOM 2703 O O . LYS B 1 34 ? 30.438 7.023 -11.523 1 94.12 34 LYS B O 1
ATOM 2708 N N . PHE B 1 35 ? 30.031 7.039 -9.359 1 94.5 35 PHE B N 1
ATOM 2709 C CA . PHE B 1 35 ? 28.781 6.301 -9.508 1 94.5 35 PHE B CA 1
ATOM 2710 C C . PHE B 1 35 ? 27.75 7.117 -10.289 1 94.5 35 PHE B C 1
ATOM 2712 O O . PHE B 1 35 ? 27.172 6.625 -11.258 1 94.5 35 PHE B O 1
ATOM 2719 N N . GLU B 1 36 ? 27.609 8.383 -9.938 1 94.38 36 GLU B N 1
ATOM 2720 C CA . GLU B 1 36 ? 26.625 9.258 -10.562 1 94.38 36 GLU B CA 1
ATOM 2721 C C . GLU B 1 36 ? 26.953 9.477 -12.039 1 94.38 36 GLU B C 1
ATOM 2723 O O . GLU B 1 36 ? 26.047 9.688 -12.852 1 94.38 36 GLU B O 1
ATOM 2728 N N . ASN B 1 37 ? 28.25 9.375 -12.359 1 91.25 37 ASN B N 1
ATOM 2729 C CA . ASN B 1 37 ? 28.672 9.633 -13.727 1 91.25 37 ASN B CA 1
ATOM 2730 C C . ASN B 1 37 ? 28.766 8.336 -14.539 1 91.25 37 ASN B C 1
ATOM 2732 O O . ASN B 1 37 ? 29.156 8.359 -15.703 1 91.25 37 ASN B O 1
ATOM 2736 N N . GLY B 1 38 ? 28.422 7.246 -13.969 1 88.44 38 GLY B N 1
ATOM 2737 C CA . GLY B 1 38 ? 28.359 5.977 -14.672 1 88.44 38 GLY B CA 1
ATOM 2738 C C . GLY B 1 38 ? 29.719 5.309 -14.812 1 88.44 38 GLY B C 1
ATOM 2739 O O . GLY B 1 38 ? 29.859 4.336 -15.562 1 88.44 38 GLY B O 1
ATOM 2740 N N . THR B 1 39 ? 30.734 5.781 -14.102 1 88.31 39 THR B N 1
ATOM 2741 C CA . THR B 1 39 ? 32.094 5.262 -14.242 1 88.31 39 THR B CA 1
ATOM 2742 C C . THR B 1 39 ? 32.281 4.035 -13.359 1 88.31 39 THR B C 1
ATOM 2744 O O . THR B 1 39 ? 33.156 3.205 -13.641 1 88.31 39 THR B O 1
ATOM 2747 N N . SER B 1 40 ? 31.578 4.012 -12.289 1 89.25 40 SER B N 1
ATOM 2748 C CA . SER B 1 40 ? 31.672 2.863 -11.398 1 89.25 40 SER B CA 1
ATOM 2749 C C . SER B 1 40 ? 30.328 2.531 -10.766 1 89.25 40 SER B C 1
ATOM 2751 O O . SER B 1 40 ? 29.438 3.387 -10.695 1 89.25 40 SER B O 1
ATOM 2753 N N . ASP B 1 41 ? 30.25 1.267 -10.391 1 91.19 41 ASP B N 1
ATOM 2754 C CA . ASP B 1 41 ? 29.094 0.867 -9.594 1 91.19 41 ASP B CA 1
ATOM 2755 C C . ASP B 1 41 ? 29.297 1.214 -8.117 1 91.19 41 ASP B C 1
ATOM 2757 O O . ASP B 1 41 ? 30.391 1.626 -7.723 1 91.19 41 ASP B O 1
ATOM 2761 N N . ILE B 1 42 ? 28.281 1.247 -7.379 1 92.25 42 ILE B N 1
ATOM 2762 C CA . ILE B 1 42 ? 28.344 1.512 -5.945 1 92.25 42 ILE B CA 1
ATOM 2763 C C . ILE B 1 42 ? 27.906 0.267 -5.172 1 92.25 42 ILE B C 1
ATOM 2765 O O . ILE B 1 42 ? 27.141 -0.552 -5.684 1 92.25 42 ILE B O 1
ATOM 2769 N N . SER B 1 43 ? 28.453 0.115 -4.023 1 91.25 43 SER B N 1
ATOM 2770 C CA . SER B 1 43 ? 28.047 -1.029 -3.219 1 91.25 43 SER B CA 1
ATOM 2771 C C . SER B 1 43 ? 26.609 -0.866 -2.723 1 91.25 43 SER B C 1
ATOM 2773 O O . SER B 1 43 ? 26.109 0.255 -2.617 1 91.25 43 SER B O 1
ATOM 2775 N N . ALA B 1 44 ? 25.984 -1.969 -2.416 1 89.56 44 ALA B N 1
ATOM 2776 C CA . ALA B 1 44 ? 24.625 -1.952 -1.922 1 89.56 44 ALA B CA 1
ATOM 2777 C C . ALA B 1 44 ? 24.516 -1.167 -0.617 1 89.56 44 ALA B C 1
ATOM 2779 O O . ALA B 1 44 ? 23.594 -0.363 -0.44 1 89.56 44 ALA B O 1
ATOM 2780 N N . SER B 1 45 ? 25.422 -1.347 0.258 1 89.38 45 SER B N 1
ATOM 2781 C CA . SER B 1 45 ? 25.406 -0.663 1.546 1 89.38 45 SER B CA 1
ATOM 2782 C C . SER B 1 45 ? 25.531 0.847 1.374 1 89.38 45 SER B C 1
ATOM 2784 O O . SER B 1 45 ? 24.812 1.617 2.006 1 89.38 45 SER B O 1
ATOM 2786 N N . LYS B 1 46 ? 26.375 1.213 0.544 1 91.25 46 LYS B N 1
ATOM 2787 C CA . LYS B 1 46 ? 26.609 2.635 0.307 1 91.25 46 LYS B CA 1
ATOM 2788 C C . LYS B 1 46 ? 25.406 3.277 -0.392 1 91.25 46 LYS B C 1
ATOM 2790 O O . LYS B 1 46 ? 25.062 4.426 -0.114 1 91.25 46 LYS B O 1
ATOM 2795 N N . LEU B 1 47 ? 24.844 2.469 -1.276 1 91 47 LEU B N 1
ATOM 2796 C CA . LEU B 1 47 ? 23.641 2.971 -1.941 1 91 47 LEU B CA 1
ATOM 2797 C C . LEU B 1 47 ? 22.547 3.26 -0.929 1 91 47 LEU B C 1
ATOM 2799 O O . LEU B 1 47 ? 21.906 4.309 -0.99 1 91 47 LEU B O 1
ATOM 2803 N N . LEU B 1 48 ? 22.375 2.398 -0.012 1 87.75 48 LEU B N 1
ATOM 2804 C CA . LEU B 1 48 ? 21.328 2.553 0.98 1 87.75 48 LEU B CA 1
ATOM 2805 C C . LEU B 1 48 ? 21.578 3.771 1.862 1 87.75 48 LEU B C 1
ATOM 2807 O O . LEU B 1 48 ? 20.656 4.52 2.178 1 87.75 48 LEU B O 1
ATOM 2811 N N . ILE B 1 49 ? 22.766 3.971 2.197 1 89.12 49 ILE B N 1
ATOM 2812 C CA . ILE B 1 49 ? 23.141 5.125 3 1 89.12 49 ILE B CA 1
ATOM 2813 C C . ILE B 1 49 ? 22.875 6.41 2.215 1 89.12 49 ILE B C 1
ATOM 2815 O O . ILE B 1 49 ? 22.281 7.355 2.742 1 89.12 49 ILE B O 1
ATOM 2819 N N . GLY B 1 50 ? 23.328 6.379 0.992 1 92.12 50 GLY B N 1
ATOM 2820 C CA . GLY B 1 50 ? 23.125 7.543 0.144 1 92.12 50 GLY B CA 1
ATOM 2821 C C . GLY B 1 50 ? 21.656 7.887 -0.047 1 92.12 50 GLY B C 1
ATOM 2822 O O . GLY B 1 50 ? 21.281 9.055 0.025 1 92.12 50 GLY B O 1
ATOM 2823 N N . LEU B 1 51 ? 20.906 6.875 -0.312 1 90.44 51 LEU B N 1
ATOM 2824 C CA . LEU B 1 51 ? 19.484 7.086 -0.529 1 90.44 51 LEU B CA 1
ATOM 2825 C C . LEU B 1 51 ? 18.828 7.684 0.712 1 90.44 51 LEU B C 1
ATOM 2827 O O . LEU B 1 51 ? 17.969 8.57 0.604 1 90.44 51 LEU B O 1
ATOM 2831 N N . GLU B 1 52 ? 19.188 7.184 1.827 1 87.06 52 GLU B N 1
ATOM 2832 C CA . GLU B 1 52 ? 18.672 7.738 3.074 1 87.06 52 GLU B CA 1
ATOM 2833 C C . GLU B 1 52 ? 19.062 9.203 3.229 1 87.06 52 GLU B C 1
ATOM 2835 O O . GLU B 1 52 ? 18.219 10.039 3.574 1 87.06 52 GLU B O 1
ATOM 2840 N N . ASN B 1 53 ? 20.25 9.508 2.912 1 90.19 53 ASN B N 1
ATOM 2841 C CA . ASN B 1 53 ? 20.781 10.859 3.098 1 90.19 53 ASN B CA 1
ATOM 2842 C C . ASN B 1 53 ? 20.141 11.844 2.115 1 90.19 53 ASN B C 1
ATOM 2844 O O . ASN B 1 53 ? 20.094 13.039 2.383 1 90.19 53 ASN B O 1
ATOM 2848 N N . ILE B 1 54 ? 19.688 11.289 1.01 1 91.06 54 ILE B N 1
ATOM 2849 C CA . ILE B 1 54 ? 19.078 12.203 0.049 1 91.06 54 ILE B CA 1
ATOM 2850 C C . ILE B 1 54 ? 17.562 12.086 0.11 1 91.06 54 ILE B C 1
ATOM 2852 O O . ILE B 1 54 ? 16.859 12.492 -0.821 1 91.06 54 ILE B O 1
ATOM 2856 N N . ARG B 1 55 ? 17.094 11.438 1.11 1 87.5 55 ARG B N 1
ATOM 2857 C CA . ARG B 1 55 ? 15.672 11.375 1.448 1 87.5 55 ARG B CA 1
ATOM 2858 C C . ARG B 1 55 ? 14.875 10.664 0.359 1 87.5 55 ARG B C 1
ATOM 2860 O O . ARG B 1 55 ? 13.82 11.141 -0.062 1 87.5 55 ARG B O 1
ATOM 2867 N N . THR B 1 56 ? 15.406 9.609 -0.123 1 86.5 56 THR B N 1
ATOM 2868 C CA . THR B 1 56 ? 14.758 8.805 -1.154 1 86.5 56 THR B CA 1
ATOM 2869 C C . THR B 1 56 ? 14.523 7.379 -0.663 1 86.5 56 THR B C 1
ATOM 2871 O O . THR B 1 56 ? 15.43 6.742 -0.126 1 86.5 56 THR B O 1
ATOM 2874 N N . GLU B 1 57 ? 13.273 6.988 -0.826 1 82.56 57 GLU B N 1
ATOM 2875 C CA . GLU B 1 57 ? 12.953 5.605 -0.484 1 82.56 57 GLU B CA 1
ATOM 2876 C C . GLU B 1 57 ? 13.453 4.641 -1.559 1 82.56 57 GLU B C 1
ATOM 2878 O O . GLU B 1 57 ? 13.375 4.941 -2.752 1 82.56 57 GLU B O 1
ATOM 2883 N N . LEU B 1 58 ? 13.938 3.549 -1.083 1 81.75 58 LEU B N 1
ATOM 2884 C CA . LEU B 1 58 ? 14.5 2.547 -1.983 1 81.75 58 LEU B CA 1
ATOM 2885 C C . LEU B 1 58 ? 13.484 2.158 -3.059 1 81.75 58 LEU B C 1
ATOM 2887 O O . LEU B 1 58 ? 13.844 2.002 -4.227 1 81.75 58 LEU B O 1
ATOM 2891 N N . GLU B 1 59 ? 12.258 2.014 -2.691 1 78 59 GLU B N 1
ATOM 2892 C CA . GLU B 1 59 ? 11.227 1.625 -3.641 1 78 59 GLU B CA 1
ATOM 2893 C C . GLU B 1 59 ? 11.086 2.654 -4.758 1 78 59 GLU B C 1
ATOM 2895 O O . GLU B 1 59 ? 10.945 2.293 -5.93 1 78 59 GLU B O 1
ATOM 2900 N N . GLU B 1 60 ? 11.109 3.918 -4.418 1 82.25 60 GLU B N 1
ATOM 2901 C CA . GLU B 1 60 ? 11.031 4.988 -5.406 1 82.25 60 GLU B CA 1
ATOM 2902 C C . GLU B 1 60 ? 12.219 4.953 -6.359 1 82.25 60 GLU B C 1
ATOM 2904 O O . GLU B 1 60 ? 12.055 5.113 -7.57 1 82.25 60 GLU B O 1
ATOM 2909 N N . PHE B 1 61 ? 13.344 4.73 -5.742 1 86.31 61 PHE B N 1
ATOM 2910 C CA . PHE B 1 61 ? 14.578 4.719 -6.52 1 86.31 61 PHE B CA 1
ATOM 2911 C C . PHE B 1 61 ? 14.562 3.586 -7.539 1 86.31 61 PHE B C 1
ATOM 2913 O O . PHE B 1 61 ? 14.867 3.797 -8.719 1 86.31 61 PHE B O 1
ATOM 2920 N N . VAL B 1 62 ? 14.18 2.406 -7.133 1 82.06 62 VAL B N 1
ATOM 2921 C CA . VAL B 1 62 ? 14.18 1.232 -8 1 82.06 62 VAL B CA 1
ATOM 2922 C C . VAL B 1 62 ? 13.125 1.396 -9.094 1 82.06 62 VAL B C 1
ATOM 2924 O O . VAL B 1 62 ? 13.336 0.985 -10.234 1 82.06 62 VAL B O 1
ATOM 2927 N N . TYR B 1 63 ? 12.062 1.984 -8.703 1 79.19 63 TYR B N 1
ATOM 2928 C CA . TYR B 1 63 ? 11.023 2.283 -9.68 1 79.19 63 TYR B CA 1
ATOM 2929 C C . TYR B 1 63 ? 11.57 3.143 -10.812 1 79.19 63 TYR B C 1
ATOM 2931 O O . TYR B 1 63 ? 11.305 2.875 -11.984 1 79.19 63 TYR B O 1
ATOM 2939 N N . LEU B 1 64 ? 12.352 4.125 -10.461 1 80.31 64 LEU B N 1
ATOM 2940 C CA . LEU B 1 64 ? 12.938 5.023 -11.453 1 80.31 64 LEU B CA 1
ATOM 2941 C C . LEU B 1 64 ? 14.008 4.309 -12.266 1 80.31 64 LEU B C 1
ATOM 2943 O O . LEU B 1 64 ? 14.062 4.453 -13.492 1 80.31 64 LEU B O 1
ATOM 2947 N N . VAL B 1 65 ? 14.797 3.531 -11.617 1 81.56 65 VAL B N 1
ATOM 2948 C CA . VAL B 1 65 ? 15.93 2.861 -12.25 1 81.56 65 VAL B CA 1
ATOM 2949 C C . VAL B 1 65 ? 15.43 1.839 -13.266 1 81.56 65 VAL B C 1
ATOM 2951 O O . VAL B 1 65 ? 16.031 1.645 -14.312 1 81.56 65 VAL B O 1
ATOM 2954 N N . ARG B 1 66 ? 14.344 1.171 -12.922 1 76 66 ARG B N 1
ATOM 2955 C CA . ARG B 1 66 ? 13.781 0.161 -13.812 1 76 66 ARG B CA 1
ATOM 2956 C C . ARG B 1 66 ? 13.031 0.81 -14.969 1 76 66 ARG B C 1
ATOM 2958 O O . ARG B 1 66 ? 12.508 0.115 -15.844 1 76 66 ARG B O 1
ATOM 2965 N N . GLY B 1 67 ? 13.078 2.199 -15.07 1 74.06 67 GLY B N 1
ATOM 2966 C CA . GLY B 1 67 ? 12.344 2.883 -16.125 1 74.06 67 GLY B CA 1
ATOM 2967 C C . GLY B 1 67 ? 10.844 2.711 -16 1 74.06 67 GLY B C 1
ATOM 2968 O O . GLY B 1 67 ? 10.156 2.516 -17.016 1 74.06 67 GLY B O 1
ATOM 2969 N N . PHE B 1 68 ? 10.508 2.559 -14.812 1 67.81 68 PHE B N 1
ATOM 2970 C CA . PHE B 1 68 ? 9.094 2.447 -14.484 1 67.81 68 PHE B CA 1
ATOM 2971 C C . PHE B 1 68 ? 8.547 1.084 -14.891 1 67.81 68 PHE B C 1
ATOM 2973 O O . PHE B 1 68 ? 7.332 0.889 -14.961 1 67.81 68 PHE B O 1
ATOM 2980 N N . GLN B 1 69 ? 9.57 0.26 -15.359 1 66.88 69 GLN B N 1
ATOM 2981 C CA . GLN B 1 69 ? 9.156 -1.079 -15.758 1 66.88 69 GLN B CA 1
ATOM 2982 C C . GLN B 1 69 ? 8.906 -1.963 -14.539 1 66.88 69 GLN B C 1
ATOM 2984 O O . GLN B 1 69 ? 9.641 -1.882 -13.547 1 66.88 69 GLN B O 1
ATOM 2989 N N . PRO B 1 70 ? 7.816 -2.715 -14.711 1 67.56 70 PRO B N 1
ATOM 2990 C CA . PRO B 1 70 ? 7.527 -3.623 -13.594 1 67.56 70 PRO B CA 1
ATOM 2991 C C . PRO B 1 70 ? 8.469 -4.824 -13.555 1 67.56 70 PRO B C 1
ATOM 2993 O O . PRO B 1 70 ? 9.32 -4.977 -14.438 1 67.56 70 PRO B O 1
ATOM 2996 N N . THR B 1 71 ? 8.594 -5.578 -12.453 1 76.12 71 THR B N 1
ATOM 2997 C CA . THR B 1 71 ? 9.328 -6.832 -12.32 1 76.12 71 THR B CA 1
ATOM 2998 C C . THR B 1 71 ? 8.852 -7.848 -13.359 1 76.12 71 THR B C 1
ATOM 3000 O O . THR B 1 71 ? 7.824 -7.648 -14.008 1 76.12 71 THR B O 1
ATOM 3003 N N . SER B 1 72 ? 9.641 -8.867 -13.602 1 79.69 72 SER B N 1
ATOM 3004 C CA . SER B 1 72 ? 9.273 -9.906 -14.555 1 79.69 72 SER B CA 1
ATOM 3005 C C . SER B 1 72 ? 7.906 -10.5 -14.234 1 79.69 72 SER B C 1
ATOM 3007 O O . SER B 1 72 ? 7.102 -10.742 -15.133 1 79.69 72 SER B O 1
ATOM 3009 N N . TYR B 1 73 ? 7.699 -10.672 -12.977 1 84.12 73 TYR B N 1
ATOM 3010 C CA . TYR B 1 73 ? 6.41 -11.219 -12.57 1 84.12 73 TYR B CA 1
ATOM 3011 C C . TYR B 1 73 ? 5.277 -10.258 -12.883 1 84.12 73 TYR B C 1
ATOM 3013 O O . TYR B 1 73 ? 4.219 -10.664 -13.359 1 84.12 73 TYR B O 1
ATOM 3021 N N . THR B 1 74 ? 5.547 -9.016 -12.641 1 82.94 74 THR B N 1
ATOM 3022 C CA . THR B 1 74 ? 4.531 -7.996 -12.906 1 82.94 74 THR B CA 1
ATOM 3023 C C . THR B 1 74 ? 4.273 -7.867 -14.398 1 82.94 74 THR B C 1
ATOM 3025 O O . THR B 1 74 ? 3.129 -7.691 -14.828 1 82.94 74 THR B O 1
ATOM 3028 N N . LEU B 1 75 ? 5.293 -7.996 -15.148 1 83.25 75 LEU B N 1
ATOM 3029 C CA . LEU B 1 75 ? 5.152 -7.961 -16.594 1 83.25 75 LEU B CA 1
ATOM 3030 C C . LEU B 1 75 ? 4.301 -9.125 -17.094 1 83.25 75 LEU B C 1
ATOM 3032 O O . LEU B 1 75 ? 3.428 -8.945 -17.938 1 83.25 75 LEU B O 1
ATOM 3036 N N . LEU B 1 76 ? 4.613 -10.289 -16.609 1 89.25 76 LEU B N 1
ATOM 3037 C CA . LEU B 1 76 ? 3.807 -11.461 -16.938 1 89.25 76 LEU B CA 1
ATOM 3038 C C . LEU B 1 76 ? 2.342 -11.227 -16.594 1 89.25 76 LEU B C 1
ATOM 3040 O O . LEU B 1 76 ? 1.457 -11.453 -17.422 1 89.25 76 LEU B O 1
ATOM 3044 N N . LYS B 1 77 ? 2.053 -10.688 -15.414 1 89.62 77 LYS B N 1
ATOM 3045 C CA . LYS B 1 77 ? 0.688 -10.461 -14.945 1 89.62 77 LYS B CA 1
ATOM 3046 C C . LYS B 1 77 ? -0.048 -9.477 -15.852 1 89.62 77 LYS B C 1
ATOM 3048 O O . LYS B 1 77 ? -1.227 -9.672 -16.156 1 89.62 77 LYS B O 1
ATOM 3053 N N . ASN B 1 78 ? 0.721 -8.516 -16.25 1 87.31 78 ASN B N 1
ATOM 3054 C CA . ASN B 1 78 ? 0.113 -7.527 -17.141 1 87.31 78 ASN B CA 1
ATOM 3055 C C . ASN B 1 78 ? -0.303 -8.156 -18.469 1 87.31 78 ASN B C 1
ATOM 3057 O O . ASN B 1 78 ? -1.397 -7.891 -18.969 1 87.31 78 ASN B O 1
ATOM 3061 N N . LYS B 1 79 ? 0.546 -8.938 -18.984 1 90.56 79 LYS B N 1
ATOM 3062 C CA . LYS B 1 79 ? 0.236 -9.633 -20.234 1 90.56 79 LYS B CA 1
ATOM 3063 C C . LYS B 1 79 ? -0.953 -10.57 -20.047 1 90.56 79 LYS B C 1
ATOM 3065 O O . LYS B 1 79 ? -1.815 -10.656 -20.922 1 90.56 79 LYS B O 1
ATOM 3070 N N . LEU B 1 80 ? -0.981 -11.219 -18.922 1 93.06 80 LEU B N 1
ATOM 3071 C CA . LEU B 1 80 ? -2.057 -12.164 -18.641 1 93.06 80 LEU B CA 1
ATOM 3072 C C . LEU B 1 80 ? -3.389 -11.438 -18.484 1 93.06 80 LEU B C 1
ATOM 3074 O O . LEU B 1 80 ? -4.414 -11.898 -19 1 93.06 80 LEU B O 1
ATOM 3078 N N . TRP B 1 81 ? -3.342 -10.344 -17.812 1 88.94 81 TRP B N 1
ATOM 3079 C CA . TRP B 1 81 ? -4.551 -9.555 -17.641 1 88.94 81 TRP B CA 1
ATOM 3080 C C . TRP B 1 81 ? -5.09 -9.062 -18.969 1 88.94 81 TRP B C 1
ATOM 3082 O O . TRP B 1 81 ? -6.301 -9.078 -19.203 1 88.94 81 TRP B O 1
ATOM 3092 N N . GLU B 1 82 ? -4.188 -8.617 -19.828 1 89.19 82 GLU B N 1
ATOM 3093 C CA . GLU B 1 82 ? -4.57 -8.148 -21.156 1 89.19 82 GLU B CA 1
ATOM 3094 C C . GLU B 1 82 ? -5.219 -9.266 -21.969 1 89.19 82 GLU B C 1
ATOM 3096 O O . GLU B 1 82 ? -6.266 -9.062 -22.594 1 89.19 82 GLU B O 1
ATOM 3101 N N . ALA B 1 83 ? -4.613 -10.367 -21.969 1 91.62 83 ALA B N 1
ATOM 3102 C CA . ALA B 1 83 ? -5.141 -11.508 -22.719 1 91.62 83 ALA B CA 1
ATOM 3103 C C . ALA B 1 83 ? -6.48 -11.961 -22.141 1 91.62 83 ALA B C 1
ATOM 3105 O O . ALA B 1 83 ? -7.395 -12.305 -22.891 1 91.62 83 ALA B O 1
ATOM 3106 N N . GLN B 1 84 ? -6.617 -11.977 -20.828 1 89.94 84 GLN B N 1
ATOM 3107 C CA . GLN B 1 84 ? -7.852 -12.367 -20.156 1 89.94 84 GLN B CA 1
ATOM 3108 C C . GLN B 1 84 ? -8.992 -11.406 -20.5 1 89.94 84 GLN B C 1
ATOM 3110 O O . GLN B 1 84 ? -10.109 -11.836 -20.781 1 89.94 84 GLN B O 1
ATOM 3115 N N . GLU B 1 85 ? -8.664 -10.141 -20.484 1 86.88 85 GLU B N 1
ATOM 3116 C CA . GLU B 1 85 ? -9.656 -9.117 -20.812 1 86.88 85 GLU B CA 1
ATOM 3117 C C . GLU B 1 85 ? -10.156 -9.273 -22.25 1 86.88 85 GLU B C 1
ATOM 3119 O O . GLU B 1 85 ? -11.344 -9.062 -22.516 1 86.88 85 GLU B O 1
ATOM 3124 N N . GLN B 1 86 ? -9.289 -9.68 -23.094 1 91.19 86 GLN B N 1
ATOM 3125 C CA . GLN B 1 86 ? -9.625 -9.836 -24.5 1 91.19 86 GLN B CA 1
ATOM 3126 C C . GLN B 1 86 ? -10.188 -11.227 -24.781 1 91.19 86 GLN B C 1
ATOM 3128 O O . GLN B 1 86 ? -10.508 -11.562 -25.922 1 91.19 86 GLN B O 1
ATOM 3133 N N . LYS B 1 87 ? -10.289 -12.039 -23.734 1 92.56 87 LYS B N 1
ATOM 3134 C CA . LYS B 1 87 ? -10.766 -13.414 -23.844 1 92.56 87 LYS B CA 1
ATOM 3135 C C . LYS B 1 87 ? -9.953 -14.195 -24.875 1 92.56 87 LYS B C 1
ATOM 3137 O O . LYS B 1 87 ? -10.516 -14.961 -25.672 1 92.56 87 LYS B O 1
ATOM 3142 N N . ASP B 1 88 ? -8.688 -13.906 -24.938 1 93.19 88 ASP B N 1
ATOM 3143 C CA . ASP B 1 88 ? -7.777 -14.5 -25.906 1 93.19 88 ASP B CA 1
ATOM 3144 C C . ASP B 1 88 ? -7.102 -15.742 -25.344 1 93.19 88 ASP B C 1
ATOM 3146 O O . ASP B 1 88 ? -5.906 -15.727 -25.031 1 93.19 88 ASP B O 1
ATOM 3150 N N . ILE B 1 89 ? -7.781 -16.812 -25.328 1 93.94 89 ILE B N 1
ATOM 3151 C CA . ILE B 1 89 ? -7.301 -18.062 -24.734 1 93.94 89 ILE B CA 1
ATOM 3152 C C . ILE B 1 89 ? -6.152 -18.625 -25.562 1 93.94 89 ILE B C 1
ATOM 3154 O O . ILE B 1 89 ? -5.27 -19.297 -25.031 1 93.94 89 ILE B O 1
ATOM 3158 N N . LYS B 1 90 ? -6.102 -18.344 -26.828 1 94.81 90 LYS B N 1
ATOM 3159 C CA . LYS B 1 90 ? -5.051 -18.812 -27.719 1 94.81 90 LYS B CA 1
ATOM 3160 C C . LYS B 1 90 ? -3.688 -18.266 -27.297 1 94.81 90 LYS B C 1
ATOM 3162 O O . LYS B 1 90 ? -2.715 -19.016 -27.203 1 94.81 90 LYS B O 1
ATOM 3167 N N . THR B 1 91 ? -3.699 -17 -27.062 1 95.5 91 THR B N 1
ATOM 3168 C CA . THR B 1 91 ? -2.461 -16.359 -26.625 1 95.5 91 THR B CA 1
ATOM 3169 C C . THR B 1 91 ? -1.985 -16.953 -25.312 1 95.5 91 THR B C 1
ATOM 3171 O O . THR B 1 91 ? -0.789 -17.172 -25.125 1 95.5 91 THR B O 1
ATOM 3174 N N . LEU B 1 92 ? -2.859 -17.203 -24.391 1 96.5 92 LEU B N 1
ATOM 3175 C CA . LEU B 1 92 ? -2.504 -17.781 -23.094 1 96.5 92 LEU B CA 1
ATOM 3176 C C . LEU B 1 92 ? -1.916 -19.172 -23.266 1 96.5 92 LEU B C 1
ATOM 3178 O O . LEU B 1 92 ? -0.932 -19.531 -22.609 1 96.5 92 LEU B O 1
ATOM 3182 N N . TRP B 1 93 ? -2.5 -19.891 -24.188 1 95.44 93 TRP B N 1
ATOM 3183 C CA . TRP B 1 93 ? -1.969 -21.219 -24.469 1 95.44 93 TRP B CA 1
ATOM 3184 C C . TRP B 1 93 ? -0.562 -21.141 -25.047 1 95.44 93 TRP B C 1
ATOM 3186 O O . TRP B 1 93 ? 0.305 -21.938 -24.719 1 95.44 93 TRP B O 1
ATOM 3196 N N . GLU B 1 94 ? -0.368 -20.188 -25.906 1 96.56 94 GLU B N 1
ATOM 3197 C CA . GLU B 1 94 ? 0.96 -20 -26.484 1 96.56 94 GLU B CA 1
ATOM 3198 C C . GLU B 1 94 ? 1.978 -19.641 -25.406 1 96.56 94 GLU B C 1
ATOM 3200 O O . GLU B 1 94 ? 3.094 -20.156 -25.391 1 96.56 94 GLU B O 1
ATOM 3205 N N . MET B 1 95 ? 1.604 -18.766 -24.516 1 96.44 95 MET B N 1
ATOM 3206 C CA . MET B 1 95 ? 2.477 -18.391 -23.406 1 96.44 95 MET B CA 1
ATOM 3207 C C . MET B 1 95 ? 2.787 -19.594 -22.531 1 96.44 95 MET B C 1
ATOM 3209 O O . MET B 1 95 ? 3.932 -19.781 -22.109 1 96.44 95 MET B O 1
ATOM 3213 N N . TYR B 1 96 ? 1.754 -20.375 -22.281 1 97.06 96 TYR B N 1
ATOM 3214 C CA . TYR B 1 96 ? 1.912 -21.562 -21.469 1 97.06 96 TYR B CA 1
ATOM 3215 C C . TYR B 1 96 ? 2.906 -22.531 -22.094 1 97.06 96 TYR B C 1
ATOM 3217 O O . TYR B 1 96 ? 3.854 -22.969 -21.438 1 97.06 96 TYR B O 1
ATOM 3225 N N . ASN B 1 97 ? 2.686 -22.766 -23.359 1 96.81 97 ASN B N 1
ATOM 3226 C CA . ASN B 1 97 ? 3.545 -23.719 -24.062 1 96.81 97 ASN B CA 1
ATOM 3227 C C . ASN B 1 97 ? 4.984 -23.203 -24.141 1 96.81 97 ASN B C 1
ATOM 3229 O O . ASN B 1 97 ? 5.926 -24 -24.016 1 96.81 97 ASN B O 1
ATOM 3233 N N . ASN B 1 98 ? 5.109 -21.969 -24.328 1 96.38 98 ASN B N 1
ATOM 3234 C CA . ASN B 1 98 ? 6.445 -21.391 -24.344 1 96.38 98 ASN B CA 1
ATOM 3235 C C . ASN B 1 98 ? 7.168 -21.578 -23.016 1 96.38 98 ASN B C 1
ATOM 3237 O O . ASN B 1 98 ? 8.352 -21.938 -23 1 96.38 98 ASN B O 1
ATOM 3241 N N . GLU B 1 99 ? 6.465 -21.375 -21.938 1 95.75 99 GLU B N 1
ATOM 3242 C CA . GLU B 1 99 ? 7.055 -21.562 -20.609 1 95.75 99 GLU B CA 1
ATOM 3243 C C . GLU B 1 99 ? 7.41 -23.031 -20.359 1 95.75 99 GLU B C 1
ATOM 3245 O O . GLU B 1 99 ? 8.461 -23.328 -19.797 1 95.75 99 GLU B O 1
ATOM 3250 N N . ILE B 1 100 ? 6.566 -23.875 -20.859 1 95.38 100 ILE B N 1
ATOM 3251 C CA . ILE B 1 100 ? 6.809 -25.312 -20.672 1 95.38 100 ILE B CA 1
ATOM 3252 C C . ILE B 1 100 ? 8.031 -25.734 -21.484 1 95.38 100 ILE B C 1
ATOM 3254 O O . ILE B 1 100 ? 8.867 -26.5 -20.984 1 95.38 100 ILE B O 1
ATOM 3258 N N . ASP B 1 101 ? 8.117 -25.172 -22.641 1 96.06 101 ASP B N 1
ATOM 3259 C CA . ASP B 1 101 ? 9.281 -25.469 -23.484 1 96.06 101 ASP B CA 1
ATOM 3260 C C . ASP B 1 101 ? 10.57 -25 -22.812 1 96.06 101 ASP B C 1
ATOM 3262 O O . ASP B 1 101 ? 11.57 -25.719 -22.797 1 96.06 101 ASP B O 1
ATOM 3266 N N . GLN B 1 102 ? 10.492 -23.891 -22.234 1 93.5 102 GLN B N 1
ATOM 3267 C CA . GLN B 1 102 ? 11.656 -23.344 -21.531 1 93.5 102 GLN B CA 1
ATOM 3268 C C . GLN B 1 102 ? 11.992 -24.188 -20.297 1 93.5 102 GLN B C 1
ATOM 3270 O O . GLN B 1 102 ? 13.164 -24.422 -20 1 93.5 102 GLN B O 1
ATOM 3275 N N . TYR B 1 103 ? 10.984 -24.641 -19.641 1 92.5 103 TYR B N 1
ATOM 3276 C CA . TYR B 1 103 ? 11.195 -25.469 -18.453 1 92.5 103 TYR B CA 1
ATOM 3277 C C . TYR B 1 103 ? 11.852 -26.797 -18.844 1 92.5 103 TYR B C 1
ATOM 3279 O O . TYR B 1 103 ? 12.734 -27.281 -18.125 1 92.5 103 TYR B O 1
ATOM 3287 N N . GLN B 1 104 ? 11.398 -27.328 -19.938 1 92.88 104 GLN B N 1
ATOM 3288 C CA . GLN B 1 104 ? 11.945 -28.594 -20.391 1 92.88 104 GLN B CA 1
ATOM 3289 C C . GLN B 1 104 ? 13.391 -28.438 -20.859 1 92.88 104 GLN B C 1
ATOM 3291 O O . GLN B 1 104 ? 14.219 -29.328 -20.672 1 92.88 104 GLN B O 1
ATOM 3296 N N . SER B 1 105 ? 13.719 -27.266 -21.359 1 91.62 105 SER B N 1
ATOM 3297 C CA . SER B 1 105 ? 15.055 -27 -21.906 1 91.62 105 SER B CA 1
ATOM 3298 C C . SER B 1 105 ? 16.016 -26.562 -20.797 1 91.62 105 SER B C 1
ATOM 3300 O O . SER B 1 105 ? 17.141 -27.062 -20.719 1 91.62 105 SER B O 1
ATOM 3302 N N . LYS B 1 106 ? 15.555 -25.734 -19.906 1 87.62 106 LYS B N 1
ATOM 3303 C CA . LYS B 1 106 ? 16.453 -25.078 -18.969 1 87.62 106 LYS B CA 1
ATOM 3304 C C . LYS B 1 106 ? 16.312 -25.688 -17.562 1 87.62 106 LYS B C 1
ATOM 3306 O O . LYS B 1 106 ? 17.188 -25.5 -16.719 1 87.62 106 LYS B O 1
ATOM 3311 N N . LYS B 1 107 ? 15.258 -26.266 -17.328 1 84.38 107 LYS B N 1
ATOM 3312 C CA . LYS B 1 107 ? 14.938 -26.906 -16.062 1 84.38 107 LYS B CA 1
ATOM 3313 C C . LYS B 1 107 ? 14.961 -25.891 -14.922 1 84.38 107 LYS B C 1
ATOM 3315 O O . LYS B 1 107 ? 15.391 -26.203 -13.812 1 84.38 107 LYS B O 1
ATOM 3320 N N . GLU B 1 108 ? 14.648 -24.719 -15.258 1 85.19 108 GLU B N 1
ATOM 3321 C CA . GLU B 1 108 ? 14.492 -23.672 -14.258 1 85.19 108 GLU B CA 1
ATOM 3322 C C . GLU B 1 108 ? 13.062 -23.641 -13.719 1 85.19 108 GLU B C 1
ATOM 3324 O O . GLU B 1 108 ? 12.102 -23.547 -14.484 1 85.19 108 GLU B O 1
ATOM 3329 N N . GLU B 1 109 ? 12.945 -23.578 -12.398 1 88.94 109 GLU B N 1
ATOM 3330 C CA . GLU B 1 109 ? 11.656 -23.688 -11.727 1 88.94 109 GLU B CA 1
ATOM 3331 C C . GLU B 1 109 ? 10.75 -22.5 -12.062 1 88.94 109 GLU B C 1
ATOM 3333 O O . GLU B 1 109 ? 9.523 -22.625 -12.039 1 88.94 109 GLU B O 1
ATOM 3338 N N . GLU B 1 110 ? 11.359 -21.406 -12.375 1 88.06 110 GLU B N 1
ATOM 3339 C CA . GLU B 1 110 ? 10.594 -20.203 -12.664 1 88.06 110 GLU B CA 1
ATOM 3340 C C . GLU B 1 110 ? 9.648 -20.422 -13.844 1 88.06 110 GLU B C 1
ATOM 3342 O O . GLU B 1 110 ? 8.531 -19.891 -13.859 1 88.06 110 GLU B O 1
ATOM 3347 N N . HIS B 1 111 ? 10.031 -21.25 -14.789 1 91.5 111 HIS B N 1
ATOM 3348 C CA . HIS B 1 111 ? 9.258 -21.438 -16.016 1 91.5 111 HIS B CA 1
ATOM 3349 C C . HIS B 1 111 ? 8.023 -22.297 -15.742 1 91.5 111 HIS B C 1
ATOM 3351 O O . HIS B 1 111 ? 6.941 -22.016 -16.281 1 91.5 111 HIS B O 1
ATOM 3357 N N . ILE B 1 112 ? 8.156 -23.312 -14.977 1 94.19 112 ILE B N 1
ATOM 3358 C CA . ILE B 1 112 ? 6.988 -24.125 -14.656 1 94.19 112 ILE B CA 1
ATOM 3359 C C . ILE B 1 112 ? 6.039 -23.328 -13.758 1 94.19 112 ILE B C 1
ATOM 3361 O O . ILE B 1 112 ? 4.816 -23.438 -13.883 1 94.19 112 ILE B O 1
ATOM 3365 N N . LEU B 1 113 ? 6.543 -22.547 -12.859 1 94.19 113 LEU B N 1
ATOM 3366 C CA . LEU B 1 113 ? 5.711 -21.672 -12.031 1 94.19 113 LEU B CA 1
ATOM 3367 C C . LEU B 1 113 ? 4.934 -20.688 -12.891 1 94.19 113 LEU B C 1
ATOM 3369 O O . LEU B 1 113 ? 3.727 -20.5 -12.703 1 94.19 113 LEU B O 1
ATOM 3373 N N . ASN B 1 114 ? 5.656 -20.094 -13.812 1 94.69 114 ASN B N 1
ATOM 3374 C CA . ASN B 1 114 ? 4.996 -19.172 -14.742 1 94.69 114 ASN B CA 1
ATOM 3375 C C . ASN B 1 114 ? 3.889 -19.875 -15.516 1 94.69 114 ASN B C 1
ATOM 3377 O O . ASN B 1 114 ? 2.805 -19.328 -15.703 1 94.69 114 ASN B O 1
ATOM 3381 N N . ALA B 1 115 ? 4.199 -21.078 -15.961 1 96 115 ALA B N 1
ATOM 3382 C CA . ALA B 1 115 ? 3.217 -21.844 -16.703 1 96 115 ALA B CA 1
ATOM 3383 C C . ALA B 1 115 ? 1.959 -22.094 -15.883 1 96 115 ALA B C 1
ATOM 3385 O O . ALA B 1 115 ? 0.841 -21.969 -16.391 1 96 115 ALA B O 1
ATOM 3386 N N . ILE B 1 116 ? 2.123 -22.406 -14.641 1 95.75 116 ILE B N 1
ATOM 3387 C CA . ILE B 1 116 ? 1.002 -22.688 -13.75 1 95.75 116 ILE B CA 1
ATOM 3388 C C . ILE B 1 116 ? 0.19 -21.422 -13.531 1 95.75 116 ILE B C 1
ATOM 3390 O O . ILE B 1 116 ? -1.042 -21.453 -13.5 1 95.75 116 ILE B O 1
ATOM 3394 N N . VAL B 1 117 ? 0.856 -20.266 -13.383 1 95.56 117 VAL B N 1
ATOM 3395 C CA . VAL B 1 117 ? 0.178 -18.969 -13.242 1 95.56 117 VAL B CA 1
ATOM 3396 C C . VAL B 1 117 ? -0.677 -18.703 -14.477 1 95.56 117 VAL B C 1
ATOM 3398 O O . VAL B 1 117 ? -1.819 -18.25 -14.359 1 95.56 117 VAL B O 1
ATOM 3401 N N . ILE B 1 118 ? -0.109 -18.984 -15.625 1 96.25 118 ILE B N 1
ATOM 3402 C CA . ILE B 1 118 ? -0.837 -18.797 -16.875 1 96.25 118 ILE B CA 1
ATOM 3403 C C . ILE B 1 118 ? -2.104 -19.656 -16.875 1 96.25 118 ILE B C 1
ATOM 3405 O O . ILE B 1 118 ? -3.186 -19.172 -17.203 1 96.25 118 ILE B O 1
ATOM 3409 N N . LYS B 1 119 ? -1.988 -20.859 -16.406 1 94.75 119 LYS B N 1
ATOM 3410 C CA . LYS B 1 119 ? -3.131 -21.766 -16.328 1 94.75 119 LYS B CA 1
ATOM 3411 C C . LYS B 1 119 ? -4.191 -21.219 -15.375 1 94.75 119 LYS B C 1
ATOM 3413 O O . LYS B 1 119 ? -5.391 -21.375 -15.609 1 94.75 119 LYS B O 1
ATOM 3418 N N . GLY B 1 120 ? -3.754 -20.656 -14.297 1 92.62 120 GLY B N 1
ATOM 3419 C CA . GLY B 1 120 ? -4.688 -20.031 -13.375 1 92.62 120 GLY B CA 1
ATOM 3420 C C . GLY B 1 120 ? -5.562 -18.984 -14.039 1 92.62 120 GLY B C 1
ATOM 3421 O O . GLY B 1 120 ? -6.766 -18.922 -13.781 1 92.62 120 GLY B O 1
ATOM 3422 N N . HIS B 1 121 ? -4.953 -18.219 -14.875 1 92.19 121 HIS B N 1
ATOM 3423 C CA . HIS B 1 121 ? -5.703 -17.203 -15.602 1 92.19 121 HIS B CA 1
ATOM 3424 C C . HIS B 1 121 ? -6.594 -17.828 -16.672 1 92.19 121 HIS B C 1
ATOM 3426 O O . HIS B 1 121 ? -7.691 -17.328 -16.938 1 92.19 121 HIS B O 1
ATOM 3432 N N . MET B 1 122 ? -6.086 -18.922 -17.297 1 93.69 122 MET B N 1
ATOM 3433 C CA . MET B 1 122 ? -6.875 -19.625 -18.297 1 93.69 122 MET B CA 1
ATOM 3434 C C . MET B 1 122 ? -8.172 -20.156 -17.703 1 93.69 122 MET B C 1
ATOM 3436 O O . MET B 1 122 ? -9.195 -20.203 -18.375 1 93.69 122 MET B O 1
ATOM 3440 N N . PHE B 1 123 ? -8.125 -20.516 -16.469 1 92.12 123 PHE B N 1
ATOM 3441 C CA . PHE B 1 123 ? -9.289 -21.047 -15.766 1 92.12 123 PHE B CA 1
ATOM 3442 C C . PHE B 1 123 ? -10.438 -20.062 -15.781 1 92.12 123 PHE B C 1
ATOM 3444 O O . PHE B 1 123 ? -11.602 -20.453 -15.891 1 92.12 123 PHE B O 1
ATOM 3451 N N . PHE B 1 124 ? -10.18 -18.781 -15.695 1 87.56 124 PHE B N 1
ATOM 3452 C CA . PHE B 1 124 ? -11.203 -17.75 -15.656 1 87.56 124 PHE B CA 1
ATOM 3453 C C . PHE B 1 124 ? -11.93 -17.656 -17 1 87.56 124 PHE B C 1
ATOM 3455 O O . PHE B 1 124 ? -13.055 -17.156 -17.062 1 87.56 124 PHE B O 1
ATOM 3462 N N . LEU B 1 125 ? -11.242 -18.141 -18.016 1 90.75 125 LEU B N 1
ATOM 3463 C CA . LEU B 1 125 ? -11.836 -18.125 -19.359 1 90.75 125 LEU B CA 1
ATOM 3464 C C . LEU B 1 125 ? -12.492 -19.453 -19.688 1 90.75 125 LEU B C 1
ATOM 3466 O O . LEU B 1 125 ? -13.453 -19.516 -20.453 1 90.75 125 LEU B O 1
ATOM 3470 N N . ASP B 1 126 ? -11.883 -20.516 -19.203 1 92.06 126 ASP B N 1
ATOM 3471 C CA . ASP B 1 126 ? -12.336 -21.875 -19.438 1 92.06 126 ASP B CA 1
ATOM 3472 C C . ASP B 1 126 ? -12.227 -22.719 -18.172 1 92.06 126 ASP B C 1
ATOM 3474 O O . ASP B 1 126 ? -11.156 -23.219 -17.844 1 92.06 126 ASP B O 1
ATOM 3478 N N . GLU B 1 127 ? -13.289 -22.953 -17.484 1 88.94 127 GLU B N 1
ATOM 3479 C CA . GLU B 1 127 ? -13.328 -23.609 -16.188 1 88.94 127 GLU B CA 1
ATOM 3480 C C . GLU B 1 127 ? -12.984 -25.094 -16.297 1 88.94 127 GLU B C 1
ATOM 3482 O O . GLU B 1 127 ? -12.836 -25.781 -15.281 1 88.94 127 GLU B O 1
ATOM 3487 N N . THR B 1 128 ? -12.766 -25.516 -17.469 1 90.94 128 THR B N 1
ATOM 3488 C CA . THR B 1 128 ? -12.406 -26.922 -17.641 1 90.94 128 THR B CA 1
ATOM 3489 C C . THR B 1 128 ? -10.898 -27.109 -17.5 1 90.94 128 THR B C 1
ATOM 3491 O O . THR B 1 128 ? -10.422 -28.234 -17.344 1 90.94 128 THR B O 1
ATOM 3494 N N . ILE B 1 129 ? -10.25 -26.047 -17.562 1 91.94 129 ILE B N 1
ATOM 3495 C CA . ILE B 1 129 ? -8.797 -26.094 -17.406 1 91.94 129 ILE B CA 1
ATOM 3496 C C . ILE B 1 129 ? -8.453 -26.438 -15.953 1 91.94 129 ILE B C 1
ATOM 3498 O O . ILE B 1 129 ? -8.969 -25.812 -15.023 1 91.94 129 ILE B O 1
ATOM 3502 N N . GLN B 1 130 ? -7.617 -27.453 -15.805 1 91 130 GLN B N 1
ATOM 3503 C CA . GLN B 1 130 ? -7.184 -27.875 -14.477 1 91 130 GLN B CA 1
ATOM 3504 C C . GLN B 1 130 ? -5.672 -28.094 -14.438 1 91 130 GLN B C 1
ATOM 3506 O O . GLN B 1 130 ? -5.039 -28.297 -15.469 1 91 130 GLN B O 1
ATOM 3511 N N . ALA B 1 131 ? -5.125 -28 -13.289 1 93.25 131 ALA B N 1
ATOM 3512 C CA . ALA B 1 131 ? -3.719 -28.344 -13.109 1 93.25 131 ALA B CA 1
ATOM 3513 C C . ALA B 1 131 ? -3.504 -29.844 -13.211 1 93.25 131 ALA B C 1
ATOM 3515 O O . ALA B 1 131 ? -4.324 -30.641 -12.734 1 93.25 131 ALA B O 1
ATOM 3516 N N . THR B 1 132 ? -2.463 -30.25 -13.852 1 93.12 132 THR B N 1
ATOM 3517 C CA . THR B 1 132 ? -2.111 -31.656 -13.938 1 93.12 132 THR B CA 1
ATOM 3518 C C . THR B 1 132 ? -1.54 -32.156 -12.617 1 93.12 132 THR B C 1
ATOM 3520 O O . THR B 1 132 ? -1.18 -31.359 -11.75 1 93.12 132 THR B O 1
ATOM 3523 N N . GLU B 1 133 ? -1.452 -33.438 -12.492 1 93.19 133 GLU B N 1
ATOM 3524 C CA . GLU B 1 133 ? -0.871 -34.031 -11.289 1 93.19 133 GLU B CA 1
ATOM 3525 C C . GLU B 1 133 ? 0.588 -33.594 -11.125 1 93.19 133 GLU B C 1
ATOM 3527 O O . GLU B 1 133 ? 1.049 -33.375 -10 1 93.19 133 GLU B O 1
ATOM 3532 N N . VAL B 1 134 ? 1.255 -33.562 -12.195 1 93.12 134 VAL B N 1
ATOM 3533 C CA . VAL B 1 134 ? 2.66 -33.188 -12.188 1 93.12 134 VAL B CA 1
ATOM 3534 C C . VAL B 1 134 ? 2.791 -31.734 -11.672 1 93.12 134 VAL B C 1
ATOM 3536 O O . VAL B 1 134 ? 3.646 -31.453 -10.836 1 93.12 134 VAL B O 1
ATOM 3539 N N . GLU B 1 135 ? 1.96 -30.906 -12.156 1 94.56 135 GLU B N 1
ATOM 3540 C CA . GLU B 1 135 ? 1.984 -29.516 -11.75 1 94.56 135 GLU B CA 1
ATOM 3541 C C . GLU B 1 135 ? 1.625 -29.359 -10.273 1 94.56 135 GLU B C 1
ATOM 3543 O O . GLU B 1 135 ? 2.268 -28.609 -9.547 1 94.56 135 GLU B O 1
ATOM 3548 N N . LEU B 1 136 ? 0.608 -30.094 -9.828 1 93.5 136 LEU B N 1
ATOM 3549 C CA . LEU B 1 136 ? 0.169 -30.031 -8.438 1 93.5 136 LEU B CA 1
ATOM 3550 C C . LEU B 1 136 ? 1.257 -30.547 -7.496 1 93.5 136 LEU B C 1
ATOM 3552 O O . LEU B 1 136 ? 1.49 -29.953 -6.438 1 93.5 136 LEU B O 1
ATOM 3556 N N . ASN B 1 137 ? 1.899 -31.625 -7.922 1 92.5 137 ASN B N 1
ATOM 3557 C CA . ASN B 1 137 ? 2.99 -32.156 -7.117 1 92.5 137 ASN B CA 1
ATOM 3558 C C . ASN B 1 137 ? 4.152 -31.172 -7.02 1 92.5 137 ASN B C 1
ATOM 3560 O O . ASN B 1 137 ? 4.758 -31.016 -5.957 1 92.5 137 ASN B O 1
ATOM 3564 N N . PHE B 1 138 ? 4.43 -30.594 -8.117 1 93.44 138 PHE B N 1
ATOM 3565 C CA . PHE B 1 138 ? 5.488 -29.594 -8.125 1 93.44 138 PHE B CA 1
ATOM 3566 C C . PHE B 1 138 ? 5.172 -28.453 -7.156 1 93.44 138 PHE B C 1
ATOM 3568 O O . PHE B 1 138 ? 6.027 -28.047 -6.367 1 93.44 138 PHE B O 1
ATOM 3575 N N . LEU B 1 139 ? 3.918 -27.953 -7.227 1 92.69 139 LEU B N 1
ATOM 3576 C CA . LEU B 1 139 ? 3.5 -26.859 -6.363 1 92.69 139 LEU B CA 1
ATOM 3577 C C . LEU B 1 139 ? 3.576 -27.266 -4.895 1 92.69 139 LEU B C 1
ATOM 3579 O O . LEU B 1 139 ? 3.998 -26.469 -4.051 1 92.69 139 LEU B O 1
ATOM 3583 N N . TYR B 1 140 ? 3.164 -28.453 -4.664 1 89.94 140 TYR B N 1
ATOM 3584 C CA . TYR B 1 140 ? 3.248 -28.969 -3.301 1 89.94 140 TYR B CA 1
ATOM 3585 C C . TYR B 1 140 ? 4.684 -28.922 -2.791 1 89.94 140 TYR B C 1
ATOM 3587 O O . TYR B 1 140 ? 4.957 -28.375 -1.725 1 89.94 140 TYR B O 1
ATOM 3595 N N . ASP B 1 141 ? 5.539 -29.469 -3.578 1 90.94 141 ASP B N 1
ATOM 3596 C CA . ASP B 1 141 ? 6.945 -29.484 -3.199 1 90.94 141 ASP B CA 1
ATOM 3597 C C . ASP B 1 141 ? 7.492 -28.078 -3.027 1 90.94 141 ASP B C 1
ATOM 3599 O O . ASP B 1 141 ? 8.211 -27.797 -2.066 1 90.94 141 ASP B O 1
ATOM 3603 N N . TYR B 1 142 ? 7.105 -27.234 -3.922 1 90.62 142 TYR B N 1
ATOM 3604 C CA . TYR B 1 142 ? 7.602 -25.875 -3.889 1 90.62 142 TYR B CA 1
ATOM 3605 C C . TYR B 1 142 ? 7.137 -25.156 -2.627 1 90.62 142 TYR B C 1
ATOM 3607 O O . TYR B 1 142 ? 7.957 -24.688 -1.834 1 90.62 142 TYR B O 1
ATOM 3615 N N . PHE B 1 143 ? 5.82 -25.125 -2.35 1 89.44 143 PHE B N 1
ATOM 3616 C CA . PHE B 1 143 ? 5.242 -24.344 -1.255 1 89.44 143 PHE B CA 1
ATOM 3617 C C . PHE B 1 143 ? 5.676 -24.906 0.093 1 89.44 143 PHE B C 1
ATOM 3619 O O . PHE B 1 143 ? 5.859 -24.156 1.055 1 89.44 143 PHE B O 1
ATOM 3626 N N . PHE B 1 144 ? 5.965 -26.203 0.131 1 88.56 144 PHE B N 1
ATOM 3627 C CA . PHE B 1 144 ? 6.266 -26.812 1.421 1 88.56 144 PHE B CA 1
ATOM 3628 C C . PHE B 1 144 ? 7.766 -26.797 1.689 1 88.56 144 PHE B C 1
ATOM 3630 O O . PHE B 1 144 ? 8.203 -27.016 2.822 1 88.56 144 PHE B O 1
ATOM 3637 N N . SER B 1 145 ? 8.484 -26.562 0.646 1 88.12 145 SER B N 1
ATOM 3638 C CA . SER B 1 145 ? 9.938 -26.531 0.83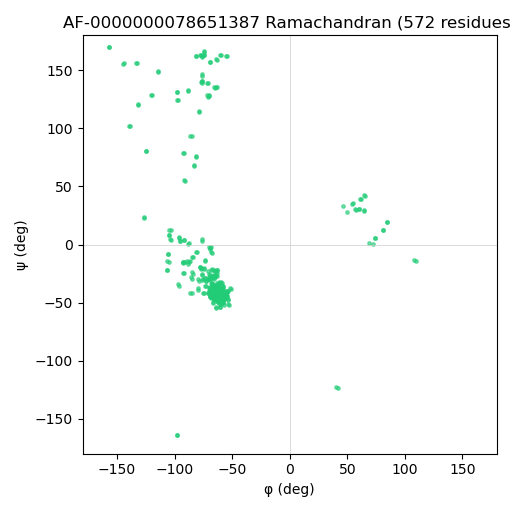5 1 88.12 145 SER B CA 1
ATOM 3639 C C . SER B 1 145 ? 10.43 -25.125 1.125 1 88.12 145 SER B C 1
ATOM 3641 O O . SER B 1 145 ? 11.477 -24.938 1.755 1 88.12 145 SER B O 1
ATOM 3643 N N . VAL B 1 146 ? 9.688 -24.109 0.688 1 87.62 146 VAL B N 1
ATOM 3644 C CA . VAL B 1 146 ? 10.102 -22.734 0.905 1 87.62 146 VAL B CA 1
ATOM 3645 C C . VAL B 1 146 ? 9.984 -22.391 2.387 1 87.62 146 VAL B C 1
ATOM 3647 O O . VAL B 1 146 ? 8.93 -22.578 2.992 1 87.62 146 VAL B O 1
ATOM 3650 N N . GLU B 1 147 ? 10.953 -21.891 2.984 1 84.06 147 GLU B N 1
ATOM 3651 C CA . GLU B 1 147 ? 11.016 -21.688 4.43 1 84.06 147 GLU B CA 1
ATOM 3652 C C . GLU B 1 147 ? 10.25 -20.438 4.84 1 84.06 147 GLU B C 1
ATOM 3654 O O . GLU B 1 147 ? 9.555 -20.422 5.859 1 84.06 147 GLU B O 1
ATOM 3659 N N . ILE B 1 148 ? 10.352 -19.422 4.047 1 84.12 148 ILE B N 1
ATOM 3660 C CA . ILE B 1 148 ? 9.672 -18.172 4.352 1 84.12 148 ILE B CA 1
ATOM 3661 C C . ILE B 1 148 ? 8.922 -17.672 3.119 1 84.12 148 ILE B C 1
ATOM 3663 O O . ILE B 1 148 ? 9.516 -17.453 2.064 1 84.12 148 ILE B O 1
ATOM 3667 N N . TRP B 1 149 ? 7.625 -17.547 3.32 1 87.25 149 TRP B N 1
ATOM 3668 C CA . TRP B 1 149 ? 6.816 -17.016 2.232 1 87.25 149 TRP B CA 1
ATOM 3669 C C . TRP B 1 149 ? 6.949 -15.492 2.154 1 87.25 149 TRP B C 1
ATOM 3671 O O . TRP B 1 149 ? 6.617 -14.781 3.107 1 87.25 149 TRP B O 1
ATOM 3681 N N . GLY B 1 150 ? 7.5 -15.094 1.106 1 88.81 150 GLY B N 1
ATOM 3682 C CA . GLY B 1 150 ? 7.547 -13.664 0.836 1 88.81 150 GLY B CA 1
ATOM 3683 C C . GLY B 1 150 ? 6.461 -13.203 -0.111 1 88.81 150 GLY B C 1
ATOM 3684 O O . GLY B 1 150 ? 5.445 -13.883 -0.284 1 88.81 150 GLY B O 1
ATOM 3685 N N . GLU B 1 151 ? 6.625 -12.023 -0.651 1 88.5 151 GLU B N 1
ATOM 3686 C CA . GLU B 1 151 ? 5.645 -11.445 -1.562 1 88.5 151 GLU B CA 1
ATOM 3687 C C . GLU B 1 151 ? 5.43 -12.336 -2.785 1 88.5 151 GLU B C 1
ATOM 3689 O O . GLU B 1 151 ? 4.301 -12.508 -3.244 1 88.5 151 GLU B O 1
ATOM 3694 N N . TYR B 1 152 ? 6.488 -12.898 -3.27 1 90 152 TYR B N 1
ATOM 3695 C CA . TYR B 1 152 ? 6.395 -13.727 -4.465 1 90 152 TYR B CA 1
ATOM 3696 C C . TYR B 1 152 ? 5.473 -14.922 -4.234 1 90 152 TYR B C 1
ATOM 3698 O O . TYR B 1 152 ? 4.566 -15.18 -5.027 1 90 152 TYR B O 1
ATOM 3706 N N . GLU B 1 153 ? 5.723 -15.656 -3.152 1 92.38 153 GLU B N 1
ATOM 3707 C CA . GLU B 1 153 ? 4.914 -16.828 -2.854 1 92.38 153 GLU B CA 1
ATOM 3708 C C . GLU B 1 153 ? 3.449 -16.469 -2.645 1 92.38 153 GLU B C 1
ATOM 3710 O O . GLU B 1 153 ? 2.551 -17.172 -3.094 1 92.38 153 GLU B O 1
ATOM 3715 N N . LEU B 1 154 ? 3.258 -15.32 -1.945 1 93.69 154 LEU B N 1
ATOM 3716 C CA . LEU B 1 154 ? 1.896 -14.867 -1.679 1 93.69 154 LEU B CA 1
ATOM 3717 C C . LEU B 1 154 ? 1.174 -14.523 -2.975 1 93.69 154 LEU B C 1
ATOM 3719 O O . LEU B 1 154 ? 0.016 -14.898 -3.168 1 93.69 154 LEU B O 1
ATOM 3723 N N . ARG B 1 155 ? 1.85 -13.898 -3.854 1 92.56 155 ARG B N 1
ATOM 3724 C CA . ARG B 1 155 ? 1.291 -13.547 -5.156 1 92.56 155 ARG B CA 1
ATOM 3725 C C . ARG B 1 155 ? 1.01 -14.797 -5.984 1 92.56 155 ARG B C 1
ATOM 3727 O O . ARG B 1 155 ? -0.058 -14.914 -6.59 1 92.56 155 ARG B O 1
ATOM 3734 N N . LEU B 1 156 ? 2.004 -15.562 -6.027 1 93.25 156 LEU B N 1
ATOM 3735 C CA . LEU B 1 156 ? 1.867 -16.812 -6.762 1 93.25 156 LEU B CA 1
ATOM 3736 C C . LEU B 1 156 ? 0.645 -17.594 -6.285 1 93.25 156 LEU B C 1
ATOM 3738 O O . LEU B 1 156 ? -0.193 -18 -7.094 1 93.25 156 LEU B O 1
ATOM 3742 N N . PHE B 1 157 ? 0.576 -17.781 -4.988 1 94.56 157 PHE B N 1
ATOM 3743 C CA . PHE B 1 157 ? -0.531 -18.516 -4.395 1 94.56 157 PHE B CA 1
ATOM 3744 C C . PHE B 1 157 ? -1.866 -17.875 -4.766 1 94.56 157 PHE B C 1
ATOM 3746 O O . PHE B 1 157 ? -2.811 -18.578 -5.137 1 94.56 157 PHE B O 1
ATOM 3753 N N . SER B 1 158 ? -1.94 -16.594 -4.699 1 92.56 158 SER B N 1
ATOM 3754 C CA . SER B 1 158 ? -3.162 -15.867 -5.035 1 92.56 158 SER B CA 1
ATOM 3755 C C . SER B 1 158 ? -3.529 -16.062 -6.504 1 92.56 158 SER B C 1
ATOM 3757 O O . SER B 1 158 ? -4.699 -16.266 -6.836 1 92.56 158 SER B O 1
ATOM 3759 N N . ASP B 1 159 ? -2.582 -16.016 -7.34 1 91.81 159 ASP B N 1
ATOM 3760 C CA . ASP B 1 159 ? -2.807 -16.047 -8.781 1 91.81 159 ASP B CA 1
ATOM 3761 C C . ASP B 1 159 ? -3.277 -17.438 -9.227 1 91.81 159 ASP B C 1
ATOM 3763 O O . ASP B 1 159 ? -4.02 -17.562 -10.203 1 91.81 159 ASP B O 1
ATOM 3767 N N . ILE B 1 160 ? -2.854 -18.484 -8.523 1 93.75 160 ILE B N 1
ATOM 3768 C CA . ILE B 1 160 ? -3.172 -19.828 -8.992 1 93.75 160 ILE B CA 1
ATOM 3769 C C . ILE B 1 160 ? -4.281 -20.422 -8.125 1 93.75 160 ILE B C 1
ATOM 3771 O O . ILE B 1 160 ? -4.566 -21.609 -8.203 1 93.75 160 ILE B O 1
ATOM 3775 N N . ALA B 1 161 ? -4.902 -19.641 -7.23 1 90.69 161 ALA B N 1
ATOM 3776 C CA . ALA B 1 161 ? -5.906 -20.047 -6.258 1 90.69 161 ALA B CA 1
ATOM 3777 C C . ALA B 1 161 ? -7.039 -20.828 -6.934 1 90.69 161 ALA B C 1
ATOM 3779 O O . ALA B 1 161 ? -7.523 -21.812 -6.395 1 90.69 161 ALA B O 1
ATOM 3780 N N . ALA B 1 162 ? -7.383 -20.422 -8.055 1 88.62 162 ALA B N 1
ATOM 3781 C CA . ALA B 1 162 ? -8.531 -20.984 -8.758 1 88.62 162 ALA B CA 1
ATOM 3782 C C . ALA B 1 162 ? -8.273 -22.438 -9.133 1 88.62 162 ALA B C 1
ATOM 3784 O O . ALA B 1 162 ? -9.219 -23.219 -9.289 1 88.62 162 ALA B O 1
ATOM 3785 N N . LEU B 1 163 ? -7.07 -22.828 -9.203 1 91.62 163 LEU B N 1
ATOM 3786 C CA . LEU B 1 163 ? -6.715 -24.172 -9.656 1 91.62 163 LEU B CA 1
ATOM 3787 C C . LEU B 1 163 ? -6.773 -25.172 -8.5 1 91.62 163 LEU B C 1
ATOM 3789 O O . LEU B 1 163 ? -6.715 -26.391 -8.719 1 91.62 163 LEU B O 1
ATOM 3793 N N . PHE B 1 164 ? -6.895 -24.688 -7.297 1 92 164 PHE B N 1
ATOM 3794 C CA . PHE B 1 164 ? -6.832 -25.562 -6.141 1 92 164 PHE B CA 1
ATOM 3795 C C . PHE B 1 164 ? -8.234 -25.938 -5.668 1 92 164 PHE B C 1
ATOM 3797 O O . PHE B 1 164 ? -9.055 -25.062 -5.398 1 92 164 PHE B O 1
ATOM 3804 N N . PRO B 1 165 ? -8.531 -27.25 -5.566 1 90.62 165 PRO B N 1
ATOM 3805 C CA . PRO B 1 165 ? -9.719 -27.609 -4.797 1 90.62 165 PRO B CA 1
ATOM 3806 C C . PRO B 1 165 ? -9.648 -27.156 -3.346 1 90.62 165 PRO B C 1
ATOM 3808 O O . PRO B 1 165 ? -8.57 -26.812 -2.852 1 90.62 165 PRO B O 1
ATOM 3811 N N . ILE B 1 166 ? -10.711 -27.109 -2.672 1 93.75 166 ILE B N 1
ATOM 3812 C CA . ILE B 1 166 ? -10.836 -26.469 -1.364 1 93.75 166 ILE B CA 1
ATOM 3813 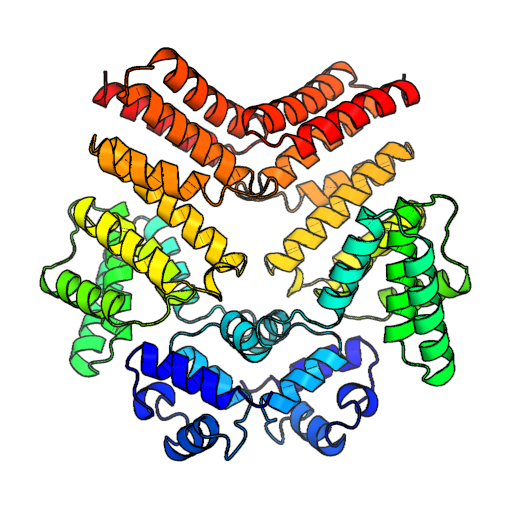C C . ILE B 1 166 ? -9.914 -27.172 -0.363 1 93.75 166 ILE B C 1
ATOM 3815 O O . ILE B 1 166 ? -9.32 -26.516 0.496 1 93.75 166 ILE B O 1
ATOM 3819 N N . ASP B 1 167 ? -9.742 -28.484 -0.439 1 93.38 167 ASP B N 1
ATOM 3820 C CA . ASP B 1 167 ? -8.906 -29.203 0.516 1 93.38 167 ASP B CA 1
ATOM 3821 C C . ASP B 1 167 ? -7.441 -28.812 0.37 1 93.38 167 ASP B C 1
ATOM 3823 O O . ASP B 1 167 ? -6.754 -28.578 1.366 1 93.38 167 ASP B O 1
ATOM 3827 N N . LEU B 1 168 ? -7.016 -28.734 -0.838 1 93 168 LEU B N 1
ATOM 3828 C CA . LEU B 1 168 ? -5.637 -28.344 -1.108 1 93 168 LEU B CA 1
ATOM 3829 C C . LEU B 1 168 ? -5.41 -26.875 -0.758 1 93 168 LEU B C 1
ATOM 3831 O O . LEU B 1 168 ? -4.395 -26.531 -0.155 1 93 168 LEU B O 1
ATOM 3835 N N . TYR B 1 169 ? -6.352 -26.016 -1.15 1 94.5 169 TYR B N 1
ATOM 3836 C CA . TYR B 1 169 ? -6.27 -24.594 -0.826 1 94.5 169 TYR B CA 1
ATOM 3837 C C . TYR B 1 169 ? -6.148 -24.391 0.679 1 94.5 169 TYR B C 1
ATOM 3839 O O . TYR B 1 169 ? -5.328 -23.594 1.138 1 94.5 169 TYR B O 1
ATOM 3847 N N . PHE B 1 170 ? -6.941 -25.141 1.371 1 94.94 170 PHE B N 1
ATOM 3848 C CA . PHE B 1 170 ? -6.969 -25.078 2.826 1 94.94 170 PHE B CA 1
ATOM 3849 C C . PHE B 1 170 ? -5.617 -25.469 3.412 1 94.94 170 PHE B C 1
ATOM 3851 O O . PHE B 1 170 ? -5.07 -24.766 4.262 1 94.94 170 PHE B O 1
ATOM 3858 N N . ARG B 1 171 ? -5.09 -26.516 2.936 1 92.5 171 ARG B N 1
ATOM 3859 C CA . ARG B 1 171 ? -3.805 -27.016 3.414 1 92.5 171 ARG B CA 1
ATOM 3860 C C . ARG B 1 171 ? -2.693 -26 3.148 1 92.5 171 ARG B C 1
ATOM 3862 O O . ARG B 1 171 ? -1.871 -25.734 4.027 1 92.5 171 ARG B O 1
ATOM 3869 N N . TYR B 1 172 ? -2.689 -25.453 1.96 1 93.75 172 TYR B N 1
ATOM 3870 C CA . TYR B 1 172 ? -1.657 -24.5 1.579 1 93.75 172 TYR B CA 1
ATOM 3871 C C . TYR B 1 172 ? -1.787 -23.203 2.381 1 93.75 172 TYR B C 1
ATOM 3873 O O . TYR B 1 172 ? -0.782 -22.594 2.742 1 93.75 172 TYR B O 1
ATOM 3881 N N . THR B 1 173 ? -2.994 -22.781 2.654 1 94.69 173 THR B N 1
ATOM 3882 C CA . THR B 1 173 ? -3.213 -21.578 3.449 1 94.69 173 THR B CA 1
ATOM 3883 C C . THR B 1 173 ? -2.67 -21.75 4.863 1 94.69 173 THR B C 1
ATOM 3885 O O . THR B 1 173 ? -2.035 -20.844 5.41 1 94.69 173 THR B O 1
ATOM 3888 N N . ARG B 1 174 ? -2.895 -22.906 5.379 1 92.19 174 ARG B N 1
ATOM 3889 C CA . ARG B 1 174 ? -2.371 -23.188 6.711 1 92.19 174 ARG B CA 1
ATOM 3890 C C . ARG B 1 174 ? -0.848 -23.141 6.723 1 92.19 174 ARG B C 1
ATOM 3892 O O . ARG B 1 174 ? -0.249 -22.594 7.648 1 92.19 174 ARG B O 1
ATOM 3899 N N . GLU B 1 175 ? -0.297 -23.703 5.711 1 89.69 175 GLU B N 1
ATOM 3900 C CA . GLU B 1 175 ? 1.156 -23.656 5.582 1 89.69 175 GLU B CA 1
ATOM 3901 C C . GLU B 1 175 ? 1.65 -22.219 5.441 1 89.69 175 GLU B C 1
ATOM 3903 O O . GLU B 1 175 ? 2.631 -21.828 6.082 1 89.69 175 GLU B O 1
ATOM 3908 N N . MET B 1 176 ? 1.023 -21.453 4.609 1 91.31 176 MET B N 1
ATOM 3909 C CA . MET B 1 176 ? 1.361 -20.062 4.383 1 91.31 176 MET B CA 1
ATOM 3910 C C . MET B 1 176 ? 1.389 -19.281 5.695 1 91.31 176 MET B C 1
ATOM 3912 O O . MET B 1 176 ? 2.34 -18.547 5.969 1 91.31 176 MET B O 1
ATOM 3916 N N . LEU B 1 177 ? 0.37 -19.453 6.512 1 91.69 177 LEU B N 1
ATOM 3917 C CA . LEU B 1 177 ? 0.22 -18.688 7.746 1 91.69 177 LEU B CA 1
ATOM 3918 C C . LEU B 1 177 ? 1.358 -18.984 8.711 1 91.69 177 LEU B C 1
ATOM 3920 O O . LEU B 1 177 ? 1.726 -18.141 9.531 1 91.69 177 LEU B O 1
ATOM 3924 N N . GLN B 1 178 ? 1.957 -20.141 8.555 1 87 178 GLN B N 1
ATOM 3925 C CA . GLN B 1 178 ? 3.082 -20.531 9.406 1 87 178 GLN B CA 1
ATOM 3926 C C . GLN B 1 178 ? 4.395 -19.953 8.867 1 87 178 GLN B C 1
ATOM 3928 O O . GLN B 1 178 ? 5.316 -19.688 9.633 1 87 178 GLN B O 1
ATOM 3933 N N . ARG B 1 179 ? 4.414 -19.703 7.633 1 88.62 179 ARG B N 1
ATOM 3934 C CA . ARG B 1 179 ? 5.695 -19.422 6.988 1 88.62 179 ARG B CA 1
ATOM 3935 C C . ARG B 1 179 ? 5.852 -17.938 6.699 1 88.62 179 ARG B C 1
ATOM 3937 O O . ARG B 1 179 ? 6.957 -17.469 6.414 1 88.62 179 ARG B O 1
ATOM 3944 N N . VAL B 1 180 ? 4.84 -17.156 6.746 1 86.81 180 VAL B N 1
ATOM 3945 C CA . VAL B 1 180 ? 4.949 -15.734 6.434 1 86.81 180 VAL B CA 1
ATOM 3946 C C . VAL B 1 180 ? 5.738 -15.031 7.535 1 86.81 180 VAL B C 1
ATOM 3948 O O . VAL B 1 180 ? 6.375 -14 7.285 1 86.81 180 VAL B O 1
ATOM 3951 N N . ASP B 1 181 ? 5.715 -15.531 8.75 1 79.75 181 ASP B N 1
ATOM 3952 C CA . ASP B 1 181 ? 6.461 -15.031 9.898 1 79.75 181 ASP B CA 1
ATOM 3953 C C . ASP B 1 181 ? 6.445 -13.508 9.945 1 79.75 181 ASP B C 1
ATOM 3955 O O . ASP B 1 181 ? 5.375 -12.891 9.891 1 79.75 181 ASP B O 1
ATOM 3959 N N . PHE B 1 182 ? 7.59 -12.875 9.961 1 74.81 182 PHE B N 1
ATOM 3960 C CA . PHE B 1 182 ? 7.766 -11.438 10.156 1 74.81 182 PHE B CA 1
ATOM 3961 C C . PHE B 1 182 ? 7.43 -10.672 8.883 1 74.81 182 PHE B C 1
ATOM 3963 O O . PHE B 1 182 ? 7.102 -9.484 8.93 1 74.81 182 PHE B O 1
ATOM 3970 N N . LEU B 1 183 ? 7.445 -11.328 7.758 1 79.19 183 LEU B N 1
ATOM 3971 C CA . LEU B 1 183 ? 7.164 -10.656 6.492 1 79.19 183 LEU B CA 1
ATOM 3972 C C . LEU B 1 183 ? 5.676 -10.352 6.359 1 79.19 183 LEU B C 1
ATOM 3974 O O . LEU B 1 183 ? 5.285 -9.477 5.578 1 79.19 183 LEU B O 1
ATOM 3978 N N . GLY B 1 184 ? 4.953 -11.086 7.117 1 77.19 184 GLY B N 1
ATOM 3979 C CA . GLY B 1 184 ? 3.516 -10.891 7.082 1 77.19 184 GLY B CA 1
ATOM 3980 C C . GLY B 1 184 ? 3.084 -9.555 7.652 1 77.19 184 GLY B C 1
ATOM 3981 O O . GLY B 1 184 ? 1.945 -9.125 7.453 1 77.19 184 GLY B O 1
ATOM 3982 N N . ASP B 1 185 ? 4.008 -8.852 8.203 1 78.44 185 ASP B N 1
ATOM 3983 C CA . ASP B 1 185 ? 3.686 -7.566 8.812 1 78.44 185 ASP B CA 1
ATOM 3984 C C . ASP B 1 185 ? 3.834 -6.426 7.812 1 78.44 185 ASP B C 1
ATOM 3986 O O . ASP B 1 185 ? 3.365 -5.312 8.055 1 78.44 185 ASP B O 1
ATOM 3990 N N . LEU B 1 186 ? 4.492 -6.746 6.738 1 82.06 186 LEU B N 1
ATOM 3991 C CA . LEU B 1 186 ? 4.566 -5.746 5.68 1 82.06 186 LEU B CA 1
ATOM 3992 C C . LEU B 1 186 ? 3.186 -5.477 5.094 1 82.06 186 LEU B C 1
ATOM 3994 O O . LEU B 1 186 ? 2.428 -6.41 4.82 1 82.06 186 LEU B O 1
ATOM 3998 N N . GLN B 1 187 ? 2.887 -4.273 4.906 1 79.44 187 GLN B N 1
ATOM 3999 C CA . GLN B 1 187 ? 1.55 -3.869 4.48 1 79.44 187 GLN B CA 1
ATOM 4000 C C . GLN B 1 187 ? 1.133 -4.598 3.207 1 79.44 187 GLN B C 1
ATOM 4002 O O . GLN B 1 187 ? 0.017 -5.113 3.119 1 79.44 187 GLN B O 1
ATOM 4007 N N . LYS B 1 188 ? 1.994 -4.691 2.27 1 84.56 188 LYS B N 1
ATOM 4008 C CA . LYS B 1 188 ? 1.686 -5.367 1.011 1 84.56 188 LYS B CA 1
ATOM 4009 C C . LYS B 1 188 ? 1.406 -6.852 1.236 1 84.56 188 LYS B C 1
ATOM 4011 O O . LYS B 1 188 ? 0.454 -7.398 0.678 1 84.56 188 LYS B O 1
ATOM 4016 N N . ASN B 1 189 ? 2.23 -7.496 2.047 1 88.94 189 ASN B N 1
ATOM 4017 C CA . ASN B 1 189 ? 2.061 -8.922 2.322 1 88.94 189 ASN B CA 1
ATOM 4018 C C . ASN B 1 189 ? 0.791 -9.188 3.125 1 88.94 189 ASN B C 1
ATOM 4020 O O . ASN B 1 189 ? 0.091 -10.172 2.879 1 88.94 189 ASN B O 1
ATOM 4024 N N . LYS B 1 190 ? 0.512 -8.219 3.982 1 90.88 190 LYS B N 1
ATOM 4025 C CA . LYS B 1 190 ? -0.718 -8.328 4.762 1 90.88 190 LYS B CA 1
ATOM 4026 C C . LYS B 1 190 ? -1.944 -8.352 3.854 1 90.88 190 LYS B C 1
ATOM 4028 O O . LYS B 1 190 ? -2.859 -9.148 4.055 1 90.88 190 LYS B O 1
ATOM 4033 N N . ASN B 1 191 ? -1.912 -7.547 2.879 1 91.38 191 ASN B N 1
ATOM 4034 C CA . ASN B 1 191 ? -3.031 -7.469 1.946 1 91.38 191 ASN B CA 1
ATOM 4035 C C . ASN B 1 191 ? -3.213 -8.773 1.176 1 91.38 191 ASN B C 1
ATOM 4037 O O . ASN B 1 191 ? -4.34 -9.219 0.954 1 91.38 191 ASN B O 1
ATOM 4041 N N . TYR B 1 192 ? -2.152 -9.352 0.768 1 93.38 192 TYR B N 1
ATOM 4042 C CA . TYR B 1 192 ? -2.236 -10.641 0.088 1 93.38 192 TYR B CA 1
ATOM 4043 C C . TYR B 1 192 ? -2.799 -11.711 1.017 1 93.38 192 TYR B C 1
ATOM 4045 O O . TYR B 1 192 ? -3.633 -12.516 0.606 1 93.38 192 TYR B O 1
ATOM 4053 N N . ILE B 1 193 ? -2.332 -11.641 2.238 1 94.88 193 ILE B N 1
ATOM 4054 C CA . ILE B 1 193 ? -2.773 -12.633 3.213 1 94.88 193 ILE B CA 1
ATOM 4055 C C . ILE B 1 193 ? -4.281 -12.5 3.434 1 94.88 193 ILE B C 1
ATOM 4057 O O . ILE B 1 193 ? -5.008 -13.5 3.404 1 94.88 193 ILE B O 1
ATOM 4061 N N . TYR B 1 194 ? -4.719 -11.289 3.551 1 94.94 194 TYR B N 1
ATOM 4062 C CA . TYR B 1 194 ? -6.141 -11.039 3.736 1 94.94 194 TYR B CA 1
ATOM 4063 C C . TYR B 1 194 ? -6.945 -11.547 2.543 1 94.94 194 TYR B C 1
ATOM 4065 O O . TYR B 1 194 ? -7.973 -12.203 2.713 1 94.94 194 TYR B O 1
ATOM 4073 N N . THR B 1 195 ? -6.473 -11.281 1.38 1 94.5 195 THR B N 1
ATOM 4074 C CA . THR B 1 195 ? -7.152 -11.688 0.156 1 94.5 195 THR B CA 1
ATOM 4075 C C . THR B 1 195 ? -7.215 -13.211 0.055 1 94.5 195 THR B C 1
ATOM 4077 O O . THR B 1 195 ? -8.25 -13.773 -0.311 1 94.5 195 THR B O 1
ATOM 4080 N N . ILE B 1 196 ? -6.125 -13.82 0.412 1 96.25 196 ILE B N 1
ATOM 4081 C CA . ILE B 1 196 ? -6.055 -15.281 0.364 1 96.25 196 ILE B CA 1
ATOM 4082 C C . ILE B 1 196 ? -7.047 -15.875 1.359 1 96.25 196 ILE B C 1
ATOM 4084 O O . ILE B 1 196 ? -7.766 -16.828 1.034 1 96.25 196 ILE B O 1
ATOM 4088 N N . LEU B 1 197 ? -7.086 -15.305 2.535 1 97.12 197 LEU B N 1
ATOM 4089 C CA . LEU B 1 197 ? -8 -15.797 3.559 1 97.12 197 LEU B CA 1
ATOM 4090 C C . LEU B 1 197 ? -9.453 -15.586 3.133 1 97.12 197 LEU B C 1
ATOM 4092 O O . LEU B 1 197 ? -10.289 -16.469 3.301 1 97.12 197 LEU B O 1
ATOM 4096 N N . LEU B 1 198 ? -9.742 -14.469 2.561 1 96.81 198 LEU B N 1
ATOM 4097 C CA . LEU B 1 198 ? -11.094 -14.18 2.088 1 96.81 198 LEU B CA 1
ATOM 4098 C C . LEU B 1 198 ? -11.484 -15.125 0.96 1 96.81 198 LEU B C 1
ATOM 4100 O O . LEU B 1 198 ? -12.602 -15.648 0.948 1 96.81 198 LEU B O 1
ATOM 4104 N N . ASN B 1 199 ? -10.586 -15.32 0.057 1 95.31 199 ASN B N 1
ATOM 4105 C CA . ASN B 1 199 ? -10.844 -16.266 -1.024 1 95.31 199 ASN B CA 1
ATOM 4106 C C . ASN B 1 199 ? -11.109 -17.672 -0.49 1 95.31 199 ASN B C 1
ATOM 4108 O O . ASN B 1 199 ? -11.969 -18.375 -1.006 1 95.31 199 ASN B O 1
ATOM 4112 N N . GLY B 1 200 ? -10.328 -18.016 0.517 1 97 200 GLY B N 1
ATOM 4113 C CA . GLY B 1 200 ? -10.57 -19.297 1.162 1 97 200 GLY B CA 1
ATOM 4114 C C . GLY B 1 200 ? -11.945 -19.391 1.809 1 97 200 GLY B C 1
ATOM 4115 O O . GLY B 1 200 ? -12.617 -20.406 1.7 1 97 200 GLY B O 1
ATOM 4116 N N . LEU B 1 201 ? -12.375 -18.344 2.465 1 97.62 201 LEU B N 1
ATOM 4117 C CA . LEU B 1 201 ? -13.695 -18.297 3.076 1 97.62 201 LEU B CA 1
ATOM 4118 C C . LEU B 1 201 ? -14.789 -18.469 2.025 1 97.62 201 LEU B C 1
ATOM 4120 O O . LEU B 1 201 ? -15.68 -19.312 2.178 1 97.62 201 LEU B O 1
ATOM 4124 N N . PHE B 1 202 ? -14.688 -17.75 0.943 1 96.69 202 PHE B N 1
ATOM 4125 C CA . PHE B 1 202 ? -15.648 -17.875 -0.149 1 96.69 202 PHE B CA 1
ATOM 4126 C C . PHE B 1 202 ? -15.68 -19.297 -0.696 1 96.69 202 PHE B C 1
ATOM 4128 O O . PHE B 1 202 ? -16.75 -19.859 -0.9 1 96.69 202 PHE B O 1
ATOM 4135 N N . LYS B 1 203 ? -14.5 -19.781 -0.92 1 95.5 203 LYS B N 1
ATOM 4136 C CA . LYS B 1 203 ? -14.398 -21.125 -1.487 1 95.5 203 LYS B CA 1
ATOM 4137 C C . LYS B 1 203 ? -15.016 -22.172 -0.555 1 95.5 203 LYS B C 1
ATOM 4139 O O . LYS B 1 203 ? -15.734 -23.062 -1.005 1 95.5 203 LYS B O 1
ATOM 4144 N N . ALA B 1 204 ? -14.742 -22.047 0.731 1 96.62 204 ALA B N 1
ATOM 4145 C CA . ALA B 1 204 ? -15.281 -22.969 1.727 1 96.62 204 ALA B CA 1
ATOM 4146 C C . ALA B 1 204 ? -16.797 -22.875 1.795 1 96.62 204 ALA B C 1
ATOM 4148 O O . ALA B 1 204 ? -17.5 -23.891 1.907 1 96.62 204 ALA B O 1
ATOM 4149 N N . ILE B 1 205 ? -17.297 -21.672 1.703 1 96.75 205 ILE B N 1
ATOM 4150 C CA . ILE B 1 205 ? -18.734 -21.422 1.728 1 96.75 205 ILE B CA 1
ATOM 4151 C C . ILE B 1 205 ? -19.375 -22.047 0.492 1 96.75 205 ILE B C 1
ATOM 4153 O O . ILE B 1 205 ? -20.391 -22.734 0.598 1 96.75 205 ILE B O 1
ATOM 4157 N N . ASP B 1 206 ? -18.766 -21.875 -0.628 1 94.12 206 ASP B N 1
ATOM 4158 C CA . ASP B 1 206 ? -19.281 -22.375 -1.891 1 94.12 206 ASP B CA 1
ATOM 4159 C C . ASP B 1 206 ? -19.359 -23.906 -1.883 1 94.12 206 ASP B C 1
ATOM 4161 O O . ASP B 1 206 ? -20.266 -24.484 -2.484 1 94.12 206 ASP B O 1
ATOM 4165 N N . LYS B 1 207 ? -18.422 -24.5 -1.211 1 93.94 207 LYS B N 1
ATOM 4166 C CA . LYS B 1 207 ? -18.391 -25.953 -1.155 1 93.94 207 LYS B CA 1
ATOM 4167 C C . LYS B 1 207 ? -19.156 -26.484 0.059 1 93.94 207 LYS B C 1
ATOM 4169 O O . LYS B 1 207 ? -19.141 -27.688 0.339 1 93.94 207 LYS B O 1
ATOM 4174 N N . LYS B 1 208 ? -19.781 -25.578 0.798 1 92.75 208 LYS B N 1
ATOM 4175 C CA . LYS B 1 208 ? -20.578 -25.891 1.983 1 92.75 208 LYS B CA 1
ATOM 4176 C C . LYS B 1 208 ? -19.734 -26.656 3.018 1 92.75 208 LYS B C 1
ATOM 4178 O O . LYS B 1 208 ? -20.234 -27.562 3.678 1 92.75 208 LYS B O 1
ATOM 4183 N N . SER B 1 209 ? -18.453 -26.344 2.994 1 94.81 209 SER B N 1
ATOM 4184 C CA . SER B 1 209 ? -17.562 -26.875 4.023 1 94.81 209 SER B CA 1
ATOM 4185 C C . SER B 1 209 ? -17.562 -25.969 5.254 1 94.81 209 SER B C 1
ATOM 4187 O O . SER B 1 209 ? -16.688 -25.109 5.3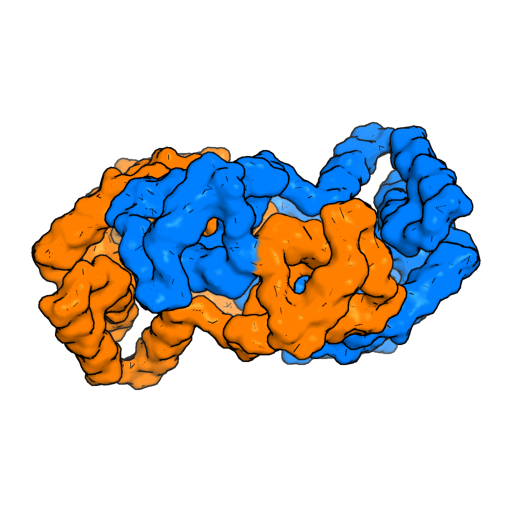87 1 94.81 209 SER B O 1
ATOM 4189 N N . LEU B 1 210 ? -18.359 -26.234 6.176 1 94.38 210 LEU B N 1
ATOM 4190 C CA . LEU B 1 210 ? -18.625 -25.344 7.301 1 94.38 210 LEU B CA 1
ATOM 4191 C C . LEU B 1 210 ? -17.406 -25.25 8.219 1 94.38 210 LEU B C 1
ATOM 4193 O O . LEU B 1 210 ? -17.094 -24.188 8.758 1 94.38 210 LEU B O 1
ATOM 4197 N N . ASN B 1 211 ? -16.797 -26.359 8.398 1 95.12 211 ASN B N 1
ATOM 4198 C CA . ASN B 1 211 ? -15.617 -26.375 9.258 1 95.12 211 ASN B CA 1
ATOM 4199 C C . ASN B 1 211 ? -14.5 -25.516 8.688 1 95.12 211 ASN B C 1
ATOM 4201 O O . ASN B 1 211 ? -13.867 -24.75 9.414 1 95.12 211 ASN B O 1
ATOM 4205 N N . LYS B 1 212 ? -14.242 -25.594 7.41 1 96.69 212 LYS B N 1
ATOM 4206 C CA . LYS B 1 212 ? -13.203 -24.797 6.777 1 96.69 212 LYS B CA 1
ATOM 4207 C C . LYS B 1 212 ? -13.594 -23.312 6.746 1 96.69 212 LYS B C 1
ATOM 4209 O O . LYS B 1 212 ? -12.742 -22.438 6.918 1 96.69 212 LYS B O 1
ATOM 4214 N N . ALA B 1 213 ? -14.859 -23.078 6.465 1 96.88 213 ALA B N 1
ATOM 4215 C CA . ALA B 1 213 ? -15.344 -21.703 6.516 1 96.88 213 ALA B CA 1
ATOM 4216 C C . ALA B 1 213 ? -15.102 -21.078 7.891 1 96.88 213 ALA B C 1
ATOM 4218 O O . ALA B 1 213 ? -14.648 -19.938 7.996 1 96.88 213 ALA B O 1
ATOM 4219 N N . ALA B 1 214 ? -15.391 -21.891 8.898 1 96.25 214 ALA B N 1
ATOM 4220 C CA . ALA B 1 214 ? -15.18 -21.422 10.266 1 96.25 214 ALA B CA 1
ATOM 4221 C C . ALA B 1 214 ? -13.695 -21.141 10.516 1 96.25 214 ALA B C 1
ATOM 4223 O O . ALA B 1 214 ? -13.359 -20.156 11.195 1 96.25 214 ALA B O 1
ATOM 4224 N N . TYR B 1 215 ? -12.891 -21.953 10.023 1 96.25 215 TYR B N 1
ATOM 4225 C CA . TYR B 1 215 ? -11.453 -21.766 10.18 1 96.25 215 TYR B CA 1
ATOM 4226 C C . TYR B 1 215 ? -11 -20.453 9.555 1 96.25 215 TYR B C 1
ATOM 4228 O O . TYR B 1 215 ? -10.312 -19.656 10.195 1 96.25 215 TYR B O 1
ATOM 4236 N N . PHE B 1 216 ? -11.328 -20.266 8.305 1 97.5 216 PHE B N 1
ATOM 4237 C CA . PHE B 1 216 ? -10.938 -19.047 7.609 1 97.5 216 PHE B CA 1
ATOM 4238 C C . PHE B 1 216 ? -11.5 -17.812 8.312 1 97.5 216 PHE B C 1
ATOM 4240 O O . PHE B 1 216 ? -10.805 -16.812 8.469 1 97.5 216 PHE B O 1
ATOM 4247 N N . ASP B 1 217 ? -12.758 -17.922 8.703 1 97.12 217 ASP B N 1
ATOM 4248 C CA . ASP B 1 217 ? -13.383 -16.828 9.438 1 97.12 217 ASP B CA 1
ATOM 4249 C C . ASP B 1 217 ? -12.609 -16.5 10.711 1 97.12 217 ASP B C 1
ATOM 4251 O O . ASP B 1 217 ? -12.375 -15.336 11.023 1 97.12 217 ASP B O 1
ATOM 4255 N N . LYS B 1 218 ? -12.25 -17.531 11.43 1 96.44 218 LYS B N 1
ATOM 4256 C CA . LYS B 1 218 ? -11.492 -17.359 12.664 1 96.44 218 LYS B CA 1
ATOM 4257 C C . LYS B 1 218 ? -10.156 -16.672 12.398 1 96.44 218 LYS B C 1
ATOM 4259 O O . LYS B 1 218 ? -9.773 -15.742 13.117 1 96.44 218 LYS B O 1
ATOM 4264 N N . LYS B 1 219 ? -9.469 -17.109 11.391 1 96 219 LYS B N 1
ATOM 4265 C CA . LYS B 1 219 ? -8.164 -16.547 11.062 1 96 219 LYS B CA 1
ATOM 4266 C C . LYS B 1 219 ? -8.281 -15.086 10.648 1 96 219 LYS B C 1
ATOM 4268 O O . LYS B 1 219 ? -7.418 -14.273 10.977 1 96 219 LYS B O 1
ATOM 4273 N N . ILE B 1 220 ? -9.297 -14.727 9.914 1 96.5 220 ILE B N 1
ATOM 4274 C CA . ILE B 1 220 ? -9.547 -13.344 9.516 1 96.5 220 ILE B CA 1
ATOM 4275 C C . ILE B 1 220 ? -9.789 -12.484 10.758 1 96.5 220 ILE B C 1
ATOM 4277 O O . ILE B 1 220 ? -9.227 -11.398 10.883 1 96.5 220 ILE B O 1
ATOM 4281 N N . LYS B 1 221 ? -10.5 -13.008 11.695 1 95.31 221 LYS B N 1
ATOM 4282 C CA . LYS B 1 221 ? -10.891 -12.258 12.891 1 95.31 221 LYS B CA 1
ATOM 4283 C C . LYS B 1 221 ? -9.703 -12.078 13.836 1 95.31 221 LYS B C 1
ATOM 4285 O O . LYS B 1 221 ? -9.656 -11.117 14.602 1 95.31 221 LYS B O 1
ATOM 4290 N N . GLU B 1 222 ? -8.766 -12.977 13.844 1 93.12 222 GLU B N 1
ATOM 4291 C CA . GLU B 1 222 ? -7.57 -12.875 14.672 1 93.12 222 GLU B CA 1
ATOM 4292 C C . GLU B 1 222 ? -6.758 -11.633 14.336 1 93.12 222 GLU B C 1
ATOM 4294 O O . GLU B 1 222 ? -6.203 -10.984 15.219 1 93.12 222 GLU B O 1
ATOM 4299 N N . LYS B 1 223 ? -6.602 -11.406 13.094 1 90.31 223 LYS B N 1
ATOM 4300 C CA . LYS B 1 223 ? -5.984 -10.18 12.602 1 90.31 223 LYS B CA 1
ATOM 4301 C C . LYS B 1 223 ? -6.898 -9.461 11.617 1 90.31 223 LYS B C 1
ATOM 4303 O O . LYS B 1 223 ? -6.688 -9.523 10.406 1 90.31 223 LYS B O 1
ATOM 4308 N N . PHE B 1 224 ? -7.816 -8.766 12.195 1 92.81 224 PHE B N 1
ATOM 4309 C CA . PHE B 1 224 ? -8.875 -8.188 11.383 1 92.81 224 PHE B CA 1
ATOM 4310 C C . PHE B 1 224 ? -8.375 -6.961 10.625 1 92.81 224 PHE B C 1
ATOM 4312 O O . PHE B 1 224 ? -7.32 -6.414 10.961 1 92.81 224 PHE B O 1
ATOM 4319 N N . PHE B 1 225 ? -9.039 -6.586 9.641 1 93.75 225 PHE B N 1
ATOM 4320 C CA . PHE B 1 225 ? -8.695 -5.496 8.734 1 93.75 225 PHE B CA 1
ATOM 4321 C C . PHE B 1 225 ? -8.664 -4.168 9.477 1 93.75 225 PHE B C 1
ATOM 4323 O O . PHE B 1 225 ? -9.539 -3.889 10.305 1 93.75 225 PHE B O 1
ATOM 4330 N N . ASP B 1 226 ? -7.645 -3.383 9.211 1 92.19 226 ASP B N 1
ATOM 4331 C CA . ASP B 1 226 ? -7.664 -2.006 9.695 1 92.19 226 ASP B CA 1
ATOM 4332 C C . ASP B 1 226 ? -8.805 -1.216 9.062 1 92.19 226 ASP B C 1
ATOM 4334 O O . ASP B 1 226 ? -9.312 -1.59 8.008 1 92.19 226 ASP B O 1
ATOM 4338 N N . GLU B 1 227 ? -9.188 -0.173 9.672 1 93.19 227 GLU B N 1
ATOM 4339 C CA . GLU B 1 227 ? -10.336 0.585 9.172 1 93.19 227 GLU B CA 1
ATOM 4340 C C . GLU B 1 227 ? -10.039 1.197 7.809 1 93.19 227 GLU B C 1
ATOM 4342 O O . GLU B 1 227 ? -10.953 1.387 6.996 1 93.19 227 GLU B O 1
ATOM 4347 N N . ASN B 1 228 ? -8.758 1.435 7.578 1 91.44 228 ASN B N 1
ATOM 4348 C CA . ASN B 1 228 ? -8.391 1.984 6.277 1 91.44 228 ASN B CA 1
ATOM 4349 C C . ASN B 1 228 ? -8.492 0.934 5.176 1 91.44 228 ASN B C 1
ATOM 4351 O O . ASN B 1 228 ? -8.453 1.268 3.99 1 91.44 228 ASN B O 1
ATOM 4355 N N . GLU B 1 229 ? -8.617 -0.322 5.523 1 94 229 GLU B N 1
ATOM 4356 C CA . GLU B 1 229 ? -8.875 -1.392 4.562 1 94 229 GLU B CA 1
ATOM 4357 C C . GLU B 1 229 ? -10.375 -1.635 4.395 1 94 229 GLU B C 1
ATOM 4359 O O . GLU B 1 229 ? -10.836 -2.773 4.488 1 94 229 GLU B O 1
ATOM 4364 N N . ALA B 1 230 ? -11.062 -0.61 4.07 1 96.44 230 ALA B N 1
ATOM 4365 C CA . ALA B 1 230 ? -12.523 -0.615 4.059 1 96.44 230 ALA B CA 1
ATOM 4366 C C . ALA B 1 230 ? -13.062 -1.557 2.982 1 96.44 230 ALA B C 1
ATOM 4368 O O . ALA B 1 230 ? -14.086 -2.215 3.178 1 96.44 230 ALA B O 1
ATOM 4369 N N . TYR B 1 231 ? -12.406 -1.637 1.887 1 96.69 231 TYR B N 1
ATOM 4370 C CA . TYR B 1 231 ? -12.883 -2.51 0.817 1 96.69 231 TYR B CA 1
ATOM 4371 C C . TYR B 1 231 ? -12.906 -3.963 1.271 1 96.69 231 TYR B C 1
ATOM 4373 O O . TYR B 1 231 ? -13.891 -4.672 1.05 1 96.69 231 TYR B O 1
ATOM 4381 N N . LEU B 1 232 ? -11.82 -4.332 1.855 1 95.94 232 LEU B N 1
ATOM 4382 C CA . LEU B 1 232 ? -11.727 -5.703 2.34 1 95.94 232 LEU B CA 1
ATOM 4383 C C . LEU B 1 232 ? -12.773 -5.973 3.416 1 95.94 232 LEU B C 1
ATOM 4385 O O . LEU B 1 232 ? -13.305 -7.078 3.508 1 95.94 232 LEU B O 1
ATOM 4389 N N . ARG B 1 233 ? -13.047 -4.961 4.215 1 97.44 233 ARG B N 1
ATOM 4390 C CA . ARG B 1 233 ? -14.086 -5.098 5.227 1 97.44 233 ARG B CA 1
ATOM 4391 C C . ARG B 1 233 ? -15.453 -5.297 4.578 1 97.44 233 ARG B C 1
ATOM 4393 O O . ARG B 1 233 ? -16.281 -6.07 5.078 1 97.44 233 ARG B O 1
ATOM 4400 N N . ILE B 1 234 ? -15.719 -4.637 3.496 1 98.19 234 ILE B N 1
ATOM 4401 C CA . ILE B 1 234 ? -16.969 -4.773 2.775 1 98.19 234 ILE B CA 1
ATOM 4402 C C . ILE B 1 234 ? -17.078 -6.184 2.195 1 98.19 234 ILE B C 1
ATOM 4404 O O . ILE B 1 234 ? -18.125 -6.84 2.33 1 98.19 234 ILE B O 1
ATOM 4408 N N . VAL B 1 235 ? -16 -6.629 1.574 1 97.69 235 VAL B N 1
ATOM 4409 C CA . VAL B 1 235 ? -15.984 -7.961 0.981 1 97.69 235 VAL B CA 1
ATOM 4410 C C . VAL B 1 235 ? -16.188 -9.016 2.068 1 97.69 235 VAL B C 1
ATOM 4412 O O . VAL B 1 235 ? -16.938 -9.977 1.873 1 97.69 235 VAL B O 1
ATOM 4415 N N . TYR B 1 236 ? -15.531 -8.758 3.188 1 98.19 236 TYR B N 1
ATOM 4416 C CA . TYR B 1 236 ? -15.703 -9.68 4.309 1 98.19 236 TYR B CA 1
ATOM 4417 C C . TYR B 1 236 ? -17.141 -9.688 4.793 1 98.19 236 TYR B C 1
ATOM 4419 O O . TYR B 1 236 ? -17.688 -10.742 5.129 1 98.19 236 TYR B O 1
ATOM 4427 N N . LEU B 1 237 ? -17.766 -8.539 4.895 1 98.31 237 LEU B N 1
ATOM 4428 C CA . LEU B 1 237 ? -19.156 -8.445 5.312 1 98.31 237 LEU B CA 1
ATOM 4429 C C . LEU B 1 237 ? -20.047 -9.297 4.422 1 98.31 237 LEU B C 1
ATOM 4431 O O . LEU B 1 237 ? -20.953 -9.977 4.91 1 98.31 237 LEU B O 1
ATOM 4435 N N . PHE B 1 238 ? -19.844 -9.289 3.158 1 98.44 238 PHE B N 1
ATOM 4436 C CA . PHE B 1 238 ? -20.578 -10.109 2.207 1 98.44 238 PHE B CA 1
ATOM 4437 C C . PHE B 1 238 ? -20.359 -11.586 2.477 1 98.44 238 PHE B C 1
ATOM 4439 O O . PHE B 1 238 ? -21.312 -12.359 2.58 1 98.44 238 PHE B O 1
ATOM 4446 N N . ALA B 1 239 ? -19.078 -11.922 2.607 1 98 239 ALA B N 1
ATOM 4447 C CA . ALA B 1 239 ? -18.734 -13.32 2.871 1 98 239 ALA B CA 1
ATOM 4448 C C . ALA B 1 239 ? -19.328 -13.789 4.199 1 98 239 ALA B C 1
ATOM 4450 O O . ALA B 1 239 ? -19.812 -14.914 4.309 1 98 239 ALA B O 1
ATOM 4451 N N . ASP B 1 240 ? -19.203 -12.914 5.184 1 97.75 240 ASP B N 1
ATOM 4452 C CA . ASP B 1 240 ? -19.781 -13.203 6.496 1 97.75 240 ASP B CA 1
ATOM 4453 C C . ASP B 1 240 ? -21.281 -13.422 6.41 1 97.75 240 ASP B C 1
ATOM 4455 O O . ASP B 1 240 ? -21.828 -14.273 7.117 1 97.75 240 ASP B O 1
ATOM 4459 N N . GLY B 1 241 ? -21.938 -12.633 5.582 1 97.94 241 GLY B N 1
ATOM 4460 C CA . GLY B 1 241 ? -23.344 -12.836 5.32 1 97.94 241 GLY B CA 1
ATOM 4461 C C . GLY B 1 241 ? -23.656 -14.203 4.719 1 97.94 241 GLY B C 1
ATOM 4462 O O . GLY B 1 241 ? -24.578 -14.883 5.156 1 97.94 241 GLY B O 1
ATOM 4463 N N . GLN B 1 242 ? -22.859 -14.578 3.746 1 97.75 242 GLN B N 1
ATOM 4464 C CA . GLN B 1 242 ? -23.016 -15.898 3.154 1 97.75 242 GLN B CA 1
ATOM 4465 C C . GLN B 1 242 ? -22.812 -17 4.199 1 97.75 242 GLN B C 1
ATOM 4467 O O . GLN B 1 242 ? -23.562 -17.984 4.219 1 97.75 242 GLN B O 1
ATOM 4472 N N . HIS B 1 243 ? -21.766 -16.781 4.961 1 97.06 243 HIS B N 1
ATOM 4473 C CA . HIS B 1 243 ? -21.453 -17.734 6.016 1 97.06 243 HIS B CA 1
ATOM 4474 C C . HIS B 1 243 ? -22.625 -17.891 6.984 1 97.06 243 HIS B C 1
ATOM 4476 O O . HIS B 1 243 ? -23.047 -19.016 7.281 1 97.06 243 HIS B O 1
ATOM 4482 N N . ASP B 1 244 ? -23.203 -16.812 7.484 1 96.88 244 ASP B N 1
ATOM 4483 C CA . ASP B 1 244 ? -24.359 -16.844 8.375 1 96.88 244 ASP B CA 1
ATOM 4484 C C . ASP B 1 244 ? -25.547 -17.531 7.719 1 96.88 244 ASP B C 1
ATOM 4486 O O . ASP B 1 244 ? -26.266 -18.297 8.367 1 96.88 244 ASP B O 1
ATOM 4490 N N . TYR B 1 245 ? -25.703 -17.234 6.445 1 96.44 245 TYR B N 1
ATOM 4491 C CA . TYR B 1 245 ? -26.828 -17.797 5.707 1 96.44 245 TYR B CA 1
ATOM 4492 C C . TYR B 1 245 ? -26.766 -19.312 5.695 1 96.44 245 TYR B C 1
ATOM 4494 O O . TYR B 1 245 ? -27.766 -19.984 5.98 1 96.44 245 TYR B O 1
ATOM 4502 N N . ILE B 1 246 ? -25.625 -19.859 5.469 1 94.94 246 ILE B N 1
ATOM 4503 C CA . ILE B 1 246 ? -25.5 -21.312 5.332 1 94.94 246 ILE B CA 1
ATOM 4504 C C . ILE B 1 246 ? -25.531 -21.953 6.715 1 94.94 246 ILE B C 1
ATOM 4506 O O . ILE B 1 246 ? -25.766 -23.156 6.836 1 94.94 246 ILE B O 1
ATOM 4510 N N . LEU B 1 247 ? -25.266 -21.188 7.762 1 94.69 247 LEU B N 1
ATOM 4511 C CA . LEU B 1 247 ? -25.344 -21.688 9.133 1 94.69 247 LEU B CA 1
ATOM 4512 C C . LEU B 1 247 ? -26.781 -21.688 9.633 1 94.69 247 LEU B C 1
ATOM 4514 O O . LEU B 1 247 ? -27.062 -22.156 10.734 1 94.69 247 LEU B O 1
ATOM 4518 N N . GLY B 1 248 ? -27.734 -21.109 8.797 1 93.94 248 GLY B N 1
ATOM 4519 C CA . GLY B 1 248 ? -29.141 -21.156 9.148 1 93.94 248 GLY B CA 1
ATOM 4520 C C . GLY B 1 248 ? -29.703 -19.797 9.547 1 93.94 248 GLY B C 1
ATOM 4521 O O . GLY B 1 248 ? -30.906 -19.641 9.703 1 93.94 248 GLY B O 1
ATOM 4522 N N . GLN B 1 249 ? -28.797 -18.875 9.797 1 95.81 249 GLN B N 1
ATOM 4523 C CA . GLN B 1 249 ? -29.25 -17.516 10.07 1 95.81 249 GLN B CA 1
ATOM 4524 C C . GLN B 1 249 ? -29.5 -16.75 8.773 1 95.81 249 GLN B C 1
ATOM 4526 O O . GLN B 1 249 ? -28.844 -15.742 8.5 1 95.81 249 GLN B O 1
ATOM 4531 N N . ARG B 1 250 ? -30.484 -17.141 8.086 1 96.31 250 ARG B N 1
ATOM 4532 C CA . ARG B 1 250 ? -30.719 -16.734 6.707 1 96.31 250 ARG B CA 1
ATOM 4533 C C . ARG B 1 250 ? -31.031 -15.25 6.617 1 96.31 250 ARG B C 1
ATOM 4535 O O . ARG B 1 250 ? -30.484 -14.539 5.77 1 96.31 250 ARG B O 1
ATOM 4542 N N . ASN B 1 251 ? -31.906 -14.719 7.504 1 97 251 ASN B N 1
ATOM 4543 C CA . ASN B 1 251 ? -32.281 -13.312 7.457 1 97 251 ASN B CA 1
ATOM 4544 C C . ASN B 1 251 ? -31.094 -12.398 7.746 1 97 251 ASN B C 1
ATOM 4546 O O . ASN B 1 251 ? -30.906 -11.391 7.062 1 97 251 ASN B O 1
ATOM 4550 N N . GLU B 1 252 ? -30.422 -12.797 8.773 1 97.12 252 GLU B N 1
ATOM 4551 C CA . GLU B 1 252 ? -29.219 -12.031 9.109 1 97.12 252 GLU B CA 1
ATOM 4552 C C . GLU B 1 252 ? -28.203 -12.055 7.977 1 97.12 252 GLU B C 1
ATOM 4554 O O . GLU B 1 252 ? -27.594 -11.031 7.66 1 97.12 252 GLU B O 1
ATOM 4559 N N . GLY B 1 253 ? -27.984 -13.234 7.406 1 97.75 253 GLY B N 1
ATOM 4560 C CA . GLY B 1 253 ? -27.062 -13.391 6.289 1 97.75 253 GLY B CA 1
ATOM 4561 C C . GLY B 1 253 ? -27.438 -12.531 5.09 1 97.75 253 GLY B C 1
ATOM 4562 O O . GLY B 1 253 ? -26.578 -11.859 4.508 1 97.75 253 GLY B O 1
ATOM 4563 N N . LEU B 1 254 ? -28.703 -12.523 4.762 1 97.69 254 LEU B N 1
ATOM 4564 C CA . LEU B 1 254 ? -29.203 -11.727 3.639 1 97.69 254 LEU B CA 1
ATOM 4565 C C . LEU B 1 254 ? -28.984 -10.242 3.895 1 97.69 254 LEU B C 1
ATOM 4567 O O . LEU B 1 254 ? -28.594 -9.5 2.99 1 97.69 254 LEU B O 1
ATOM 4571 N N . THR B 1 255 ? -29.297 -9.875 5.113 1 98.12 255 THR B N 1
ATOM 4572 C CA . THR B 1 255 ? -29.141 -8.477 5.484 1 98.12 255 THR B CA 1
ATOM 4573 C C . THR B 1 255 ? -27.688 -8.031 5.32 1 98.12 255 THR B C 1
ATOM 4575 O O . THR B 1 255 ? -27.422 -6.969 4.766 1 98.12 255 THR B O 1
ATOM 4578 N N . LYS B 1 256 ? -26.781 -8.844 5.781 1 98.12 256 LYS B N 1
ATOM 4579 C CA . LYS B 1 256 ? -25.359 -8.531 5.68 1 98.12 256 LYS B CA 1
ATOM 4580 C C . LYS B 1 256 ? -24.922 -8.422 4.219 1 98.12 256 LYS B C 1
ATOM 4582 O O . LYS B 1 256 ? -24.188 -7.5 3.854 1 98.12 256 LYS B O 1
ATOM 4587 N N . MET B 1 257 ? -25.297 -9.352 3.396 1 98.38 257 MET B N 1
ATOM 4588 C CA . MET B 1 257 ? -24.953 -9.328 1.979 1 98.38 257 MET B CA 1
ATOM 4589 C C . MET B 1 257 ? -25.484 -8.078 1.301 1 98.38 257 MET B C 1
ATOM 4591 O O . MET B 1 257 ? -24.766 -7.406 0.558 1 98.38 257 MET B O 1
ATOM 4595 N N . LYS B 1 258 ? -26.719 -7.754 1.597 1 98.19 258 LYS B N 1
ATOM 4596 C CA . LYS B 1 258 ? -27.328 -6.57 1.015 1 98.19 258 LYS B CA 1
ATOM 4597 C C . LYS B 1 258 ? -26.641 -5.293 1.492 1 98.19 258 LYS B C 1
ATOM 4599 O O . LYS B 1 258 ? -26.469 -4.352 0.72 1 98.19 258 LYS B O 1
ATOM 4604 N N . ASN B 1 259 ? -26.328 -5.305 2.801 1 98.25 259 ASN B N 1
ATOM 4605 C CA . ASN B 1 259 ? -25.609 -4.16 3.342 1 98.25 259 ASN B CA 1
ATOM 4606 C C . ASN B 1 259 ? -24.266 -3.965 2.643 1 98.25 259 ASN B C 1
ATOM 4608 O O . ASN B 1 259 ? -23.875 -2.832 2.35 1 98.25 259 ASN B O 1
ATOM 4612 N N . ALA B 1 260 ? -23.562 -5.047 2.398 1 98.44 260 ALA B N 1
ATOM 4613 C CA . ALA B 1 260 ? -22.266 -4.977 1.705 1 98.44 260 ALA B CA 1
ATOM 4614 C C . ALA B 1 260 ? -22.438 -4.383 0.308 1 98.44 260 ALA B C 1
ATOM 4616 O O . ALA B 1 260 ? -21.703 -3.475 -0.078 1 98.44 260 ALA B O 1
ATOM 4617 N N . ILE B 1 261 ? -23.422 -4.871 -0.409 1 98.19 261 ILE B N 1
ATOM 4618 C CA . ILE B 1 261 ? -23.672 -4.422 -1.775 1 98.19 261 ILE B CA 1
ATOM 4619 C C . ILE B 1 261 ? -24.109 -2.959 -1.767 1 98.19 261 ILE B C 1
ATOM 4621 O O . ILE B 1 261 ? -23.609 -2.154 -2.557 1 98.19 261 ILE B O 1
ATOM 4625 N N . SER B 1 262 ? -25.016 -2.635 -0.848 1 97.56 262 SER B N 1
ATOM 4626 C CA . SER B 1 262 ? -25.5 -1.264 -0.729 1 97.56 262 SER B CA 1
ATOM 4627 C C . SER B 1 262 ? -24.359 -0.304 -0.4 1 97.56 262 SER B C 1
ATOM 4629 O O . SER B 1 262 ? -24.312 0.821 -0.902 1 97.56 262 SER B O 1
ATOM 4631 N N . THR B 1 263 ? -23.484 -0.734 0.455 1 97.75 263 THR B N 1
ATOM 4632 C CA . THR B 1 263 ? -22.328 0.072 0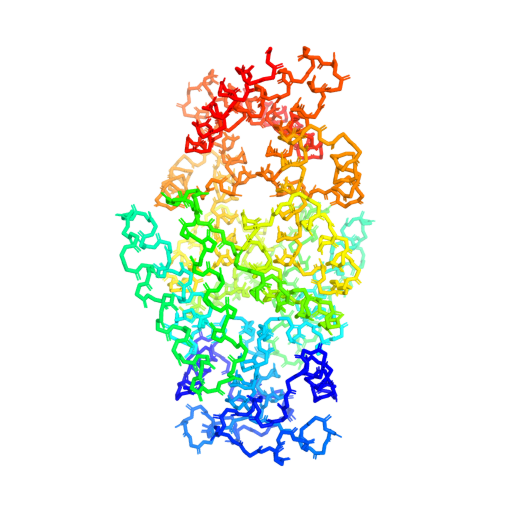.812 1 97.75 263 THR B CA 1
ATOM 4633 C C . THR B 1 263 ? -21.469 0.376 -0.42 1 97.75 263 THR B C 1
ATOM 4635 O O . THR B 1 263 ? -21.047 1.517 -0.623 1 97.75 263 THR B O 1
ATOM 4638 N N . LEU B 1 264 ? -21.188 -0.615 -1.226 1 98 264 LEU B N 1
ATOM 4639 C CA . LEU B 1 264 ? -20.422 -0.442 -2.457 1 98 264 LEU B CA 1
ATOM 4640 C C . LEU B 1 264 ? -21.125 0.544 -3.393 1 98 264 LEU B C 1
ATOM 4642 O O . LEU B 1 264 ? -20.469 1.395 -4 1 98 264 LEU B O 1
ATOM 4646 N N . GLU B 1 265 ? -22.438 0.454 -3.455 1 97.5 265 GLU B N 1
ATOM 4647 C CA . GLU B 1 265 ? -23.203 1.355 -4.305 1 97.5 265 GLU B CA 1
ATOM 4648 C C . GLU B 1 265 ? -23.109 2.795 -3.805 1 97.5 265 GLU B C 1
ATOM 4650 O O . GLU B 1 265 ? -22.922 3.721 -4.594 1 97.5 265 GLU B O 1
ATOM 4655 N N . ILE B 1 266 ? -23.266 2.92 -2.537 1 97.12 266 ILE B N 1
ATOM 4656 C CA . ILE B 1 266 ? -23.281 4.234 -1.904 1 97.12 266 ILE B CA 1
ATOM 46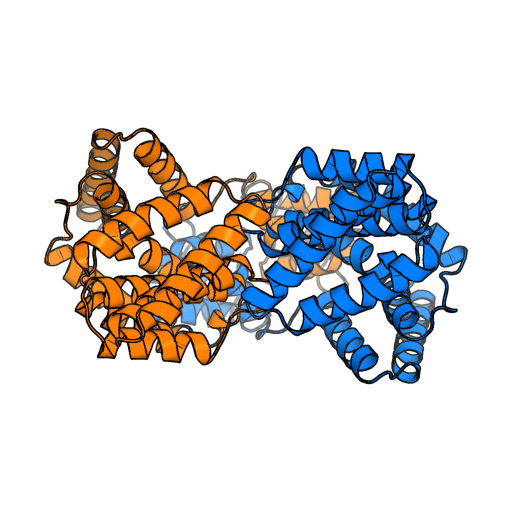57 C C . ILE B 1 266 ? -21.969 4.957 -2.16 1 97.12 266 ILE B C 1
ATOM 4659 O O . ILE B 1 266 ? -21.953 6.16 -2.428 1 97.12 266 ILE B O 1
ATOM 4663 N N . ILE B 1 267 ? -20.859 4.219 -2.141 1 96.56 267 ILE B N 1
ATOM 4664 C CA . ILE B 1 267 ? -19.562 4.875 -2.25 1 96.56 267 ILE B CA 1
ATOM 4665 C C . ILE B 1 267 ? -19.094 4.844 -3.703 1 96.56 267 ILE B C 1
ATOM 4667 O O . ILE B 1 267 ? -17.922 5.145 -3.99 1 96.56 267 ILE B O 1
ATOM 4671 N N . GLY B 1 268 ? -19.906 4.391 -4.598 1 95.19 268 GLY B N 1
ATOM 4672 C CA . GLY B 1 268 ? -19.656 4.516 -6.027 1 95.19 268 GLY B CA 1
ATOM 4673 C C . GLY B 1 268 ? -18.781 3.412 -6.574 1 95.19 268 GLY B C 1
ATOM 4674 O O . GLY B 1 268 ? -18.047 3.617 -7.555 1 95.19 268 GLY B O 1
ATOM 4675 N N . CYS B 1 269 ? -18.656 2.346 -5.926 1 96.25 269 CYS B N 1
ATOM 4676 C CA . CYS B 1 269 ? -17.969 1.172 -6.449 1 96.25 269 CYS B CA 1
ATOM 4677 C C . CYS B 1 269 ? -18.891 0.365 -7.363 1 96.25 269 CYS B C 1
ATOM 4679 O O . CYS B 1 269 ? -19.328 -0.724 -6.996 1 96.25 269 CYS B O 1
ATOM 4681 N N . GLU B 1 270 ? -19.078 0.842 -8.5 1 95.56 270 GLU B N 1
ATOM 4682 C CA . GLU B 1 270 ? -20.109 0.322 -9.398 1 95.56 270 GLU B CA 1
ATOM 4683 C C . GLU B 1 270 ? -19.766 -1.08 -9.883 1 95.56 270 GLU B C 1
ATOM 4685 O O . GLU B 1 270 ? -20.609 -1.967 -9.914 1 95.56 270 GLU B O 1
ATOM 4690 N N . HIS B 1 271 ? -18.578 -1.256 -10.273 1 94.25 271 HIS B N 1
ATOM 4691 C CA . HIS B 1 271 ? -18.156 -2.557 -10.781 1 94.25 271 HIS B CA 1
ATOM 4692 C C . HIS B 1 271 ? -18.281 -3.635 -9.711 1 94.25 271 HIS B C 1
ATOM 4694 O O . HIS B 1 271 ? -18.844 -4.699 -9.953 1 94.25 271 HIS B O 1
ATOM 4700 N N . SER B 1 272 ? -17.781 -3.324 -8.578 1 95.69 272 SER B N 1
ATOM 4701 C CA . SER B 1 272 ? -17.844 -4.27 -7.465 1 95.69 272 SER B CA 1
ATOM 4702 C C . SER B 1 272 ? -19.281 -4.531 -7.047 1 95.69 272 SER B C 1
ATOM 4704 O O . SER B 1 272 ? -19.672 -5.676 -6.789 1 95.69 272 SER B O 1
ATOM 4706 N N . ALA B 1 273 ? -20.062 -3.475 -6.934 1 97.19 273 ALA B N 1
ATOM 4707 C CA . ALA B 1 273 ? -21.469 -3.623 -6.555 1 97.19 273 ALA B CA 1
ATOM 4708 C C . ALA B 1 273 ? -22.188 -4.551 -7.523 1 97.19 273 ALA B C 1
ATOM 4710 O O . ALA B 1 273 ? -22.922 -5.445 -7.098 1 97.19 273 ALA B O 1
ATOM 4711 N N . ASN B 1 274 ? -21.969 -4.312 -8.773 1 96.38 274 ASN B N 1
ATOM 4712 C CA . ASN B 1 274 ? -22.594 -5.152 -9.797 1 96.38 274 ASN B CA 1
ATOM 4713 C C . ASN B 1 274 ? -22.125 -6.602 -9.695 1 96.38 274 ASN B C 1
ATOM 4715 O O . ASN B 1 274 ? -22.922 -7.527 -9.805 1 96.38 274 ASN B O 1
ATOM 4719 N N . TYR B 1 275 ? -20.891 -6.734 -9.508 1 94.31 275 TYR B N 1
ATOM 4720 C CA . TYR B 1 275 ? -20.312 -8.062 -9.391 1 94.31 275 TYR B CA 1
ATOM 4721 C C . TYR B 1 275 ? -20.922 -8.836 -8.242 1 94.31 275 TYR B C 1
ATOM 4723 O O . TYR B 1 275 ? -21.391 -9.969 -8.414 1 94.31 275 TYR B O 1
ATOM 4731 N N . TYR B 1 276 ? -21 -8.266 -7.082 1 96.31 276 TYR B N 1
ATOM 4732 C CA . TYR B 1 276 ? -21.469 -8.969 -5.902 1 96.31 276 TYR B CA 1
ATOM 4733 C C . TYR B 1 276 ? -22.984 -9.117 -5.938 1 96.31 276 TYR B C 1
ATOM 4735 O O . TYR B 1 276 ? -23.547 -10.086 -5.406 1 96.31 276 TYR B O 1
ATOM 4743 N N . SER B 1 277 ? -23.703 -8.164 -6.555 1 97 277 SER B N 1
ATOM 4744 C CA . SER B 1 277 ? -25.141 -8.305 -6.742 1 97 277 SER B CA 1
ATOM 4745 C C . SER B 1 277 ? -25.484 -9.508 -7.613 1 97 277 SER B C 1
ATOM 4747 O O . SER B 1 277 ? -26.328 -10.32 -7.254 1 97 277 SER B O 1
ATOM 4749 N N . LYS B 1 278 ? -24.766 -9.586 -8.688 1 95.25 278 LYS B N 1
ATOM 4750 C CA . LYS B 1 278 ? -24.953 -10.734 -9.578 1 95.25 278 LYS B CA 1
ATOM 4751 C C . LYS B 1 278 ? -24.594 -12.039 -8.875 1 95.25 278 LYS B C 1
ATOM 4753 O O . LYS B 1 278 ? -25.328 -13.023 -8.969 1 95.25 278 LYS B O 1
ATOM 4758 N N . ASN B 1 279 ? -23.5 -12.008 -8.273 1 93.06 279 ASN B N 1
ATOM 4759 C CA . ASN B 1 279 ? -23.047 -13.188 -7.543 1 93.06 279 ASN B CA 1
ATOM 4760 C C . ASN B 1 279 ? -24.062 -13.617 -6.492 1 93.06 279 ASN B C 1
ATOM 4762 O O . ASN B 1 279 ? -24.328 -14.812 -6.328 1 93.06 279 ASN B O 1
ATOM 4766 N N . MET B 1 280 ? -24.578 -12.641 -5.746 1 95.94 280 MET B N 1
ATOM 4767 C CA . MET B 1 280 ? -25.562 -12.953 -4.711 1 95.94 280 MET B CA 1
ATOM 4768 C C . MET B 1 280 ? -26.781 -13.648 -5.309 1 95.94 280 MET B C 1
ATOM 4770 O O . MET B 1 280 ? -27.234 -14.664 -4.785 1 95.94 280 MET B O 1
ATOM 4774 N N . SER B 1 281 ? -27.297 -13.125 -6.41 1 94.94 281 SER B N 1
ATOM 4775 C CA . SER B 1 281 ? -28.469 -13.688 -7.07 1 94.94 281 SER B CA 1
ATOM 4776 C C . SER B 1 281 ? -28.203 -15.125 -7.52 1 94.94 281 SER B C 1
ATOM 4778 O O . SER B 1 281 ? -29.031 -16 -7.277 1 94.94 281 SER B O 1
ATOM 4780 N N . GLU B 1 282 ? -27.094 -15.344 -8.109 1 94.06 282 GLU B N 1
ATOM 4781 C CA . GLU B 1 282 ? -26.734 -16.672 -8.586 1 94.06 282 GLU B CA 1
ATOM 4782 C C . GLU B 1 282 ? -26.484 -17.625 -7.418 1 94.06 282 GLU B C 1
ATOM 4784 O O . GLU B 1 282 ? -26.891 -18.797 -7.461 1 94.06 282 GLU B O 1
ATOM 4789 N N . TRP B 1 283 ? -25.859 -17.094 -6.465 1 94.5 283 TRP B N 1
ATOM 4790 C CA . TRP B 1 283 ? -25.5 -17.891 -5.293 1 94.5 283 TRP B CA 1
ATOM 4791 C C . TRP B 1 283 ? -26.766 -18.297 -4.527 1 94.5 283 TRP B C 1
ATOM 4793 O O . TRP B 1 283 ? -26.875 -19.453 -4.094 1 94.5 283 TRP B O 1
ATOM 4803 N N . LEU B 1 284 ? -27.703 -17.438 -4.391 1 94.81 284 LEU B N 1
ATOM 4804 C CA . LEU B 1 284 ? -28.938 -17.734 -3.666 1 94.81 284 LEU B CA 1
ATOM 4805 C C . LEU B 1 284 ? -29.75 -18.797 -4.395 1 94.81 284 LEU B C 1
ATOM 4807 O O . LEU B 1 284 ? -30.438 -19.594 -3.758 1 94.81 284 LEU B O 1
ATOM 4811 N N . LYS B 1 285 ? -29.656 -18.875 -5.672 1 93 285 LYS B N 1
ATOM 4812 C CA . LYS B 1 285 ? -30.359 -19.891 -6.441 1 93 285 LYS B CA 1
ATOM 4813 C C . LYS B 1 285 ? -29.812 -21.281 -6.129 1 93 285 LYS B C 1
ATOM 4815 O O . LYS B 1 285 ? -30.562 -22.266 -6.121 1 93 285 LYS B O 1
ATOM 4820 N N . GLU B 1 286 ? -28.547 -21.25 -5.898 1 88.75 286 GLU B N 1
ATOM 4821 C CA . GLU B 1 286 ? -27.891 -22.531 -5.625 1 88.75 286 GLU B CA 1
ATOM 4822 C C . GLU B 1 286 ? -28.125 -22.984 -4.184 1 88.75 286 GLU B C 1
ATOM 4824 O O . GLU B 1 286 ? -28.094 -24.172 -3.887 1 88.75 286 GLU B O 1
ATOM 4829 N N . PHE B 1 287 ? -28.297 -22.125 -3.232 1 86.31 287 PHE B N 1
ATOM 4830 C CA . PHE B 1 287 ? -28.359 -22.469 -1.814 1 86.31 287 PHE B CA 1
ATOM 4831 C C . PHE B 1 287 ? -29.797 -22.375 -1.295 1 86.31 287 PHE B C 1
ATOM 4833 O O . PHE B 1 287 ? -30.062 -22.719 -0.142 1 86.31 287 PHE B O 1
ATOM 4840 N N . GLU B 1 288 ? -30.766 -21.844 -2.129 1 79.12 288 GLU B N 1
ATOM 4841 C CA . GLU B 1 288 ? -32.188 -21.969 -1.785 1 79.12 288 GLU B CA 1
ATOM 4842 C C . GLU B 1 288 ? -32.688 -23.391 -2.006 1 79.12 288 GLU B C 1
ATOM 4844 O O . GLU B 1 288 ? -32.25 -24.062 -2.953 1 79.12 288 GLU B O 1
#

Nearest PDB structures (foldseek):
  5w4m-assembly1_A  TM=8.875E-01  e=5.638E-12  Streptococcus dysgalactiae
  6w1f-assembly1_B  TM=8.699E-01  e=1.628E-11  Streptococcus thermophilus LMG 18311
  4yv9-assembly2_D  TM=9.115E-01  e=3.645E-11  Streptococcus dysgalactiae
  4yv6-assembly1_A  TM=8.605E-01  e=4.452E-10  Streptococcus dysgalactiae
  6w1e-assembly1_A-2  TM=8.265E-01  e=2.343E-06  Streptococcus thermophilus LMG 18311

InterPro domains:
  IPR001387 Cro/C1-type, helix-turn-helix domain [cd00093] (5-61)
  IPR010057 HTH-type transcriptional regulator Rgg, C-terminal domain [PF21259] (100-278)
  IPR010057 HTH-type transcriptional regulator Rgg, C-terminal domain [TIGR01716] (63-285)
  IPR010982 Lambda repressor-like, DNA-binding domain superfamily [SSF47413] (4-63)
  IPR053163 HTH-type transcriptional regulator Rgg-like [PTHR37038] (1-285)

Secondary structure (DSSP, 8-state):
-TTHHHHHHHHHHHTT--HHHHHTTSS-HHHHHHHHTTSS--BHHHHHHHHHHTT--HHHHHHHHTTTPPPHHHHHHHHHHHHHHTT-HHHHHHHHHHHHHHHHHH--HHHHHHHHHHHHHHHHH-TT----HHHHHHHHHHHHH-SS--HHHHHHHHHTGGGS-HHHHHHHHHHHHHH-GGGGGSHHHHHHHHHHHHHHHHHHHHTT-HHHHHHHHHHHHHTPPPTT-HHHHHHHHHHHHHHHHHTT-HHHHHHHHHHHHHHHHHTT-HHHHHHHHHHHHHHHHHH-/-TTHHHHHHHHHHHTT--HHHHHTTSS-HHHHHHHHTTSS--BHHHHHHHHHHTT--HHHHHHHHTTTPPPHHHHHHHHHHHHHHTT-HHHHHHHHHHHHHHHHHH--HHHHHHHHHHHHHHHHH-TT----HHHHHHHHHHHHH-SS--HHHHHHHHHTGGGS-HHHHHHHHHHHHHH-GGGGGSHHHHHHHHHHHHHHHHHHHHTT-HHHHHHHHHHHHHTPPPTT-HHHHHHHHHHHHHHHHHTT-HHHHHHHHHHHHHHHHHTT-HHHHHHHHHHHHHHHHHH-

Organism: NCBI:txid862967